Protein AF-A0A968P6J2-F1 (afdb_monomer)

Structure (mmCIF, N/CA/C/O backbone):
data_AF-A0A968P6J2-F1
#
_entry.id   AF-A0A968P6J2-F1
#
loop_
_atom_site.group_PDB
_atom_site.id
_atom_site.type_symbol
_atom_site.label_atom_id
_atom_site.label_alt_id
_atom_site.label_comp_id
_atom_site.label_asym_id
_atom_site.label_entity_id
_atom_site.label_seq_id
_atom_site.pdbx_PDB_ins_code
_atom_site.Cartn_x
_atom_site.Cartn_y
_atom_site.Cartn_z
_atom_site.occupancy
_atom_site.B_iso_or_equiv
_atom_site.auth_seq_id
_atom_site.auth_comp_id
_atom_site.auth_asym_id
_atom_site.auth_atom_id
_atom_site.pdbx_PDB_model_num
ATOM 1 N N . MET A 1 1 ? 12.433 27.132 13.959 1.00 44.84 1 MET A N 1
ATOM 2 C CA . MET A 1 1 ? 13.844 27.548 14.080 1.00 44.84 1 MET A CA 1
ATOM 3 C C . MET A 1 1 ? 14.347 27.108 15.436 1.00 44.84 1 MET A C 1
ATOM 5 O O . MET A 1 1 ? 13.716 27.446 16.430 1.00 44.84 1 MET A O 1
ATOM 9 N N . ILE A 1 2 ? 15.410 26.309 15.459 1.00 51.34 2 ILE A N 1
ATOM 10 C CA . ILE A 1 2 ? 16.139 25.958 16.679 1.00 51.34 2 ILE A CA 1
ATOM 11 C C . ILE A 1 2 ? 17.367 26.863 16.683 1.00 51.34 2 ILE A C 1
ATOM 13 O O . ILE A 1 2 ? 18.109 26.875 15.706 1.00 51.34 2 ILE A O 1
ATOM 17 N N . THR A 1 3 ? 17.551 27.646 17.740 1.00 60.50 3 THR A N 1
ATOM 18 C CA . THR A 1 3 ? 18.702 28.542 17.880 1.00 60.50 3 THR A CA 1
ATOM 19 C C . THR A 1 3 ? 19.458 28.125 19.136 1.00 60.50 3 THR A C 1
ATOM 21 O O . THR A 1 3 ? 18.820 27.996 20.186 1.00 60.50 3 THR A O 1
ATOM 24 N N . PRO A 1 4 ? 20.777 27.876 19.069 1.00 66.88 4 PRO A N 1
ATOM 25 C CA . PRO A 1 4 ? 21.547 27.609 20.273 1.00 66.88 4 PRO A CA 1
ATOM 26 C C . PRO A 1 4 ? 21.512 28.838 21.185 1.00 66.88 4 PRO A C 1
ATOM 28 O O . PRO A 1 4 ? 21.594 29.975 20.720 1.00 66.88 4 PRO A O 1
ATOM 31 N N . THR A 1 5 ? 21.378 28.610 22.490 1.00 74.12 5 THR A N 1
ATOM 32 C CA . THR A 1 5 ? 21.367 29.679 23.501 1.00 74.12 5 THR A CA 1
ATOM 33 C C . THR A 1 5 ? 22.701 30.418 23.584 1.00 74.12 5 THR A C 1
ATOM 35 O O . THR A 1 5 ? 22.722 31.587 23.954 1.00 74.12 5 THR A O 1
ATOM 38 N N . GLU A 1 6 ? 23.793 29.756 23.197 1.00 80.56 6 GLU A N 1
ATOM 39 C CA . GLU A 1 6 ? 25.126 30.338 23.063 1.00 80.56 6 GLU A CA 1
ATOM 40 C C . GLU A 1 6 ? 25.730 29.878 21.724 1.00 80.56 6 GLU A C 1
ATOM 42 O O . GLU A 1 6 ? 25.938 28.675 21.540 1.00 80.56 6 GLU A O 1
ATOM 47 N N . PRO A 1 7 ? 25.958 30.784 20.753 1.00 75.12 7 PRO A N 1
ATOM 48 C CA . PRO A 1 7 ? 26.546 30.413 19.473 1.00 75.12 7 PRO A CA 1
ATOM 49 C C . PRO A 1 7 ? 28.032 30.037 19.650 1.00 75.12 7 PRO A C 1
ATOM 51 O O . PRO A 1 7 ? 28.762 30.756 20.338 1.00 75.12 7 PRO A O 1
ATOM 54 N N . PRO A 1 8 ? 28.497 28.936 19.033 1.00 82.44 8 PRO A N 1
ATOM 55 C CA . PRO A 1 8 ? 29.913 28.578 18.965 1.00 82.44 8 PRO A CA 1
ATOM 56 C C . PRO A 1 8 ? 30.785 29.687 18.361 1.00 82.44 8 PRO A C 1
ATOM 58 O O . PRO A 1 8 ? 30.304 30.581 17.665 1.00 82.44 8 PRO A O 1
ATOM 61 N N . VAL A 1 9 ? 32.095 29.622 18.613 1.00 86.75 9 VAL A N 1
ATOM 62 C CA . VAL A 1 9 ? 33.058 30.549 17.999 1.00 86.75 9 VAL A CA 1
ATOM 63 C C . VAL A 1 9 ? 33.112 30.285 16.493 1.00 86.75 9 VAL A C 1
ATOM 65 O O . VAL A 1 9 ? 33.132 29.127 16.071 1.00 86.75 9 VAL A O 1
ATOM 68 N N . GLU A 1 10 ? 33.156 31.345 15.687 1.00 85.69 10 GLU A N 1
ATOM 69 C CA . GLU A 1 10 ? 33.348 31.260 14.235 1.00 85.69 10 GLU A CA 1
ATOM 70 C C . GLU A 1 10 ? 34.513 30.321 13.875 1.00 85.69 10 GLU A C 1
ATOM 72 O O . GLU A 1 10 ? 35.582 30.369 14.486 1.00 85.69 10 GLU A O 1
ATOM 77 N N . GLY A 1 11 ? 34.290 29.439 12.900 1.00 82.50 11 GLY A N 1
ATOM 78 C CA . GLY A 1 11 ? 35.280 28.458 12.452 1.00 82.50 11 GLY A CA 1
ATOM 79 C C . GLY A 1 11 ? 35.364 27.181 13.296 1.00 82.50 11 GLY A C 1
ATOM 80 O O . GLY A 1 11 ? 36.133 26.288 12.950 1.00 82.50 11 GLY A O 1
ATOM 81 N N . THR A 1 12 ? 34.580 27.051 14.372 1.00 87.81 12 THR A N 1
ATOM 82 C CA . THR A 1 12 ? 34.501 25.794 15.139 1.00 87.81 12 THR A CA 1
ATOM 83 C C . THR A 1 12 ? 33.866 24.702 14.283 1.00 87.81 12 THR A C 1
ATOM 85 O O . THR A 1 12 ? 32.735 24.875 13.833 1.00 87.81 12 THR A O 1
ATOM 88 N N . GLU A 1 13 ? 34.554 23.577 14.076 1.00 85.69 13 GLU A N 1
ATOM 89 C CA . GLU A 1 13 ? 33.958 22.404 13.428 1.00 85.69 13 GLU A CA 1
ATOM 90 C C . GLU A 1 13 ? 32.919 21.755 14.341 1.00 85.69 13 GLU A C 1
ATOM 92 O O . GLU A 1 13 ? 33.187 21.417 15.496 1.00 85.69 13 GLU A O 1
ATOM 97 N N . LEU A 1 14 ? 31.722 21.564 13.801 1.00 81.88 14 LEU A N 1
ATOM 98 C CA . LEU A 1 14 ? 30.593 20.959 14.481 1.00 81.88 14 LEU A CA 1
ATOM 99 C C . LEU A 1 14 ? 30.027 19.842 13.621 1.00 81.88 14 LEU A C 1
ATOM 101 O O . LEU A 1 14 ? 29.981 19.945 12.397 1.00 81.88 14 LEU A O 1
ATOM 105 N N . ARG A 1 15 ? 29.535 18.799 14.285 1.00 80.56 15 ARG A N 1
ATOM 106 C CA . ARG A 1 15 ? 28.727 17.749 13.671 1.00 80.56 15 ARG A CA 1
ATOM 107 C C . ARG A 1 15 ? 27.297 17.901 14.166 1.00 80.56 15 ARG A C 1
ATOM 109 O O . ARG A 1 15 ? 27.043 17.774 15.364 1.00 80.56 15 ARG A O 1
ATOM 116 N N . LEU A 1 16 ? 26.379 18.187 13.252 1.00 76.50 16 LEU A N 1
ATOM 117 C CA . LEU A 1 16 ? 24.949 18.127 13.506 1.00 76.50 16 LEU A CA 1
ATOM 118 C C . LEU A 1 16 ? 24.459 16.743 13.095 1.00 76.50 16 LEU A C 1
ATOM 120 O O . LEU A 1 16 ? 24.544 16.387 11.923 1.00 76.50 16 LEU A O 1
ATOM 124 N N . THR A 1 17 ? 23.939 15.997 14.063 1.00 73.75 17 THR A N 1
ATOM 125 C CA . THR A 1 17 ? 23.275 14.713 13.838 1.00 73.75 17 THR A CA 1
ATOM 126 C C . THR A 1 17 ? 21.812 14.859 14.244 1.00 73.75 17 THR A C 1
ATOM 128 O O . THR A 1 17 ? 21.507 15.218 15.383 1.00 73.75 17 THR A O 1
ATOM 131 N N . LEU A 1 18 ? 20.902 14.605 13.307 1.00 68.12 18 LEU A N 1
ATOM 132 C CA . LEU A 1 18 ? 19.460 14.573 13.529 1.00 68.12 18 LEU A CA 1
ATOM 133 C C . LEU A 1 18 ? 18.993 13.122 13.390 1.00 68.12 18 LEU A C 1
ATOM 135 O O . LEU A 1 18 ? 18.761 12.635 12.286 1.00 68.12 18 LEU A O 1
ATOM 139 N N . GLU A 1 19 ? 18.894 12.434 14.526 1.00 61.78 19 GLU A N 1
ATOM 140 C CA . GLU A 1 19 ? 18.497 11.024 14.613 1.00 61.78 19 GLU A CA 1
ATOM 141 C C . GLU A 1 19 ? 16.992 10.828 14.346 1.00 61.78 19 GLU A C 1
ATOM 143 O O . GLU A 1 19 ? 16.176 11.606 14.860 1.00 61.78 19 GLU A O 1
ATOM 148 N N . PRO A 1 20 ? 16.560 9.766 13.639 1.00 57.38 20 PRO A N 1
ATOM 149 C CA . PRO A 1 20 ? 15.163 9.340 13.659 1.00 57.38 20 PRO A CA 1
ATOM 150 C C . PRO A 1 20 ? 14.796 8.960 15.107 1.00 57.38 20 PRO A C 1
ATOM 152 O O . PRO A 1 20 ? 15.530 8.184 15.721 1.00 57.38 20 PRO A O 1
ATOM 155 N N . PRO A 1 21 ? 13.703 9.471 15.713 1.00 53.47 21 PRO A N 1
ATOM 156 C CA . PRO A 1 21 ? 12.511 10.085 15.119 1.00 53.47 21 PRO A CA 1
ATOM 157 C C . PRO A 1 21 ? 12.402 11.613 15.331 1.00 53.47 21 PRO A C 1
ATOM 159 O O . PRO A 1 21 ? 11.292 12.144 15.363 1.00 53.47 21 PRO A O 1
ATOM 162 N N . ALA A 1 22 ? 13.514 12.321 15.550 1.00 51.06 22 ALA A N 1
ATOM 163 C CA . ALA A 1 22 ? 13.514 13.722 15.987 1.00 51.06 22 ALA A CA 1
ATOM 164 C C . ALA A 1 22 ? 12.928 14.703 14.955 1.00 51.06 22 ALA A C 1
ATOM 166 O O . ALA A 1 22 ? 12.538 15.814 15.318 1.00 51.06 22 ALA A O 1
ATOM 167 N N . LEU A 1 23 ? 12.843 14.290 13.687 1.00 51.56 23 LEU A N 1
ATOM 168 C CA . LEU A 1 23 ? 12.246 15.059 12.605 1.00 51.56 23 LEU A CA 1
ATOM 169 C C . LEU A 1 23 ? 11.162 14.256 11.900 1.00 51.56 23 LEU A C 1
ATOM 171 O O . LEU A 1 23 ? 11.319 13.082 11.568 1.00 51.56 23 LEU A O 1
ATOM 175 N N . VAL A 1 24 ? 10.054 14.943 11.687 1.00 52.09 24 VAL A N 1
ATOM 176 C CA . VAL A 1 24 ? 8.884 14.490 10.957 1.00 52.09 24 VAL A CA 1
ATOM 177 C C . VAL A 1 24 ? 8.683 15.560 9.893 1.00 52.09 24 VAL A C 1
ATOM 179 O O . VAL A 1 24 ? 8.599 16.742 10.243 1.00 52.09 24 VAL A O 1
ATOM 182 N N . ASP A 1 25 ? 8.707 15.186 8.615 1.00 51.19 25 ASP A N 1
ATOM 183 C CA . ASP A 1 25 ? 8.444 16.158 7.552 1.00 51.19 25 ASP A CA 1
ATOM 184 C C . ASP A 1 25 ? 6.975 16.637 7.603 1.00 51.19 25 ASP A C 1
ATOM 186 O O . ASP A 1 25 ? 6.159 16.172 8.407 1.00 51.19 25 ASP A O 1
ATOM 190 N N . LEU A 1 26 ? 6.607 17.584 6.735 1.00 37.69 26 LEU A N 1
ATOM 191 C CA . LEU A 1 26 ? 5.231 18.097 6.659 1.00 37.69 26 LEU A CA 1
ATOM 192 C C . LEU A 1 26 ? 4.188 17.012 6.305 1.00 37.69 26 LEU A C 1
ATOM 194 O O . LEU A 1 26 ? 2.997 17.213 6.553 1.00 37.69 26 LEU A O 1
ATOM 198 N N . PHE A 1 27 ? 4.622 15.867 5.775 1.00 34.47 27 PHE A N 1
ATOM 199 C CA . PHE A 1 27 ? 3.805 14.718 5.380 1.00 34.47 27 PHE A CA 1
ATOM 200 C C . PHE A 1 27 ? 3.852 13.557 6.377 1.00 34.47 27 PHE A C 1
ATOM 202 O O . PHE A 1 27 ? 3.211 12.533 6.164 1.00 34.47 27 PHE A O 1
ATOM 209 N N . HIS A 1 28 ? 4.504 13.750 7.519 1.00 42.16 28 HIS A N 1
ATOM 210 C CA . HIS A 1 28 ? 4.718 12.738 8.544 1.00 42.16 28 HIS A CA 1
ATOM 211 C C . HIS A 1 28 ? 5.670 11.595 8.171 1.00 42.16 28 HIS A C 1
ATOM 213 O O . HIS A 1 28 ? 5.730 10.591 8.888 1.00 42.16 28 HIS A O 1
ATOM 219 N N . ASN A 1 29 ? 6.468 11.770 7.120 1.00 43.88 29 ASN A N 1
ATOM 220 C CA . ASN A 1 29 ? 7.550 10.857 6.796 1.00 43.88 29 ASN A CA 1
ATOM 221 C C . ASN A 1 29 ? 8.722 11.072 7.751 1.00 43.88 29 ASN A C 1
ATOM 223 O O . ASN A 1 29 ? 9.043 12.191 8.170 1.00 43.88 29 ASN A O 1
ATOM 227 N N . ARG A 1 30 ? 9.362 9.960 8.106 1.00 51.16 30 ARG A N 1
ATOM 228 C CA . ARG A 1 30 ? 10.579 9.945 8.912 1.00 51.16 30 ARG A CA 1
ATOM 229 C C . ARG A 1 30 ? 11.754 9.630 7.995 1.00 51.16 30 ARG A C 1
ATOM 231 O O . ARG A 1 30 ? 11.656 8.670 7.228 1.00 51.16 30 ARG A O 1
ATOM 238 N N . PRO A 1 31 ? 12.858 10.387 8.063 1.00 50.47 31 PRO A N 1
ATOM 239 C CA . PRO A 1 31 ? 14.065 9.995 7.358 1.00 50.47 31 PRO A CA 1
ATOM 240 C C . PRO A 1 31 ? 14.534 8.627 7.880 1.00 50.47 31 PRO A C 1
ATOM 242 O O . PRO A 1 31 ? 14.560 8.380 9.085 1.00 50.47 31 PRO A O 1
ATOM 245 N N . ALA A 1 32 ? 14.873 7.729 6.953 1.00 46.50 32 ALA A N 1
ATOM 246 C CA . ALA A 1 32 ? 15.296 6.349 7.227 1.00 46.50 32 ALA A CA 1
ATOM 247 C C . ALA A 1 32 ? 16.631 6.254 7.984 1.00 46.50 32 ALA A C 1
ATOM 249 O O . ALA A 1 32 ? 16.962 5.230 8.575 1.00 46.50 32 ALA A O 1
ATOM 250 N N . ALA A 1 33 ? 17.424 7.319 7.898 1.00 54.47 33 ALA A N 1
ATOM 251 C CA . ALA A 1 33 ? 18.760 7.437 8.447 1.00 54.47 33 ALA A CA 1
ATOM 252 C C . ALA A 1 33 ? 18.900 8.800 9.127 1.00 54.47 33 ALA A C 1
ATOM 254 O O . ALA A 1 33 ? 18.167 9.738 8.804 1.00 54.47 33 ALA A O 1
ATOM 255 N N . ALA A 1 34 ? 19.843 8.905 10.061 1.00 60.03 34 ALA A N 1
ATOM 256 C CA . ALA A 1 34 ? 20.178 10.182 10.666 1.00 60.03 34 ALA A CA 1
ATOM 257 C C . ALA A 1 34 ? 20.674 11.157 9.594 1.00 60.03 34 ALA A C 1
ATOM 259 O O . ALA A 1 34 ? 21.521 10.803 8.772 1.00 60.03 34 ALA A O 1
ATOM 260 N N . PHE A 1 35 ? 20.158 12.385 9.613 1.00 63.62 35 PHE A N 1
ATOM 261 C CA . PHE A 1 35 ? 20.774 13.455 8.842 1.00 63.62 35 PHE A CA 1
ATOM 262 C C . PHE A 1 35 ? 22.042 13.886 9.578 1.00 63.62 35 PHE A C 1
ATOM 264 O O . PHE A 1 35 ? 21.975 14.336 10.724 1.00 63.62 35 PHE A O 1
ATOM 271 N N . GLU A 1 36 ? 23.191 13.720 8.929 1.00 68.81 36 GLU A N 1
ATOM 272 C CA . GLU A 1 36 ? 24.487 14.099 9.476 1.00 68.81 36 GLU A CA 1
ATOM 273 C C . GLU A 1 36 ? 25.171 15.118 8.578 1.00 68.81 36 GLU A C 1
ATOM 275 O O . GLU A 1 36 ? 25.423 14.862 7.402 1.00 68.81 36 GLU A O 1
ATOM 280 N N . VAL A 1 37 ? 25.531 16.262 9.153 1.00 70.56 37 VAL A N 1
ATOM 281 C CA . VAL A 1 37 ? 26.337 17.266 8.464 1.00 70.56 37 VAL A CA 1
ATOM 282 C C . VAL A 1 37 ? 27.442 17.770 9.379 1.00 70.56 37 VAL A C 1
ATOM 284 O O . VAL A 1 37 ? 27.207 18.129 10.535 1.00 70.56 37 VAL A O 1
ATOM 287 N N . THR A 1 38 ? 28.662 17.804 8.848 1.00 78.75 38 THR A N 1
ATOM 288 C CA . THR A 1 38 ? 29.799 18.465 9.491 1.00 78.75 38 THR A CA 1
ATOM 289 C C . THR A 1 38 ? 30.001 19.822 8.838 1.00 78.75 38 THR A C 1
ATOM 291 O O . THR A 1 38 ? 30.097 19.912 7.615 1.00 78.75 38 THR A O 1
ATOM 294 N N . PHE A 1 39 ? 30.057 20.881 9.639 1.00 76.94 39 PHE A N 1
ATOM 295 C CA . PHE A 1 39 ? 30.241 22.246 9.155 1.00 76.94 39 PHE A CA 1
ATOM 296 C C . PHE A 1 39 ? 31.074 23.067 10.140 1.00 76.94 39 PHE A C 1
ATOM 298 O O . PHE A 1 39 ? 31.088 22.796 11.339 1.00 76.94 39 PHE A O 1
ATOM 305 N N . ALA A 1 40 ? 31.765 24.087 9.635 1.00 83.25 40 ALA A N 1
ATOM 306 C CA . ALA A 1 40 ? 32.396 25.097 10.474 1.00 83.25 40 ALA A CA 1
ATOM 307 C C . ALA A 1 40 ? 31.363 26.171 10.834 1.00 83.25 40 ALA A C 1
ATOM 309 O O . ALA A 1 40 ? 30.612 26.609 9.961 1.00 83.25 40 ALA A O 1
ATOM 310 N N . TRP A 1 41 ? 31.318 26.601 12.097 1.00 85.56 41 TRP A N 1
ATOM 311 C CA . TRP A 1 41 ? 30.373 27.629 12.529 1.00 85.56 41 TRP A CA 1
ATOM 312 C C . TRP A 1 41 ? 30.564 28.914 11.705 1.00 85.56 41 TRP A C 1
ATOM 314 O O . TRP A 1 41 ? 31.679 29.451 11.684 1.00 85.56 41 TRP A O 1
ATOM 324 N N . PRO A 1 42 ? 29.523 29.396 11.005 1.00 79.88 42 PRO A N 1
ATOM 325 C CA . PRO A 1 42 ? 29.686 30.449 10.016 1.00 79.88 42 PRO A CA 1
ATOM 326 C C . PRO A 1 42 ? 29.830 31.834 10.657 1.00 79.88 42 PRO A C 1
ATOM 328 O O . PRO A 1 42 ? 29.306 32.102 11.737 1.00 79.88 42 PRO A O 1
ATOM 331 N N . ALA A 1 43 ? 30.489 32.746 9.941 1.00 77.25 43 ALA A N 1
ATOM 332 C CA . ALA A 1 43 ? 30.594 34.167 10.299 1.00 77.25 43 ALA A CA 1
ATOM 333 C C . ALA A 1 43 ? 29.269 34.943 10.124 1.00 77.25 43 ALA A C 1
ATOM 335 O O . ALA A 1 43 ? 29.161 36.109 10.504 1.00 77.25 43 ALA A O 1
ATOM 336 N N . GLY A 1 44 ? 28.271 34.318 9.494 1.00 77.31 44 GLY A N 1
ATOM 337 C CA . GLY A 1 44 ? 26.976 34.900 9.150 1.00 77.31 44 GLY A CA 1
ATOM 338 C C . GLY A 1 44 ? 25.948 33.821 8.812 1.00 77.31 44 GLY A C 1
ATOM 339 O O . GLY A 1 44 ? 26.173 32.640 9.069 1.00 77.31 44 GLY A O 1
ATOM 340 N N . ASP A 1 45 ? 24.819 34.217 8.231 1.00 71.88 45 ASP A N 1
ATOM 341 C CA . ASP A 1 45 ? 23.753 33.276 7.885 1.00 71.88 45 ASP A CA 1
ATOM 342 C C . ASP A 1 45 ? 24.221 32.305 6.791 1.00 71.88 45 ASP A C 1
ATOM 344 O O . ASP A 1 45 ? 24.513 32.702 5.662 1.00 71.88 45 ASP A O 1
ATOM 348 N N . GLN A 1 46 ? 24.268 31.016 7.125 1.00 66.81 46 GLN A N 1
ATOM 349 C CA . GLN A 1 46 ? 24.548 29.936 6.187 1.00 66.81 46 GLN A CA 1
ATOM 350 C C . GLN A 1 46 ? 23.436 28.892 6.278 1.00 66.81 46 GLN A C 1
ATOM 352 O O . GLN A 1 46 ? 23.088 28.424 7.362 1.00 66.81 46 GLN A O 1
ATOM 357 N N . LEU A 1 47 ? 22.882 28.517 5.127 1.00 61.25 47 LEU A N 1
ATOM 358 C CA . LEU A 1 47 ? 21.921 27.428 5.034 1.00 61.25 47 LEU A CA 1
ATOM 359 C C . LEU A 1 47 ? 22.677 26.094 4.990 1.00 61.25 47 LEU A C 1
ATOM 361 O O . LEU A 1 47 ? 23.521 25.887 4.121 1.00 61.25 47 LEU A O 1
ATOM 365 N N . LEU A 1 48 ? 22.371 25.199 5.928 1.00 58.31 48 LEU A N 1
ATOM 366 C CA . LEU A 1 48 ? 22.846 23.816 5.925 1.00 58.31 48 LEU A CA 1
ATOM 367 C C . LEU A 1 48 ? 21.720 22.940 5.370 1.00 58.31 48 LEU A C 1
ATOM 369 O O . LEU A 1 48 ? 20.631 22.916 5.942 1.00 58.31 48 LEU A O 1
ATOM 373 N N . GLN A 1 49 ? 21.967 22.273 4.246 1.00 55.75 49 GLN A N 1
ATOM 374 C CA . GLN A 1 49 ? 20.991 21.426 3.553 1.00 55.75 49 GLN A CA 1
ATOM 375 C C . GLN A 1 49 ? 21.437 19.963 3.564 1.00 55.75 49 GLN A C 1
ATOM 377 O O . GLN A 1 49 ? 22.627 19.678 3.714 1.00 55.75 49 GLN A O 1
ATOM 382 N N . ASP A 1 50 ? 20.481 19.053 3.370 1.00 54.22 50 ASP A N 1
ATOM 383 C CA . ASP A 1 50 ? 20.778 17.649 3.098 1.00 54.22 50 ASP A CA 1
ATOM 384 C C . ASP A 1 50 ? 21.617 17.522 1.828 1.00 54.22 50 ASP A C 1
ATOM 386 O O . ASP A 1 50 ? 21.258 18.081 0.796 1.00 54.22 50 ASP A O 1
ATOM 390 N N . THR A 1 51 ? 22.768 16.857 1.916 1.00 53.91 51 THR A N 1
ATOM 391 C CA . THR A 1 51 ? 23.695 16.658 0.794 1.00 53.91 51 THR A CA 1
ATOM 392 C C . THR A 1 51 ? 23.468 15.332 0.077 1.00 53.91 51 THR A C 1
ATOM 394 O O . THR A 1 51 ? 24.163 15.053 -0.902 1.00 53.91 51 THR A O 1
ATOM 397 N N . ALA A 1 52 ? 22.505 14.521 0.527 1.00 57.81 52 ALA A N 1
ATOM 398 C CA . ALA A 1 52 ? 22.048 13.370 -0.230 1.00 57.81 52 ALA A CA 1
ATOM 399 C C . ALA A 1 52 ? 21.463 13.847 -1.567 1.00 57.81 52 ALA A C 1
ATOM 401 O O . ALA A 1 52 ? 20.597 14.716 -1.601 1.00 57.81 52 ALA A O 1
ATOM 402 N N . GLY A 1 53 ? 21.990 13.313 -2.668 1.00 60.97 53 GLY A N 1
ATOM 403 C CA . GLY A 1 53 ? 21.396 13.518 -3.983 1.00 60.97 53 GLY A CA 1
ATOM 404 C C . GLY A 1 53 ? 20.152 12.653 -4.188 1.00 60.97 53 GLY A C 1
ATOM 405 O O . GLY A 1 53 ? 19.850 11.808 -3.332 1.00 60.97 53 GLY A O 1
ATOM 406 N N . PRO A 1 54 ? 19.461 12.835 -5.325 1.00 71.00 54 PRO A N 1
ATOM 407 C CA . PRO A 1 54 ? 18.179 12.220 -5.573 1.00 71.00 54 PRO A CA 1
ATOM 408 C C . PRO A 1 54 ? 18.220 10.690 -5.458 1.00 71.00 54 PRO A C 1
ATOM 410 O O . PRO A 1 54 ? 19.252 10.052 -5.708 1.00 71.00 54 PRO A O 1
ATOM 413 N N . LYS A 1 55 ? 17.093 10.075 -5.100 1.00 81.12 55 LYS A N 1
ATOM 414 C CA . LYS A 1 55 ? 16.902 8.614 -5.143 1.00 81.12 55 LYS A CA 1
ATOM 415 C C . LYS A 1 55 ? 15.729 8.238 -6.034 1.00 81.12 55 LYS A C 1
ATOM 417 O O . LYS A 1 55 ? 14.756 8.970 -6.134 1.00 81.12 55 LYS A O 1
ATOM 422 N N . VAL A 1 56 ? 15.817 7.067 -6.659 1.00 84.31 56 VAL A N 1
ATOM 423 C CA . VAL A 1 56 ? 14.691 6.472 -7.389 1.00 84.31 56 VAL A CA 1
ATOM 424 C C . VAL A 1 56 ? 13.803 5.757 -6.380 1.00 84.31 56 VAL A C 1
ATOM 426 O O . VAL A 1 56 ? 14.274 4.832 -5.717 1.00 84.31 56 VAL A O 1
ATOM 429 N N . ASP A 1 57 ? 12.546 6.179 -6.268 1.00 81.94 57 ASP A N 1
ATOM 430 C CA . ASP A 1 57 ? 11.559 5.576 -5.368 1.00 81.94 57 ASP A CA 1
ATOM 431 C C . ASP A 1 57 ? 10.697 4.546 -6.088 1.00 81.94 57 ASP A C 1
ATOM 433 O O . ASP A 1 57 ? 10.439 3.475 -5.541 1.00 81.94 57 ASP A O 1
ATOM 437 N N . SER A 1 58 ? 10.292 4.798 -7.332 1.00 87.81 58 SER A N 1
ATOM 438 C CA . SER A 1 58 ? 9.588 3.783 -8.111 1.00 87.81 58 SER A CA 1
ATOM 439 C C . SER A 1 58 ? 9.837 3.912 -9.609 1.00 87.81 58 SER A C 1
ATOM 441 O O . SER A 1 58 ? 10.118 4.986 -10.133 1.00 87.81 58 SER A O 1
ATOM 443 N N . VAL A 1 59 ? 9.754 2.781 -10.308 1.00 91.19 59 VAL A N 1
ATOM 444 C CA . VAL A 1 59 ? 9.672 2.715 -11.766 1.00 91.19 59 VAL A CA 1
ATOM 445 C C . VAL A 1 59 ? 8.454 1.880 -12.105 1.00 91.19 59 VAL A C 1
ATOM 447 O O . VAL A 1 59 ? 8.351 0.705 -11.733 1.00 91.19 59 VAL A O 1
ATOM 450 N N . ARG A 1 60 ? 7.516 2.484 -12.819 1.00 93.12 60 ARG A N 1
ATOM 451 C CA . ARG A 1 60 ? 6.259 1.863 -13.221 1.00 93.12 60 ARG A CA 1
ATOM 452 C C . ARG A 1 60 ? 6.126 1.922 -14.730 1.00 93.12 60 ARG A C 1
ATOM 454 O O . ARG A 1 60 ? 6.631 2.817 -15.394 1.00 93.12 60 ARG A O 1
ATOM 461 N N . LEU A 1 61 ? 5.440 0.932 -15.267 1.00 90.50 61 LEU A N 1
ATOM 462 C CA . LEU A 1 61 ? 5.011 0.881 -16.648 1.00 90.50 61 LEU A CA 1
ATOM 463 C C . LEU A 1 61 ? 3.496 1.046 -16.641 1.00 90.50 61 LEU A C 1
ATOM 465 O O . LEU A 1 61 ? 2.822 0.321 -15.908 1.00 90.50 61 LEU A O 1
ATOM 469 N N . ARG A 1 62 ? 2.967 1.990 -17.417 1.00 88.62 62 ARG A N 1
ATOM 470 C CA . ARG A 1 62 ? 1.527 2.208 -17.589 1.00 88.62 62 ARG A CA 1
ATOM 471 C C . ARG A 1 62 ? 1.187 2.349 -19.057 1.00 88.62 62 ARG A C 1
ATOM 473 O O . ARG A 1 62 ? 1.659 3.265 -19.722 1.00 88.62 62 ARG A O 1
ATOM 480 N N . GLY A 1 63 ? 0.381 1.440 -19.593 1.00 83.88 63 GLY A N 1
ATOM 481 C CA . GLY A 1 63 ? 0.046 1.466 -21.020 1.00 83.88 63 GLY A CA 1
ATOM 482 C C . GLY A 1 63 ? 1.266 1.407 -21.953 1.00 83.88 63 GLY A C 1
ATOM 483 O O . GLY A 1 63 ? 1.183 1.901 -23.073 1.00 83.88 63 GLY A O 1
ATOM 484 N N . GLY A 1 64 ? 2.391 0.836 -21.503 1.00 84.88 64 GLY A N 1
ATOM 485 C CA . GLY A 1 64 ? 3.669 0.843 -22.228 1.00 84.88 64 GLY A CA 1
ATOM 486 C C . GLY A 1 64 ? 4.532 2.097 -22.032 1.00 84.88 64 GLY A C 1
ATOM 487 O O . GLY A 1 64 ? 5.671 2.108 -22.485 1.00 84.88 64 GLY A O 1
ATOM 488 N N . VAL A 1 65 ? 4.046 3.128 -21.338 1.00 90.12 65 VAL A N 1
ATOM 489 C CA . VAL A 1 65 ? 4.822 4.327 -20.984 1.00 90.12 65 VAL A CA 1
ATOM 490 C C . VAL A 1 65 ? 5.513 4.115 -19.639 1.00 90.12 65 VAL A C 1
ATOM 492 O O . VAL A 1 65 ? 4.893 3.620 -18.698 1.00 90.12 65 VAL A O 1
ATOM 495 N N . LEU A 1 66 ? 6.798 4.463 -19.546 1.00 92.56 66 LEU A N 1
ATOM 496 C CA . LEU A 1 66 ? 7.542 4.420 -18.288 1.00 92.56 66 LEU A CA 1
ATOM 497 C C . LEU A 1 66 ? 7.290 5.680 -17.456 1.00 92.56 66 LEU A C 1
ATOM 499 O O . LEU A 1 66 ? 7.383 6.794 -17.963 1.00 92.56 66 LEU A O 1
ATOM 503 N N . GLU A 1 67 ? 7.037 5.480 -16.170 1.00 93.12 67 GLU A N 1
ATOM 504 C CA . GLU A 1 67 ? 6.962 6.509 -15.138 1.00 93.12 67 GLU A CA 1
ATOM 505 C C . GLU A 1 67 ? 8.063 6.227 -14.112 1.00 93.12 67 GLU A C 1
ATOM 507 O O . GLU A 1 67 ? 8.157 5.115 -13.589 1.00 93.12 67 GLU A O 1
ATOM 512 N N . ILE A 1 68 ? 8.905 7.217 -13.834 1.00 90.50 68 ILE A N 1
ATOM 513 C CA . ILE A 1 68 ? 9.976 7.145 -12.842 1.00 90.50 68 ILE A CA 1
ATOM 514 C C . ILE A 1 68 ? 9.676 8.182 -11.774 1.00 90.50 68 ILE A C 1
ATOM 516 O O . ILE A 1 68 ? 9.644 9.374 -12.057 1.00 90.50 68 ILE A O 1
ATOM 520 N N . GLU A 1 69 ? 9.475 7.726 -10.550 1.00 87.88 69 GLU A N 1
ATOM 521 C CA . GLU A 1 69 ? 9.276 8.577 -9.388 1.00 87.88 69 GLU A CA 1
ATOM 522 C C . GLU A 1 69 ? 10.611 8.737 -8.665 1.00 87.88 69 GLU A C 1
ATOM 524 O O . GLU A 1 69 ? 11.237 7.753 -8.248 1.00 87.88 69 GLU A O 1
ATOM 529 N N . LEU A 1 70 ? 11.062 9.981 -8.552 1.00 83.00 70 LEU A N 1
ATOM 530 C CA . LEU A 1 70 ? 12.231 10.354 -7.773 1.00 83.00 70 LEU A CA 1
ATOM 531 C C . LEU A 1 70 ? 11.785 10.858 -6.404 1.00 83.00 70 LEU A C 1
ATOM 533 O O . LEU A 1 70 ? 10.737 11.481 -6.266 1.00 83.00 70 LEU A O 1
ATOM 537 N N . ARG A 1 71 ? 12.594 10.594 -5.385 1.00 78.44 71 ARG A N 1
ATOM 538 C CA . ARG A 1 71 ? 12.331 11.011 -4.006 1.00 78.44 71 ARG A CA 1
ATOM 539 C C . ARG A 1 71 ? 12.475 12.521 -3.817 1.00 78.44 71 ARG A C 1
ATOM 541 O O . ARG A 1 71 ? 11.812 13.122 -2.973 1.00 78.44 71 ARG A O 1
ATOM 548 N N . GLU A 1 72 ? 13.324 13.136 -4.625 1.00 78.94 72 GLU A N 1
ATOM 549 C CA . GLU A 1 72 ? 13.597 14.563 -4.657 1.00 78.94 72 GLU A CA 1
ATOM 550 C C . GLU A 1 72 ? 13.202 15.118 -6.032 1.00 78.94 72 GLU A C 1
ATOM 552 O O . GLU A 1 72 ? 13.328 14.416 -7.041 1.00 78.94 72 GLU A O 1
ATOM 557 N N . PRO A 1 73 ? 12.713 16.368 -6.100 1.00 75.12 73 PRO A N 1
ATOM 558 C CA . PRO A 1 73 ? 12.275 16.938 -7.360 1.00 75.12 73 PRO A CA 1
ATOM 559 C C . PRO A 1 73 ? 13.471 17.135 -8.294 1.00 75.12 73 PRO A C 1
ATOM 561 O O . PRO A 1 73 ? 14.498 17.690 -7.893 1.00 75.12 73 PRO A O 1
ATOM 564 N N . ALA A 1 74 ? 13.334 16.693 -9.543 1.00 76.75 74 ALA A N 1
ATOM 565 C CA . ALA A 1 74 ? 14.425 16.702 -10.512 1.00 76.75 74 ALA A CA 1
ATOM 566 C C . ALA A 1 74 ? 14.449 17.951 -11.393 1.00 76.75 74 ALA A C 1
ATOM 568 O O . ALA A 1 74 ? 13.416 18.473 -11.817 1.00 76.75 74 ALA A O 1
ATOM 569 N N . GLU A 1 75 ? 15.656 18.380 -11.756 1.00 83.12 75 GLU A N 1
ATOM 570 C CA . GLU A 1 75 ? 15.853 19.324 -12.845 1.00 83.12 75 GLU A CA 1
ATOM 571 C C . GLU A 1 75 ? 15.713 18.579 -14.183 1.00 83.12 75 GLU A C 1
ATOM 573 O O . GLU A 1 75 ? 16.602 17.822 -14.581 1.00 83.12 75 GLU A O 1
ATOM 578 N N . LEU A 1 76 ? 14.602 18.809 -14.891 1.00 80.19 76 LEU A N 1
ATOM 579 C CA . LEU A 1 76 ? 14.222 18.064 -16.099 1.00 80.19 76 LEU A CA 1
ATOM 580 C C . LEU A 1 76 ? 15.346 17.964 -17.147 1.00 80.19 76 LEU A C 1
ATOM 582 O O . LEU A 1 76 ? 15.619 16.871 -17.631 1.00 80.19 76 LEU A O 1
ATOM 586 N N . SER A 1 77 ? 16.037 19.067 -17.451 1.00 82.31 77 SER A N 1
ATOM 587 C CA . SER A 1 77 ? 17.135 19.103 -18.432 1.00 82.31 77 SER A CA 1
ATOM 588 C C . SER A 1 77 ? 18.283 18.160 -18.087 1.00 82.31 77 SER A C 1
ATOM 590 O O . SER A 1 77 ? 18.877 17.542 -18.970 1.00 82.31 77 SER A O 1
ATOM 592 N N . SER A 1 78 ? 18.611 18.059 -16.801 1.00 81.94 78 SER A N 1
ATOM 593 C CA . SER A 1 78 ? 19.672 17.176 -16.324 1.00 81.94 78 SER A CA 1
ATOM 594 C C . SER A 1 78 ? 19.219 15.713 -16.310 1.00 81.94 78 SER A C 1
ATOM 596 O O . SER A 1 78 ? 19.965 14.826 -16.725 1.00 81.94 78 SER A O 1
ATOM 598 N N . ALA A 1 79 ? 17.968 15.471 -15.903 1.00 78.31 79 ALA A N 1
ATOM 599 C CA . ALA A 1 79 ? 17.374 14.147 -15.863 1.00 78.31 79 ALA A CA 1
ATOM 600 C C . ALA A 1 79 ? 17.292 13.547 -17.271 1.00 78.31 79 ALA A C 1
ATOM 602 O O . ALA A 1 79 ? 17.782 12.441 -17.483 1.00 78.31 79 ALA A O 1
ATOM 603 N N . GLU A 1 80 ? 16.774 14.295 -18.251 1.00 83.12 80 GLU A N 1
ATOM 604 C CA . GLU A 1 80 ? 16.702 13.872 -19.656 1.00 83.12 80 GLU A CA 1
ATOM 605 C C . GLU A 1 80 ? 18.069 13.478 -20.222 1.00 83.12 80 GLU A C 1
ATOM 607 O O . GLU A 1 80 ? 18.186 12.467 -20.910 1.00 83.12 80 GLU A O 1
ATOM 612 N N . ALA A 1 81 ? 19.117 14.241 -19.902 1.00 84.00 81 ALA A N 1
ATOM 613 C CA . ALA A 1 81 ? 20.472 13.958 -20.369 1.00 84.00 81 ALA A CA 1
ATOM 614 C C . ALA A 1 81 ? 21.089 12.703 -19.726 1.00 84.00 81 ALA A C 1
ATOM 616 O O . ALA A 1 81 ? 22.027 12.130 -20.280 1.00 84.00 81 ALA A O 1
ATOM 617 N N . ALA A 1 82 ? 20.591 12.291 -18.560 1.00 84.81 82 ALA A N 1
ATOM 618 C CA . ALA A 1 82 ? 21.094 11.153 -17.800 1.00 84.81 82 ALA A CA 1
ATOM 619 C C . ALA A 1 82 ? 20.232 9.886 -17.938 1.00 84.81 82 ALA A C 1
ATOM 621 O O . ALA A 1 82 ? 20.626 8.838 -17.424 1.00 84.81 82 ALA A O 1
ATOM 622 N N . LEU A 1 83 ? 19.075 9.970 -18.598 1.00 89.38 83 LEU A N 1
ATOM 623 C CA . LEU A 1 83 ? 18.127 8.871 -18.767 1.00 89.38 83 LEU A CA 1
ATOM 624 C C . LEU A 1 83 ? 18.285 8.193 -20.126 1.00 89.38 83 LEU A C 1
ATOM 626 O O . LEU A 1 83 ? 18.088 8.803 -21.179 1.00 89.38 83 LEU A O 1
ATOM 630 N N . GLU A 1 84 ? 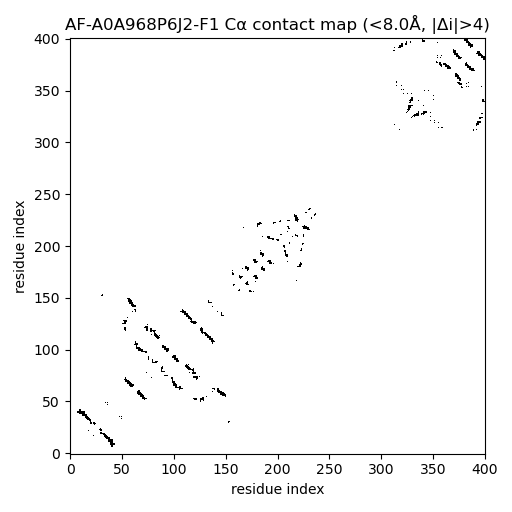18.547 6.891 -20.097 1.00 90.12 84 GLU A N 1
ATOM 631 C CA . GLU A 1 84 ? 18.686 6.071 -21.296 1.00 90.12 84 GLU A CA 1
ATOM 632 C C . GLU A 1 84 ? 17.769 4.848 -21.246 1.00 90.12 84 GLU A C 1
ATOM 634 O O . GLU A 1 84 ? 17.651 4.170 -20.222 1.00 90.12 84 GLU A O 1
ATOM 639 N N . ILE A 1 85 ? 17.158 4.538 -22.389 1.00 89.44 85 ILE A N 1
ATOM 640 C CA . ILE A 1 85 ? 16.428 3.296 -22.644 1.00 89.44 85 ILE A CA 1
ATOM 641 C C . ILE A 1 85 ? 17.173 2.570 -23.765 1.00 89.44 85 ILE A C 1
ATOM 643 O O . ILE A 1 85 ? 17.387 3.126 -24.839 1.00 89.44 85 ILE A O 1
ATOM 647 N N . ASP A 1 86 ? 17.622 1.344 -23.504 1.00 90.44 86 ASP A N 1
ATOM 648 C CA . ASP A 1 86 ? 18.443 0.536 -24.421 1.00 90.44 86 ASP A CA 1
ATOM 649 C C . ASP A 1 86 ? 19.725 1.234 -24.911 1.00 90.44 86 ASP A C 1
ATOM 651 O O . ASP A 1 86 ? 20.209 0.983 -26.015 1.00 90.44 86 ASP A O 1
ATOM 655 N N . GLY A 1 87 ? 20.294 2.105 -24.072 1.00 84.88 87 GLY A N 1
ATOM 656 C CA . GLY A 1 87 ? 21.491 2.889 -24.395 1.00 84.88 87 GLY A CA 1
ATOM 657 C C . GLY A 1 87 ? 21.238 4.049 -25.362 1.00 84.88 87 GLY A C 1
ATOM 658 O O . GLY A 1 87 ? 22.188 4.607 -25.908 1.00 84.88 87 GLY A O 1
ATOM 659 N N . ALA A 1 88 ? 19.972 4.400 -25.606 1.00 85.44 88 ALA A N 1
ATOM 660 C CA . ALA A 1 88 ? 19.577 5.595 -26.336 1.00 85.44 88 ALA A CA 1
ATOM 661 C C . ALA A 1 88 ? 18.889 6.588 -25.393 1.00 85.44 88 ALA A C 1
ATOM 663 O O . ALA A 1 88 ? 18.083 6.204 -24.543 1.00 85.44 88 ALA A O 1
ATOM 664 N N . THR A 1 89 ? 19.183 7.876 -25.560 1.00 80.75 89 THR A N 1
ATOM 665 C CA . THR A 1 89 ? 18.483 8.942 -24.838 1.00 80.75 89 THR A CA 1
ATOM 666 C C . THR A 1 89 ? 17.008 8.944 -25.234 1.00 80.75 89 THR A C 1
ATOM 668 O O . THR A 1 89 ? 16.680 8.882 -26.421 1.00 80.75 89 THR A O 1
ATOM 671 N N . ALA A 1 90 ? 16.125 9.031 -24.244 1.00 79.56 90 ALA A N 1
ATOM 672 C CA . ALA A 1 90 ? 14.687 9.155 -24.451 1.00 79.56 90 ALA A CA 1
ATOM 673 C C . ALA A 1 90 ? 14.214 10.565 -24.077 1.00 79.56 90 ALA A C 1
ATOM 675 O O . ALA A 1 90 ? 14.853 11.252 -23.283 1.00 79.56 90 ALA A O 1
ATOM 676 N N . THR A 1 91 ? 13.097 11.007 -24.651 1.00 86.56 91 THR A N 1
ATOM 677 C CA . THR A 1 91 ? 12.438 12.252 -24.229 1.00 86.56 91 THR A CA 1
ATOM 678 C C . THR A 1 91 ? 11.625 12.005 -22.969 1.00 86.56 91 THR A C 1
ATOM 680 O O . THR A 1 91 ? 10.908 11.002 -22.917 1.00 86.56 91 THR A O 1
ATOM 683 N N . TRP A 1 92 ? 11.667 12.924 -22.006 1.00 89.12 92 TRP A N 1
ATOM 684 C CA . TRP A 1 92 ? 10.907 12.802 -20.764 1.00 89.12 92 TRP A CA 1
ATOM 685 C C . TRP A 1 92 ? 10.111 14.072 -20.490 1.00 89.12 92 TRP A C 1
ATOM 687 O O . TRP A 1 92 ? 10.468 15.170 -20.897 1.00 89.12 92 TRP A O 1
ATOM 697 N N . THR A 1 93 ? 9.008 13.938 -19.772 1.00 89.19 93 THR A N 1
ATOM 698 C CA . THR A 1 93 ? 8.251 15.079 -19.260 1.00 89.19 93 THR A CA 1
ATOM 699 C C . THR A 1 93 ? 8.142 14.966 -17.756 1.00 89.19 93 THR A C 1
ATOM 701 O O . THR A 1 93 ? 7.805 13.897 -17.250 1.00 89.19 93 THR A O 1
ATOM 704 N N . LEU A 1 94 ? 8.393 16.064 -17.046 1.00 86.50 94 LEU A N 1
ATOM 705 C CA . LEU A 1 94 ? 8.138 16.138 -15.614 1.00 86.50 94 LEU A CA 1
ATOM 706 C C . LEU A 1 94 ? 6.640 16.368 -15.383 1.00 86.50 94 LEU A C 1
ATOM 708 O O . LEU A 1 94 ? 6.056 17.286 -15.965 1.00 86.50 94 LEU A O 1
ATOM 712 N N . ALA A 1 95 ? 6.021 15.531 -14.559 1.00 83.50 95 ALA A N 1
ATOM 713 C CA . ALA A 1 95 ? 4.638 15.707 -14.143 1.00 83.50 95 ALA A CA 1
ATOM 714 C C . ALA A 1 95 ? 4.479 16.958 -13.258 1.00 83.50 95 ALA A C 1
ATOM 716 O O . ALA A 1 95 ? 5.449 17.510 -12.738 1.00 83.50 95 ALA A O 1
ATOM 717 N N . GLU A 1 96 ? 3.235 17.407 -13.064 1.00 79.12 96 GLU A N 1
ATOM 718 C CA . GLU A 1 96 ? 2.927 18.600 -12.253 1.00 79.12 96 GLU A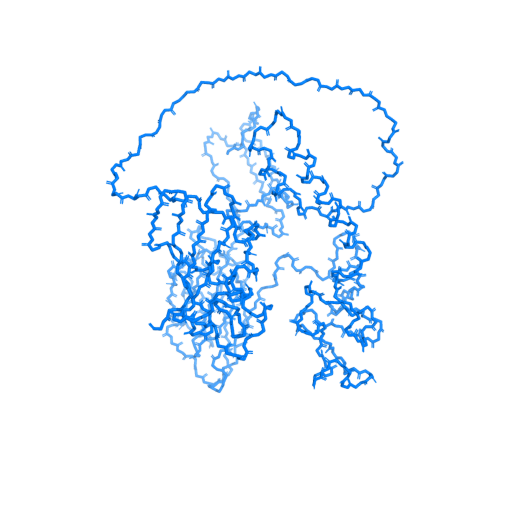 CA 1
ATOM 719 C C . GLU A 1 96 ? 3.369 18.477 -10.785 1.00 79.12 96 GLU A C 1
ATOM 721 O O . GLU A 1 96 ? 3.515 19.493 -10.107 1.00 79.12 96 GLU A O 1
ATOM 726 N N . ASP A 1 97 ? 3.579 17.252 -10.296 1.00 74.12 97 ASP A N 1
ATOM 727 C CA . ASP A 1 97 ? 4.092 16.995 -8.951 1.00 74.12 97 ASP A CA 1
ATOM 728 C C . ASP A 1 97 ? 5.565 17.409 -8.785 1.00 74.12 97 ASP A C 1
ATOM 730 O O . ASP A 1 97 ? 5.971 17.737 -7.674 1.00 74.12 97 ASP A O 1
ATOM 734 N N . GLY A 1 98 ? 6.342 17.465 -9.871 1.00 75.62 98 GLY A N 1
ATOM 735 C CA . GLY A 1 98 ? 7.773 17.767 -9.856 1.00 75.62 98 GLY A CA 1
ATOM 736 C C . GLY A 1 98 ? 8.684 16.582 -9.507 1.00 75.62 98 GLY A C 1
ATOM 737 O O . GLY A 1 98 ? 9.899 16.761 -9.486 1.00 75.62 98 GLY A O 1
ATOM 738 N N . TYR A 1 99 ? 8.129 15.392 -9.269 1.00 80.25 99 TYR A N 1
ATOM 739 C CA . TYR A 1 99 ? 8.851 14.186 -8.829 1.00 80.25 99 TYR A CA 1
ATOM 740 C C . TYR A 1 99 ? 8.791 13.056 -9.858 1.00 80.25 99 TYR A C 1
ATOM 742 O O . TYR A 1 99 ? 9.685 12.210 -9.907 1.00 80.25 99 TYR A O 1
ATOM 750 N N . THR A 1 100 ? 7.748 13.043 -10.690 1.00 86.44 100 THR A N 1
ATOM 751 C CA . THR A 1 100 ? 7.503 11.958 -11.637 1.00 86.44 100 THR A CA 1
ATOM 752 C C . THR A 1 100 ? 7.967 12.341 -13.038 1.00 86.44 100 THR A C 1
ATOM 754 O O . THR A 1 100 ? 7.456 13.279 -13.649 1.00 86.44 100 THR A O 1
ATOM 757 N N . LEU A 1 101 ? 8.913 11.581 -13.582 1.00 89.25 101 LEU A N 1
ATOM 758 C CA . LEU A 1 101 ? 9.360 11.660 -14.968 1.00 89.25 101 LEU A CA 1
ATOM 759 C C . LEU A 1 101 ? 8.603 10.632 -15.806 1.00 89.25 101 LEU A C 1
ATOM 761 O O . LEU A 1 101 ? 8.627 9.438 -15.520 1.00 89.25 101 LEU A O 1
ATOM 765 N N . VAL A 1 102 ? 7.949 11.094 -16.864 1.00 92.19 102 VAL A N 1
ATOM 766 C CA . VAL A 1 102 ? 7.145 10.264 -17.766 1.00 92.19 102 VAL A CA 1
ATOM 767 C C . VAL A 1 102 ? 7.826 10.199 -19.125 1.00 92.19 102 VAL A C 1
ATOM 769 O O . VAL A 1 102 ? 8.160 11.238 -19.695 1.00 92.19 102 VAL A O 1
ATOM 772 N N . ALA A 1 103 ? 8.049 8.994 -19.648 1.00 91.81 103 ALA A N 1
ATOM 773 C CA . ALA A 1 103 ? 8.643 8.806 -20.966 1.00 91.81 103 ALA A CA 1
ATOM 774 C C . ALA A 1 103 ? 7.713 9.359 -22.059 1.00 91.81 103 ALA A C 1
ATOM 776 O O . ALA A 1 103 ? 6.505 9.126 -22.050 1.00 91.81 103 ALA A O 1
ATOM 777 N N . GLY A 1 104 ? 8.279 10.080 -23.025 1.00 87.94 104 GLY A N 1
ATOM 778 C CA . GLY A 1 104 ? 7.519 10.703 -24.113 1.00 87.94 104 GLY A CA 1
ATOM 779 C C . GLY A 1 104 ? 6.974 9.709 -25.141 1.00 87.94 104 GLY A C 1
ATOM 780 O O . GLY A 1 104 ? 6.006 10.014 -25.836 1.00 87.94 104 GLY A O 1
ATOM 781 N N . GLU A 1 105 ? 7.556 8.511 -25.220 1.00 87.75 105 GLU A N 1
ATOM 782 C CA . GLU A 1 105 ? 7.116 7.441 -26.115 1.00 87.75 105 GLU A CA 1
ATOM 783 C C . GLU A 1 105 ? 6.871 6.141 -25.344 1.00 87.75 105 GLU A C 1
ATOM 785 O O . GLU A 1 105 ? 7.556 5.823 -24.370 1.00 87.75 105 GLU A O 1
ATOM 790 N N . ALA A 1 106 ? 5.877 5.375 -25.799 1.00 89.19 106 ALA A N 1
ATOM 791 C CA . ALA A 1 106 ? 5.611 4.049 -25.265 1.00 89.19 106 ALA A CA 1
ATOM 792 C C . ALA A 1 106 ? 6.655 3.045 -25.772 1.00 89.19 106 ALA A C 1
ATOM 794 O O . ALA A 1 106 ? 7.014 3.037 -26.951 1.00 89.19 106 ALA A O 1
ATOM 795 N N . LEU A 1 107 ? 7.087 2.149 -24.889 1.00 90.56 107 LEU A N 1
ATOM 796 C CA . LEU A 1 107 ? 7.954 1.032 -25.231 1.00 90.56 107 LEU A CA 1
ATOM 797 C C . LEU A 1 107 ? 7.264 0.080 -26.212 1.00 90.56 107 LEU A C 1
ATOM 799 O O . LEU A 1 107 ? 6.051 -0.139 -26.170 1.00 90.56 107 LEU A O 1
ATOM 803 N N . THR A 1 108 ? 8.051 -0.557 -27.071 1.00 91.50 108 THR A N 1
ATOM 804 C CA . THR A 1 108 ? 7.572 -1.684 -27.877 1.00 91.50 108 THR A CA 1
ATOM 805 C C . THR A 1 108 ? 7.510 -2.955 -27.029 1.00 91.50 108 THR A C 1
ATOM 807 O O . THR A 1 108 ? 8.323 -3.105 -26.129 1.00 91.50 108 THR A O 1
ATOM 810 N N . PRO A 1 109 ? 6.597 -3.911 -27.264 1.00 92.00 109 PRO A N 1
ATOM 811 C CA . PRO A 1 109 ? 6.599 -5.158 -26.498 1.00 92.00 109 PRO A CA 1
ATOM 812 C C . PRO A 1 109 ? 7.947 -5.885 -26.611 1.00 92.00 109 PRO A C 1
ATOM 814 O O . PRO A 1 109 ? 8.403 -6.171 -27.719 1.00 92.00 109 PRO A O 1
ATOM 817 N N . GLY A 1 110 ? 8.576 -6.191 -25.479 1.00 90.38 110 GLY A N 1
ATOM 818 C CA . GLY A 1 110 ? 9.943 -6.702 -25.446 1.00 90.38 110 GLY A CA 1
ATOM 819 C C . GLY A 1 110 ? 10.650 -6.469 -24.113 1.00 90.38 110 GLY A C 1
ATOM 820 O O . GLY A 1 110 ? 10.037 -6.071 -23.122 1.00 90.38 110 GLY A O 1
ATOM 821 N N . THR A 1 111 ? 11.949 -6.757 -24.101 1.00 93.06 111 THR A N 1
ATOM 822 C CA . THR A 1 111 ? 12.842 -6.483 -22.971 1.00 93.06 111 THR A CA 1
ATOM 823 C C . THR A 1 111 ? 13.635 -5.221 -23.270 1.00 93.06 111 THR A C 1
ATOM 825 O O . THR A 1 111 ? 14.274 -5.150 -24.317 1.00 93.06 111 THR A O 1
ATOM 828 N N . HIS A 1 112 ? 13.625 -4.284 -22.330 1.00 92.56 112 HIS A N 1
ATOM 829 C CA . HIS A 1 112 ? 14.310 -3.002 -22.403 1.00 92.56 112 HIS A CA 1
ATOM 830 C C . HIS A 1 112 ? 15.208 -2.806 -21.179 1.00 92.56 112 HIS A C 1
ATOM 832 O O . HIS A 1 112 ? 14.896 -3.286 -20.088 1.00 92.56 112 HIS A O 1
ATOM 838 N N . ASN A 1 113 ? 16.312 -2.084 -21.342 1.00 92.06 113 ASN A N 1
ATOM 839 C CA . ASN A 1 113 ? 17.201 -1.704 -20.247 1.00 92.06 113 ASN A CA 1
ATOM 840 C C . ASN A 1 113 ? 17.040 -0.217 -19.942 1.00 92.06 113 ASN A C 1
ATOM 842 O O . ASN A 1 113 ? 17.371 0.620 -20.776 1.00 92.06 113 ASN A O 1
ATOM 846 N N . LEU A 1 114 ? 16.567 0.102 -18.742 1.00 93.25 114 LEU A N 1
ATOM 847 C CA . LEU A 1 114 ? 16.519 1.464 -18.227 1.00 93.25 114 LEU A CA 1
ATOM 848 C C . LEU A 1 114 ? 17.807 1.759 -17.458 1.00 93.25 114 LEU A C 1
ATOM 850 O O . LEU A 1 114 ? 18.162 1.004 -16.551 1.00 93.25 114 LEU A O 1
ATOM 854 N N . THR A 1 115 ? 18.457 2.875 -17.778 1.00 92.00 115 THR A N 1
ATOM 855 C CA . THR A 1 115 ? 19.607 3.402 -17.034 1.00 92.00 115 THR A CA 1
ATOM 856 C C . THR A 1 115 ? 19.355 4.855 -16.647 1.00 92.00 115 THR A C 1
ATOM 858 O O . THR A 1 115 ? 18.899 5.646 -17.470 1.00 92.00 115 THR A O 1
ATOM 861 N N . ILE A 1 116 ? 19.675 5.210 -15.402 1.00 90.00 116 ILE A N 1
ATOM 862 C CA . ILE A 1 116 ? 19.680 6.589 -14.908 1.00 90.00 116 ILE A CA 1
ATOM 863 C C . ILE A 1 116 ? 21.079 6.895 -14.386 1.00 90.00 116 ILE A C 1
ATOM 865 O O . ILE A 1 116 ? 21.542 6.314 -13.400 1.00 90.00 116 ILE A O 1
ATOM 869 N N . GLY A 1 117 ? 21.775 7.780 -15.087 1.00 87.00 117 GLY A N 1
ATOM 870 C CA . GLY A 1 117 ? 23.113 8.219 -14.734 1.00 87.00 117 GLY A CA 1
ATOM 871 C C . GLY A 1 117 ? 23.129 9.143 -13.518 1.00 87.00 117 GLY A C 1
ATOM 872 O O . GLY A 1 117 ? 22.153 9.815 -13.194 1.00 87.00 117 GLY A O 1
ATOM 873 N N . ILE A 1 118 ? 24.301 9.258 -12.892 1.00 84.69 118 ILE A N 1
ATOM 874 C CA . ILE A 1 118 ? 24.546 10.192 -11.777 1.00 84.69 118 ILE A CA 1
ATOM 875 C C . ILE A 1 118 ? 24.387 11.671 -12.164 1.00 84.69 118 ILE A C 1
ATOM 877 O O . ILE A 1 118 ? 24.396 12.533 -11.298 1.00 84.69 118 ILE A O 1
ATOM 881 N N . GLY A 1 119 ? 24.265 11.970 -13.460 1.00 85.00 119 GLY A N 1
ATOM 882 C CA . GLY A 1 119 ? 23.991 13.312 -13.970 1.00 85.00 119 GLY A CA 1
ATOM 883 C C . GLY A 1 119 ? 22.525 13.737 -13.870 1.00 85.00 119 GLY A C 1
ATOM 884 O O . GLY A 1 119 ? 22.234 14.869 -14.231 1.00 85.00 119 GLY A O 1
ATOM 885 N N . ALA A 1 120 ? 21.617 12.867 -13.411 1.00 85.00 120 ALA A N 1
ATOM 886 C CA . ALA A 1 120 ? 20.245 13.253 -13.099 1.00 85.00 120 ALA A CA 1
ATOM 887 C C . ALA A 1 120 ? 20.256 14.073 -11.806 1.00 85.00 120 ALA A C 1
ATOM 889 O O . ALA A 1 120 ? 20.426 13.504 -10.724 1.00 85.00 120 ALA A O 1
ATOM 890 N N . LEU A 1 121 ? 20.148 15.396 -11.939 1.00 85.06 121 LEU A N 1
ATOM 891 C CA . LEU A 1 121 ? 20.259 16.333 -10.831 1.00 85.06 121 LEU A CA 1
ATOM 892 C C . LEU A 1 121 ? 18.888 16.661 -10.231 1.00 85.06 121 LEU A C 1
ATOM 894 O O . LEU A 1 121 ? 17.886 16.766 -10.944 1.00 85.06 121 LEU A O 1
ATOM 898 N N . ASP A 1 122 ? 18.853 16.858 -8.917 1.00 81.81 122 ASP A N 1
ATOM 899 C CA . ASP A 1 122 ? 17.743 17.514 -8.232 1.00 81.81 122 ASP A CA 1
ATOM 900 C C . ASP A 1 122 ? 17.752 19.037 -8.479 1.00 81.81 122 ASP A C 1
ATOM 902 O O . ASP A 1 122 ? 18.673 19.592 -9.087 1.00 81.81 122 ASP A O 1
ATOM 906 N N . LEU A 1 123 ? 16.725 19.738 -7.993 1.00 79.38 123 LEU A N 1
ATOM 907 C CA . LEU A 1 123 ? 16.654 21.206 -8.071 1.00 79.38 123 LEU A CA 1
ATOM 908 C C . LEU A 1 123 ? 17.777 21.935 -7.305 1.00 79.38 123 LEU A C 1
ATOM 910 O O . LEU A 1 123 ? 17.982 23.129 -7.530 1.00 79.38 123 LEU A O 1
ATOM 914 N N . ASP A 1 124 ? 18.506 21.240 -6.429 1.00 73.44 124 ASP A N 1
ATOM 915 C CA . ASP A 1 124 ? 19.666 21.759 -5.702 1.00 73.44 124 ASP A CA 1
ATOM 916 C C . ASP A 1 124 ? 21.000 21.440 -6.421 1.00 73.44 124 ASP A C 1
ATOM 918 O O . ASP A 1 124 ? 22.077 21.772 -5.914 1.00 73.44 124 ASP A O 1
ATOM 922 N N . GLY A 1 125 ? 20.958 20.816 -7.606 1.00 77.75 125 GLY A N 1
ATOM 923 C CA . GLY A 1 125 ? 22.126 20.468 -8.417 1.00 77.75 125 GLY A CA 1
ATOM 924 C C . GLY A 1 125 ? 22.875 19.208 -7.966 1.00 77.75 125 GLY A C 1
ATOM 925 O O . GLY A 1 125 ? 24.033 19.018 -8.349 1.00 77.75 125 GLY A O 1
ATOM 926 N N . LYS A 1 126 ? 22.265 18.347 -7.145 1.00 79.19 126 LYS A N 1
ATOM 927 C CA . LYS A 1 126 ? 22.865 17.094 -6.657 1.00 79.19 126 LYS A CA 1
ATOM 928 C C . LYS A 1 126 ? 22.433 15.922 -7.521 1.00 79.19 126 LYS A C 1
ATOM 930 O O . LYS A 1 126 ? 21.269 15.817 -7.869 1.00 79.19 126 LYS A O 1
ATOM 935 N N . GLY A 1 127 ? 23.362 15.021 -7.826 1.00 80.31 127 GLY A N 1
ATOM 936 C CA . GLY A 1 127 ? 23.115 13.838 -8.653 1.00 80.31 127 GLY A CA 1
ATOM 937 C C . GLY A 1 127 ? 22.880 12.553 -7.859 1.00 80.31 127 GLY A C 1
ATOM 938 O O . GLY A 1 127 ? 23.195 12.495 -6.669 1.00 80.31 127 GLY A O 1
ATOM 939 N N . LEU A 1 128 ? 22.380 11.498 -8.515 1.00 79.50 128 LEU A N 1
ATOM 940 C CA . LEU A 1 128 ? 22.282 10.169 -7.892 1.00 79.50 128 LEU A CA 1
ATOM 941 C C . LEU A 1 128 ? 23.643 9.736 -7.312 1.00 79.50 128 LEU A C 1
ATOM 943 O O . LEU A 1 128 ? 24.689 9.916 -7.937 1.00 79.50 128 LEU A O 1
ATOM 947 N N . VAL A 1 129 ? 23.631 9.078 -6.150 1.00 77.94 129 VAL A N 1
ATOM 948 C CA . VAL A 1 129 ? 24.857 8.557 -5.503 1.00 77.94 129 VAL A CA 1
ATOM 949 C C . VAL A 1 129 ? 25.552 7.490 -6.363 1.00 77.94 129 VAL A C 1
ATOM 951 O O . VAL A 1 129 ? 26.773 7.347 -6.333 1.00 77.94 129 VAL A O 1
ATOM 954 N N . GLN A 1 130 ? 24.773 6.736 -7.138 1.00 80.69 130 GLN A N 1
ATOM 955 C CA . GLN A 1 130 ? 25.252 5.731 -8.080 1.00 80.69 130 GLN A CA 1
ATOM 956 C C . GLN A 1 130 ? 24.294 5.624 -9.266 1.00 80.69 130 GLN A C 1
ATOM 958 O O . GLN A 1 130 ? 23.135 6.023 -9.171 1.00 80.69 130 GLN A O 1
ATOM 963 N N . VAL A 1 131 ? 24.770 5.041 -10.366 1.00 86.19 131 VAL A N 1
ATOM 964 C CA . VAL A 1 131 ? 23.927 4.738 -11.528 1.00 86.19 131 VAL A CA 1
ATOM 965 C C . VAL A 1 131 ? 22.822 3.764 -11.115 1.00 86.19 131 VAL A C 1
ATOM 967 O O . VAL A 1 131 ? 23.099 2.725 -10.512 1.00 86.19 131 VAL A O 1
ATOM 970 N N . PHE A 1 132 ? 21.581 4.090 -11.461 1.00 89.12 132 PHE A N 1
ATOM 971 C CA . PHE A 1 132 ? 20.452 3.175 -11.340 1.00 89.12 132 PHE A CA 1
ATOM 972 C C . PHE A 1 132 ? 20.268 2.423 -12.658 1.00 89.12 132 PHE A C 1
ATOM 974 O O . PHE A 1 132 ? 20.311 3.028 -13.728 1.00 89.12 132 PHE A O 1
ATOM 981 N N . ALA A 1 133 ? 20.047 1.111 -12.590 1.00 90.25 133 ALA A N 1
ATOM 982 C CA . ALA A 1 133 ? 19.762 0.293 -13.761 1.00 90.25 133 ALA A CA 1
ATOM 983 C C . ALA A 1 133 ? 18.655 -0.719 -13.450 1.00 90.25 133 ALA A C 1
ATOM 985 O O . ALA A 1 133 ? 18.680 -1.365 -12.401 1.00 90.25 133 ALA A O 1
ATOM 986 N N . ALA A 1 134 ? 17.709 -0.876 -14.373 1.00 90.38 134 ALA A N 1
ATOM 987 C CA . ALA A 1 134 ? 16.608 -1.824 -14.254 1.00 90.38 134 ALA A CA 1
ATOM 988 C C . ALA A 1 134 ? 16.280 -2.474 -15.603 1.00 90.38 134 ALA A C 1
ATOM 990 O O . ALA A 1 134 ? 16.349 -1.838 -16.654 1.00 90.38 134 ALA A O 1
ATOM 991 N N . VAL A 1 135 ? 15.884 -3.748 -15.566 1.00 90.88 135 VAL A N 1
ATOM 992 C CA . VAL A 1 135 ? 15.359 -4.457 -16.739 1.00 90.88 135 VAL A CA 1
ATOM 993 C C . VAL A 1 135 ? 13.842 -4.308 -16.753 1.00 90.88 135 VAL A C 1
ATOM 995 O O . VAL A 1 135 ? 13.162 -4.729 -15.819 1.00 90.88 135 VAL A O 1
ATOM 998 N N . VAL A 1 136 ? 13.312 -3.735 -17.828 1.00 90.31 136 VAL A N 1
ATOM 999 C CA . VAL A 1 136 ? 11.880 -3.543 -18.062 1.00 90.31 136 VAL A CA 1
ATOM 1000 C C . VAL A 1 136 ? 11.409 -4.601 -19.052 1.00 90.31 136 VAL A C 1
ATOM 1002 O O . VAL A 1 136 ? 11.953 -4.722 -20.145 1.00 90.31 136 VAL A O 1
ATOM 1005 N N . ILE A 1 137 ? 10.377 -5.364 -18.701 1.00 87.81 137 ILE A N 1
ATOM 1006 C CA . ILE A 1 137 ? 9.740 -6.310 -19.625 1.00 87.81 137 ILE A CA 1
ATOM 1007 C C . ILE A 1 137 ? 8.338 -5.795 -19.919 1.00 87.81 137 ILE A C 1
ATOM 1009 O O . ILE A 1 137 ? 7.477 -5.811 -19.042 1.00 87.81 137 ILE A O 1
ATOM 1013 N N . TYR A 1 138 ? 8.101 -5.361 -21.154 1.00 89.56 138 TYR A N 1
ATOM 1014 C CA . TYR A 1 138 ? 6.791 -4.901 -21.590 1.00 89.56 138 TYR A CA 1
ATOM 1015 C C . TYR A 1 138 ? 6.057 -5.976 -22.392 1.00 89.56 138 TYR A C 1
ATOM 1017 O O . TYR A 1 138 ? 6.574 -6.531 -23.364 1.00 89.56 138 TYR A O 1
ATOM 1025 N N . GLN A 1 139 ? 4.808 -6.241 -22.012 1.00 86.56 139 GLN A N 1
ATOM 1026 C CA . GLN A 1 139 ? 3.886 -7.097 -22.749 1.00 86.56 139 GLN A CA 1
ATOM 1027 C C . GLN A 1 139 ? 2.590 -6.329 -22.999 1.00 86.56 139 GLN A C 1
ATOM 1029 O O . GLN A 1 139 ? 1.929 -5.924 -22.054 1.00 86.56 139 GLN A O 1
ATOM 1034 N N . ALA A 1 140 ? 2.152 -6.197 -24.254 1.00 81.88 140 ALA A N 1
ATOM 1035 C CA . ALA A 1 140 ? 0.916 -5.467 -24.573 1.00 81.88 140 ALA A CA 1
ATOM 1036 C C . ALA A 1 140 ? -0.338 -6.019 -23.855 1.00 81.88 140 ALA A C 1
ATOM 1038 O O . ALA A 1 140 ? -1.293 -5.287 -23.616 1.00 81.88 140 ALA A O 1
ATOM 1039 N N . ALA A 1 141 ? -0.335 -7.310 -23.499 1.00 83.12 141 ALA A N 1
ATOM 1040 C CA . ALA A 1 141 ? -1.411 -7.953 -22.744 1.00 83.12 141 ALA A CA 1
ATOM 1041 C C . ALA A 1 141 ? -1.418 -7.597 -21.243 1.00 83.12 141 ALA A C 1
ATOM 1043 O O . ALA A 1 141 ? -2.440 -7.776 -20.585 1.00 83.12 141 ALA A O 1
ATOM 1044 N N . ILE A 1 142 ? -0.293 -7.112 -20.712 1.00 78.12 142 ILE A N 1
ATOM 1045 C CA . ILE A 1 142 ? -0.120 -6.658 -19.329 1.00 78.12 142 ILE A CA 1
ATOM 1046 C C . ILE A 1 142 ? 0.442 -5.232 -19.408 1.00 78.12 142 ILE A C 1
ATOM 1048 O O . ILE A 1 142 ? 1.649 -5.028 -19.277 1.00 78.12 142 ILE A O 1
ATOM 1052 N N . PRO A 1 143 ? -0.420 -4.247 -19.722 1.00 79.06 143 PRO A N 1
ATOM 1053 C CA . PRO A 1 143 ? 0.024 -2.893 -20.026 1.00 79.06 143 PRO A CA 1
ATOM 1054 C C . PRO A 1 143 ? 0.631 -2.168 -18.825 1.00 79.06 143 PRO A C 1
ATOM 1056 O O . PRO A 1 143 ? 1.430 -1.253 -19.023 1.00 79.06 143 PRO A O 1
ATOM 1059 N N . ASP A 1 144 ? 0.264 -2.600 -17.616 1.00 85.94 144 ASP A N 1
ATOM 1060 C CA . ASP A 1 144 ? 0.646 -1.962 -16.368 1.00 85.94 144 ASP A CA 1
ATOM 1061 C C . ASP A 1 144 ? 1.482 -2.917 -15.510 1.00 85.94 144 ASP A C 1
ATOM 1063 O O . ASP A 1 144 ? 1.072 -4.052 -15.248 1.00 85.94 144 ASP A O 1
ATOM 1067 N N . ALA A 1 145 ? 2.649 -2.460 -15.061 1.00 84.62 145 ALA A N 1
ATOM 1068 C CA . ALA A 1 145 ? 3.561 -3.246 -14.237 1.00 84.62 145 ALA A CA 1
ATOM 1069 C C . ALA A 1 145 ? 4.390 -2.353 -13.308 1.00 84.62 145 ALA A C 1
ATOM 1071 O O . ALA A 1 145 ? 4.726 -1.221 -13.645 1.00 84.62 145 ALA A O 1
ATOM 1072 N N . ILE A 1 146 ? 4.765 -2.886 -12.146 1.00 86.12 146 ILE A N 1
ATOM 1073 C CA . ILE A 1 146 ? 5.796 -2.287 -11.293 1.00 86.12 146 ILE A CA 1
ATOM 1074 C C . ILE A 1 146 ? 7.127 -2.908 -11.720 1.00 86.12 146 ILE A C 1
ATOM 1076 O O . ILE A 1 146 ? 7.287 -4.126 -11.659 1.00 86.12 146 ILE A O 1
ATOM 1080 N N . VAL A 1 147 ? 8.053 -2.079 -12.198 1.00 87.50 147 VAL A N 1
ATOM 1081 C CA . VAL A 1 147 ? 9.404 -2.495 -12.610 1.00 87.50 147 VAL A CA 1
ATOM 1082 C C . VAL A 1 147 ? 10.332 -2.481 -11.403 1.00 87.50 147 VAL A C 1
ATOM 1084 O O . VAL A 1 147 ? 11.112 -3.407 -11.193 1.00 87.50 147 VAL A O 1
ATOM 1087 N N . PHE A 1 148 ? 10.238 -1.421 -10.608 1.00 86.69 148 PHE A N 1
ATOM 1088 C CA . PHE A 1 148 ? 11.011 -1.231 -9.397 1.00 86.69 148 PHE A CA 1
ATOM 1089 C C . PHE A 1 148 ? 10.177 -0.445 -8.392 1.00 86.69 148 PHE A C 1
ATOM 1091 O O . PHE A 1 148 ? 9.442 0.470 -8.758 1.00 86.69 148 PHE A O 1
ATOM 1098 N N . GLU A 1 149 ? 10.319 -0.789 -7.124 1.00 82.50 149 GLU A N 1
ATOM 1099 C CA . GLU A 1 149 ? 9.809 -0.009 -6.007 1.00 82.50 149 GLU A CA 1
ATOM 1100 C C . GLU A 1 149 ? 10.886 -0.071 -4.930 1.00 82.50 149 GLU A C 1
ATOM 1102 O O . GLU A 1 149 ? 11.371 -1.155 -4.584 1.00 82.50 149 GLU A O 1
ATOM 1107 N N . ALA A 1 150 ? 11.339 1.095 -4.480 1.00 72.31 150 ALA A N 1
ATOM 1108 C CA . ALA A 1 150 ? 12.288 1.181 -3.395 1.00 72.31 150 ALA A CA 1
ATOM 1109 C C . ALA A 1 150 ? 11.650 0.527 -2.163 1.00 72.31 150 ALA A C 1
ATOM 1111 O O . ALA A 1 150 ? 10.464 0.748 -1.904 1.00 72.31 150 ALA A O 1
ATOM 1112 N N . PRO A 1 151 ? 12.412 -0.270 -1.392 1.00 62.53 151 PRO A N 1
ATOM 1113 C CA . PRO A 1 151 ? 11.923 -0.767 -0.117 1.00 62.53 151 PRO A CA 1
ATOM 1114 C C . PRO A 1 151 ? 11.453 0.425 0.713 1.00 62.53 151 PRO A C 1
ATOM 1116 O O . PRO A 1 151 ? 12.184 1.422 0.796 1.00 62.53 151 PRO A O 1
ATOM 1119 N N . ASP A 1 152 ? 10.262 0.328 1.313 1.00 58.38 152 ASP A N 1
ATOM 1120 C CA . ASP A 1 152 ? 9.818 1.352 2.254 1.00 58.38 152 ASP A CA 1
ATOM 1121 C C . ASP A 1 152 ? 10.939 1.502 3.295 1.00 58.38 152 ASP A C 1
ATOM 1123 O O . ASP A 1 152 ? 11.354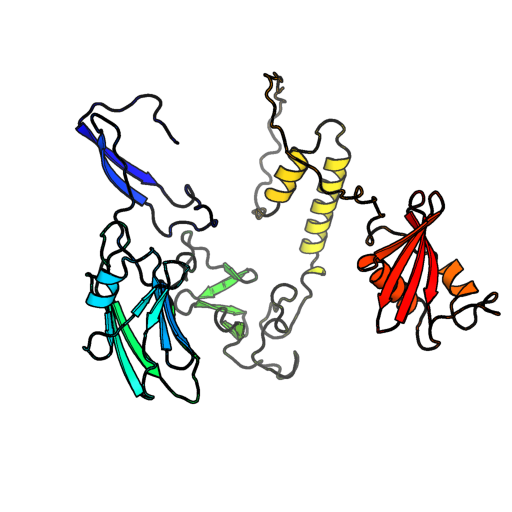 0.506 3.896 1.00 58.38 152 ASP A O 1
ATOM 1127 N N . PRO A 1 153 ? 11.484 2.711 3.504 1.00 51.84 153 PRO A N 1
ATOM 1128 C CA . PRO A 1 153 ? 12.524 2.929 4.502 1.00 51.84 153 PRO A CA 1
ATOM 1129 C C . PRO A 1 153 ? 12.118 2.489 5.919 1.00 51.84 153 PRO A C 1
ATOM 1131 O O . PRO A 1 153 ? 12.984 2.330 6.778 1.00 51.84 153 PRO A O 1
ATOM 1134 N N . ASN A 1 154 ? 10.821 2.291 6.166 1.00 51.09 154 ASN A N 1
ATOM 1135 C CA . ASN A 1 154 ? 10.263 1.769 7.407 1.00 51.09 154 ASN A CA 1
ATOM 1136 C C . ASN A 1 154 ? 10.033 0.244 7.390 1.00 51.09 154 ASN A C 1
ATOM 1138 O O . ASN A 1 154 ? 9.811 -0.342 8.453 1.00 51.09 154 ASN A O 1
ATOM 1142 N N . GLU A 1 155 ? 10.085 -0.419 6.230 1.00 59.50 155 GLU A N 1
ATOM 1143 C CA . GLU A 1 155 ? 10.008 -1.878 6.124 1.00 59.50 155 GLU A CA 1
ATOM 1144 C C . GLU A 1 155 ? 11.381 -2.506 6.373 1.00 59.50 155 GLU A C 1
ATOM 1146 O O . GLU A 1 155 ? 12.159 -2.811 5.470 1.00 59.50 155 GLU A O 1
ATOM 1151 N N . VAL A 1 156 ? 11.670 -2.759 7.646 1.00 60.91 156 VAL A N 1
ATOM 1152 C CA . VAL A 1 156 ? 12.784 -3.619 8.045 1.00 60.91 156 VAL A CA 1
ATOM 1153 C C . VAL A 1 156 ? 12.284 -5.047 8.268 1.00 60.91 156 VAL A C 1
ATOM 1155 O O . VAL A 1 156 ? 11.304 -5.286 8.974 1.00 60.91 156 VAL A O 1
ATOM 1158 N N . ASN A 1 157 ? 12.965 -6.030 7.668 1.00 61.81 157 ASN A N 1
ATOM 1159 C CA . ASN A 1 157 ? 12.640 -7.449 7.873 1.00 61.81 157 ASN A CA 1
ATOM 1160 C C . ASN A 1 157 ? 12.989 -7.946 9.285 1.00 61.81 157 ASN A C 1
ATOM 1162 O O . ASN A 1 157 ? 12.509 -9.005 9.693 1.00 61.81 157 ASN A O 1
ATOM 1166 N N . GLU A 1 158 ? 13.789 -7.170 10.015 1.00 67.75 158 GLU A N 1
ATOM 1167 C CA . GLU A 1 158 ? 14.239 -7.435 11.372 1.00 67.75 158 GLU A CA 1
ATOM 1168 C C . GLU A 1 158 ? 13.961 -6.227 12.267 1.00 67.75 158 GLU A C 1
ATOM 1170 O O . GLU A 1 158 ? 14.149 -5.077 11.873 1.00 67.75 158 GLU A O 1
ATOM 1175 N N . SER A 1 159 ? 13.542 -6.489 13.500 1.00 69.62 159 SER A N 1
ATOM 1176 C CA . SER A 1 159 ? 13.440 -5.450 14.515 1.00 69.62 159 SER A CA 1
ATOM 1177 C C . SER A 1 159 ? 14.830 -4.981 14.951 1.00 69.62 159 SER A C 1
ATOM 1179 O O . SER A 1 159 ? 15.650 -5.787 15.385 1.00 69.62 159 SER A O 1
ATOM 1181 N N . THR A 1 160 ? 15.039 -3.668 15.026 1.00 69.50 160 THR A N 1
ATOM 1182 C CA . THR A 1 160 ? 16.270 -3.055 15.564 1.00 69.50 160 THR A CA 1
ATOM 1183 C C . THR A 1 160 ? 16.555 -3.409 17.027 1.00 69.50 160 THR A C 1
ATOM 1185 O O . THR A 1 160 ? 17.710 -3.422 17.440 1.00 69.50 160 THR A O 1
ATOM 1188 N N . ILE A 1 161 ? 15.524 -3.743 17.812 1.00 78.50 161 ILE A N 1
ATOM 1189 C CA . ILE A 1 161 ? 15.660 -4.234 19.198 1.00 78.50 161 ILE A CA 1
ATOM 1190 C C . ILE A 1 161 ? 15.667 -5.771 19.319 1.00 78.50 161 ILE A C 1
ATOM 1192 O O . ILE A 1 161 ? 15.580 -6.300 20.424 1.00 78.50 161 ILE A O 1
ATOM 1196 N N . GLY A 1 162 ? 15.730 -6.501 18.198 1.00 78.38 162 GLY A N 1
ATOM 1197 C CA . GLY A 1 162 ? 15.689 -7.967 18.182 1.00 78.38 162 GLY A CA 1
ATOM 1198 C C . GLY A 1 162 ? 14.320 -8.587 18.493 1.00 78.38 162 GLY A C 1
ATOM 1199 O O . GLY A 1 162 ? 14.250 -9.773 18.822 1.00 78.38 162 GLY A O 1
ATOM 1200 N N . ASP A 1 163 ? 13.225 -7.820 18.407 1.00 80.88 163 ASP A N 1
ATOM 1201 C CA . ASP A 1 163 ? 11.878 -8.373 18.516 1.00 80.88 163 ASP A CA 1
ATOM 1202 C C . ASP A 1 163 ? 11.542 -9.225 17.285 1.00 80.88 163 ASP A C 1
ATOM 1204 O O . ASP A 1 163 ? 11.497 -8.765 16.144 1.00 80.88 163 ASP A O 1
ATOM 1208 N N . ARG A 1 164 ? 11.306 -10.510 17.532 1.00 82.00 164 ARG A N 1
ATOM 1209 C CA . ARG A 1 164 ? 10.919 -11.473 16.500 1.00 82.00 164 ARG A CA 1
ATOM 1210 C C . ARG A 1 164 ? 9.414 -11.519 16.276 1.00 82.00 164 ARG A C 1
ATOM 1212 O O . ARG A 1 164 ? 8.977 -12.204 15.355 1.00 82.00 164 ARG A O 1
ATOM 1219 N N . PHE A 1 165 ? 8.616 -10.891 17.135 1.00 84.31 165 PHE A N 1
ATOM 1220 C CA . PHE A 1 165 ? 7.161 -10.928 17.072 1.00 84.31 165 PHE A CA 1
ATOM 1221 C C . PHE A 1 165 ? 6.630 -9.671 16.390 1.00 84.31 165 PHE A C 1
ATOM 1223 O O . PHE A 1 165 ? 7.078 -8.564 16.652 1.00 84.31 165 PHE A O 1
ATOM 1230 N N . GLY A 1 166 ? 5.652 -9.837 15.502 1.00 82.75 166 GLY A N 1
ATOM 1231 C CA . GLY A 1 166 ? 5.074 -8.707 14.780 1.00 82.75 166 GLY A CA 1
ATOM 1232 C C . GLY A 1 166 ? 3.586 -8.892 14.559 1.00 82.75 166 GLY A C 1
ATOM 1233 O O . GLY A 1 166 ? 2.772 -8.819 15.483 1.00 82.75 166 GLY A O 1
ATOM 1234 N N . PHE A 1 167 ? 3.215 -9.138 13.309 1.00 83.75 167 PHE A N 1
ATOM 1235 C CA . PHE A 1 167 ? 1.826 -9.284 12.901 1.00 83.75 167 PHE A CA 1
ATOM 1236 C C . PHE A 1 167 ? 1.086 -10.353 13.731 1.00 83.75 167 PHE A C 1
ATOM 1238 O O . PHE A 1 167 ? 1.503 -11.507 13.806 1.00 83.75 167 PHE A O 1
ATOM 1245 N N . HIS A 1 168 ? -0.009 -9.941 14.386 1.00 80.12 168 HIS A N 1
ATOM 1246 C CA . HIS A 1 168 ? -0.827 -10.763 15.301 1.00 80.12 168 HIS A CA 1
ATOM 1247 C C . HIS A 1 168 ? -0.039 -11.390 16.472 1.00 80.12 168 HIS A C 1
ATOM 1249 O O . HIS A 1 168 ? -0.464 -12.398 17.037 1.00 80.12 168 HIS A O 1
ATOM 1255 N N . GLY A 1 169 ? 1.099 -10.797 16.855 1.00 83.44 169 GLY A N 1
ATOM 1256 C CA . GLY A 1 169 ? 1.971 -11.320 17.913 1.00 83.44 169 GLY A CA 1
ATOM 1257 C C . GLY A 1 169 ? 2.666 -12.630 17.529 1.00 83.44 169 GLY A C 1
ATOM 1258 O O . GLY A 1 169 ? 3.059 -13.407 18.399 1.00 83.44 169 GLY A O 1
ATOM 1259 N N . LEU A 1 170 ? 2.771 -12.916 16.230 1.00 85.31 170 LEU A N 1
ATOM 1260 C CA . LEU A 1 170 ? 3.376 -14.137 15.713 1.00 85.31 170 LEU A CA 1
ATOM 1261 C C . LEU A 1 170 ? 4.817 -13.884 15.263 1.00 85.31 170 LEU A C 1
ATOM 1263 O O . LEU A 1 170 ? 5.139 -12.769 14.840 1.00 85.31 170 LEU A O 1
ATOM 1267 N N . PRO A 1 171 ? 5.687 -14.906 15.365 1.00 87.62 171 PRO A N 1
ATOM 1268 C CA . PRO A 1 171 ? 7.074 -14.766 14.972 1.00 87.62 171 PRO A CA 1
ATOM 1269 C C . PRO A 1 171 ? 7.196 -14.570 13.458 1.00 87.62 171 PRO A C 1
ATOM 1271 O O . PRO A 1 171 ? 6.606 -15.322 12.674 1.00 87.62 171 PRO A O 1
ATOM 1274 N N . ARG A 1 172 ? 7.981 -13.569 13.061 1.00 87.94 172 ARG A N 1
ATOM 1275 C CA . ARG A 1 172 ? 8.386 -13.319 11.679 1.00 87.94 172 ARG A CA 1
ATOM 1276 C C . ARG A 1 172 ? 9.762 -13.927 11.443 1.00 87.94 172 ARG A C 1
ATOM 1278 O O . ARG A 1 172 ? 10.667 -13.758 12.254 1.00 87.94 172 ARG A O 1
ATOM 1285 N N . ASP A 1 173 ? 9.906 -14.653 10.346 1.00 83.12 173 ASP A N 1
ATOM 1286 C CA . ASP A 1 173 ? 11.199 -15.141 9.888 1.00 83.12 173 ASP A CA 1
ATOM 1287 C C . ASP A 1 173 ? 11.922 -14.019 9.135 1.00 83.12 173 ASP A C 1
ATOM 1289 O O . ASP A 1 173 ? 11.437 -13.536 8.114 1.00 83.12 173 ASP A O 1
ATOM 1293 N N . VAL A 1 174 ? 13.079 -13.602 9.643 1.00 78.50 174 VAL A N 1
ATOM 1294 C CA . VAL A 1 174 ? 13.879 -12.506 9.079 1.00 78.50 174 VAL A CA 1
ATOM 1295 C C . VAL A 1 174 ? 14.441 -12.867 7.702 1.00 78.50 174 VAL A C 1
ATOM 1297 O O . VAL A 1 174 ? 14.543 -12.000 6.837 1.00 78.50 174 VAL A O 1
ATOM 1300 N N . GLY A 1 175 ? 14.775 -14.142 7.471 1.00 78.06 175 GLY A N 1
ATOM 1301 C CA . GLY A 1 175 ? 15.391 -14.580 6.216 1.00 78.06 175 GLY A CA 1
ATOM 1302 C C . GLY A 1 175 ? 14.420 -14.603 5.036 1.00 78.06 175 GLY A C 1
ATOM 1303 O O . GLY A 1 175 ? 14.844 -14.468 3.892 1.00 78.06 175 GLY A O 1
ATOM 1304 N N . THR A 1 176 ? 13.124 -14.770 5.309 1.00 80.25 176 THR A N 1
ATOM 1305 C CA . THR A 1 176 ? 12.083 -14.907 4.277 1.00 80.25 176 THR A CA 1
ATOM 1306 C C . THR A 1 176 ? 11.011 -13.821 4.332 1.00 80.25 176 THR A C 1
ATOM 1308 O O . THR A 1 176 ? 10.247 -13.671 3.385 1.00 80.25 176 THR A O 1
ATOM 1311 N N . GLY A 1 177 ? 10.911 -13.079 5.435 1.00 81.06 177 GLY A N 1
ATOM 1312 C CA . GLY A 1 177 ? 9.840 -12.117 5.699 1.00 81.06 177 GLY A CA 1
ATOM 1313 C C . GLY A 1 177 ? 8.476 -12.747 6.019 1.00 81.06 177 GLY A C 1
ATOM 1314 O O . GLY A 1 177 ? 7.496 -12.032 6.246 1.00 81.06 177 GLY A O 1
ATOM 1315 N N . LEU A 1 178 ? 8.388 -14.079 6.070 1.00 87.62 178 LEU A N 1
ATOM 1316 C CA . LEU A 1 178 ? 7.140 -14.798 6.309 1.00 87.62 178 LEU A CA 1
ATOM 1317 C C . LEU A 1 178 ? 6.771 -14.810 7.796 1.00 87.62 178 LEU A C 1
ATOM 1319 O O . LEU A 1 178 ? 7.622 -14.898 8.679 1.00 87.62 178 LEU A O 1
ATOM 1323 N N . VAL A 1 179 ? 5.473 -14.789 8.086 1.00 89.75 179 VAL A N 1
ATOM 1324 C CA . VAL A 1 179 ? 4.941 -14.921 9.447 1.00 89.75 179 VAL A CA 1
ATOM 1325 C C . VAL A 1 179 ? 4.597 -16.382 9.708 1.00 89.75 179 VAL A C 1
ATOM 1327 O O . VAL A 1 179 ? 3.761 -16.974 9.020 1.00 89.75 179 VAL A O 1
ATOM 1330 N N . TYR A 1 180 ? 5.225 -16.975 10.722 1.00 89.62 180 TYR A N 1
ATOM 1331 C CA . TYR A 1 180 ? 4.975 -18.360 11.102 1.00 89.62 180 TYR A CA 1
ATOM 1332 C C . TYR A 1 180 ? 3.707 -18.465 11.960 1.00 89.62 180 TYR A C 1
ATOM 1334 O O . TYR A 1 180 ? 3.695 -18.165 13.155 1.00 89.62 180 TYR A O 1
ATOM 1342 N N . MET A 1 181 ? 2.626 -18.952 11.348 1.00 88.38 181 MET A N 1
ATOM 1343 C CA . MET A 1 181 ? 1.322 -19.168 11.982 1.00 88.38 181 MET A CA 1
ATOM 1344 C C . MET A 1 181 ? 1.131 -20.621 12.434 1.00 88.38 181 MET A C 1
ATOM 1346 O O . MET A 1 181 ? 0.031 -21.159 12.357 1.00 88.38 181 MET A O 1
ATOM 1350 N N . ARG A 1 182 ? 2.197 -21.266 12.929 1.00 87.88 182 ARG A N 1
ATOM 1351 C CA . ARG A 1 182 ? 2.223 -22.653 13.440 1.00 87.88 182 ARG A CA 1
ATOM 1352 C C . ARG A 1 182 ? 2.002 -23.723 12.366 1.00 87.88 182 ARG A C 1
ATOM 1354 O O . ARG A 1 182 ? 2.929 -24.456 12.056 1.00 87.88 182 ARG A O 1
ATOM 1361 N N . ASN A 1 183 ? 0.799 -23.830 11.803 1.00 87.31 183 ASN A N 1
ATOM 1362 C CA . ASN A 1 183 ? 0.496 -24.846 10.785 1.00 87.31 183 ASN A CA 1
ATOM 1363 C C . ASN A 1 183 ? 0.779 -24.365 9.359 1.00 87.31 183 ASN A C 1
ATOM 1365 O O . ASN A 1 183 ? 0.884 -25.177 8.441 1.00 87.31 183 ASN A O 1
ATOM 1369 N N . ARG A 1 184 ? 0.895 -23.049 9.163 1.00 91.06 184 ARG A N 1
ATOM 1370 C CA . ARG A 1 184 ? 1.168 -22.436 7.862 1.00 91.06 184 ARG A CA 1
ATOM 1371 C C . ARG A 1 184 ? 2.077 -21.222 8.003 1.00 91.06 184 ARG A C 1
ATOM 1373 O O . ARG A 1 184 ? 2.154 -20.608 9.067 1.00 91.06 184 ARG A O 1
ATOM 1380 N N . TYR A 1 185 ? 2.710 -20.861 6.895 1.00 92.25 185 TYR A N 1
ATOM 1381 C CA . TYR A 1 185 ? 3.411 -19.593 6.737 1.00 92.25 185 TYR A CA 1
ATOM 1382 C C . TYR A 1 185 ? 2.526 -18.617 5.967 1.00 92.25 185 TYR A C 1
ATOM 1384 O O . TYR A 1 185 ? 1.924 -18.976 4.949 1.00 92.25 185 TYR A O 1
ATOM 1392 N N . PHE A 1 186 ? 2.434 -17.396 6.477 1.00 91.56 186 PHE A N 1
ATOM 1393 C CA . PHE A 1 186 ? 1.702 -16.301 5.861 1.00 91.56 186 PHE A CA 1
ATOM 1394 C C . PHE A 1 186 ? 2.673 -15.290 5.286 1.00 91.56 186 PHE A C 1
ATOM 1396 O O . PHE A 1 186 ? 3.629 -14.906 5.954 1.00 91.56 186 PHE A O 1
ATOM 1403 N N . ASP A 1 187 ? 2.405 -14.870 4.062 1.00 89.31 187 ASP A N 1
ATOM 1404 C CA . ASP A 1 187 ? 3.137 -13.828 3.369 1.00 89.31 187 ASP A CA 1
ATOM 1405 C C . ASP A 1 187 ? 2.393 -12.494 3.553 1.00 89.31 187 ASP A C 1
ATOM 1407 O O . ASP A 1 187 ? 1.290 -12.331 3.014 1.00 89.31 187 ASP A O 1
ATOM 1411 N N . PRO A 1 188 ? 2.951 -11.542 4.330 1.00 83.69 188 PRO A N 1
ATOM 1412 C CA . PRO A 1 188 ? 2.342 -10.232 4.523 1.00 83.69 188 PRO A CA 1
ATOM 1413 C C . PRO A 1 188 ? 2.314 -9.380 3.254 1.00 83.69 188 PRO A C 1
ATOM 1415 O O . PRO A 1 188 ? 1.374 -8.606 3.099 1.00 83.69 188 PRO A O 1
ATOM 1418 N N . GLN A 1 189 ? 3.289 -9.539 2.351 1.00 81.12 189 GLN A N 1
ATOM 1419 C CA . GLN A 1 189 ? 3.367 -8.776 1.101 1.00 81.12 189 GLN A CA 1
ATOM 1420 C C . GLN A 1 189 ? 2.280 -9.232 0.123 1.00 81.12 189 GLN A C 1
ATOM 1422 O O . GLN A 1 189 ? 1.601 -8.414 -0.493 1.00 81.12 189 GLN A O 1
ATOM 1427 N N . LEU A 1 190 ? 2.040 -10.544 0.030 1.00 81.38 190 LEU A N 1
ATOM 1428 C CA . LEU A 1 190 ? 0.973 -11.103 -0.814 1.00 81.38 190 LEU A CA 1
ATOM 1429 C C . LEU A 1 190 ? -0.406 -11.146 -0.133 1.00 81.38 190 LEU A C 1
ATOM 1431 O O . LEU A 1 190 ? -1.412 -11.461 -0.784 1.00 81.38 190 LEU A O 1
ATOM 1435 N N . GLY A 1 191 ? -0.462 -10.908 1.180 1.00 86.50 191 GLY A N 1
ATOM 1436 C CA . GLY A 1 191 ? -1.679 -10.967 1.991 1.00 86.50 191 GLY A CA 1
ATOM 1437 C C . GLY A 1 191 ? -2.332 -12.356 2.056 1.00 86.50 191 GLY A C 1
ATOM 1438 O O . GLY A 1 191 ? -3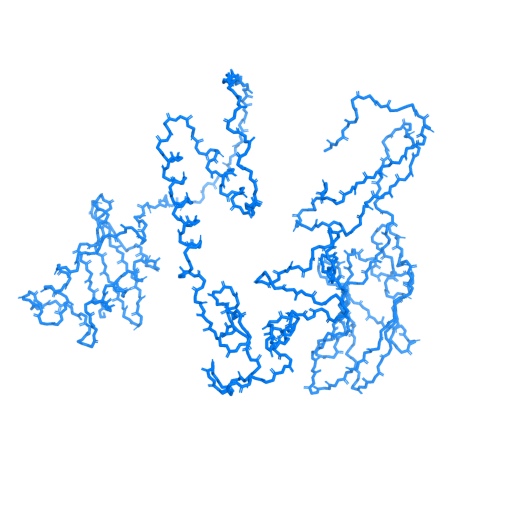.557 -12.453 2.181 1.00 86.50 191 GLY A O 1
ATOM 1439 N N . ARG A 1 192 ? -1.557 -13.443 1.932 1.00 89.94 192 ARG A N 1
ATOM 1440 C CA . ARG A 1 192 ? -2.072 -14.828 1.851 1.00 89.94 192 ARG A CA 1
ATOM 1441 C C . ARG A 1 192 ? -1.116 -15.862 2.446 1.00 89.94 192 ARG A C 1
ATOM 1443 O O . ARG A 1 192 ? 0.064 -15.600 2.638 1.00 89.94 192 ARG A O 1
ATOM 1450 N N . PHE A 1 193 ? -1.618 -17.065 2.711 1.00 92.81 193 PHE A N 1
ATOM 1451 C CA . PHE A 1 193 ? -0.776 -18.212 3.044 1.00 92.81 193 PHE A CA 1
ATOM 1452 C C . PHE A 1 193 ? -0.011 -18.709 1.815 1.00 92.81 193 PHE A C 1
ATOM 1454 O O . PHE A 1 193 ? -0.545 -18.693 0.706 1.00 92.81 193 PHE A O 1
ATOM 1461 N N . ILE A 1 194 ? 1.213 -19.199 2.022 1.00 92.81 194 ILE A N 1
ATOM 1462 C CA . ILE A 1 194 ? 2.028 -19.800 0.949 1.00 92.81 194 ILE A CA 1
ATOM 1463 C C . ILE A 1 194 ? 1.738 -21.295 0.745 1.00 92.81 194 ILE A C 1
ATOM 1465 O O . ILE A 1 194 ? 2.114 -21.878 -0.268 1.00 92.81 194 ILE A O 1
ATOM 1469 N N . THR A 1 195 ? 1.035 -21.922 1.690 1.00 91.06 195 THR A N 1
ATOM 1470 C CA . THR A 1 195 ? 0.590 -23.317 1.621 1.00 91.06 195 THR A CA 1
ATOM 1471 C C . THR A 1 195 ? -0.932 -23.407 1.710 1.00 91.06 195 THR A C 1
ATOM 1473 O O . THR A 1 195 ? -1.581 -22.588 2.366 1.00 91.06 195 THR A O 1
ATOM 1476 N N . ALA A 1 196 ? -1.508 -24.405 1.033 1.00 89.81 196 ALA A N 1
ATOM 1477 C CA . ALA A 1 196 ? -2.943 -24.663 1.081 1.00 89.81 196 ALA A CA 1
ATOM 1478 C C . ALA A 1 196 ? -3.374 -25.101 2.491 1.00 89.81 196 ALA A C 1
ATOM 1480 O O . ALA A 1 196 ? -2.625 -25.788 3.188 1.00 89.81 196 ALA A O 1
ATOM 1481 N N . ASP A 1 197 ? -4.587 -24.720 2.894 1.00 89.00 197 ASP A N 1
ATOM 1482 C CA . ASP A 1 197 ? -5.177 -25.110 4.173 1.00 89.00 197 ASP A CA 1
ATOM 1483 C C . ASP A 1 197 ? -5.241 -26.643 4.335 1.00 89.00 197 ASP A C 1
ATOM 1485 O O . ASP A 1 197 ? -5.912 -27.306 3.529 1.00 89.00 197 ASP A O 1
ATOM 1489 N N . PRO A 1 198 ? -4.599 -27.217 5.374 1.00 85.75 198 PRO A N 1
ATOM 1490 C CA . PRO A 1 198 ? -4.665 -28.648 5.665 1.00 85.75 198 PRO A CA 1
ATOM 1491 C C . PRO A 1 198 ? -6.084 -29.165 5.935 1.00 85.75 198 PRO A C 1
ATOM 1493 O O . PRO A 1 198 ? -6.342 -30.353 5.753 1.00 85.75 198 PRO A O 1
ATOM 1496 N N . LEU A 1 199 ? -7.005 -28.299 6.369 1.00 80.69 199 LEU A N 1
ATOM 1497 C CA . LEU A 1 199 ? -8.404 -28.655 6.615 1.00 80.69 199 LEU A CA 1
ATOM 1498 C C . LEU A 1 199 ? -9.285 -28.522 5.363 1.00 80.69 199 LEU A C 1
ATOM 1500 O O . LEU A 1 199 ? -10.468 -28.861 5.404 1.00 80.69 199 LEU A O 1
ATOM 1504 N N . GLY A 1 200 ? -8.730 -28.069 4.237 1.00 85.50 200 GLY A N 1
ATOM 1505 C CA . GLY A 1 200 ? -9.471 -27.908 2.990 1.00 85.50 200 GLY A CA 1
ATOM 1506 C C . GLY A 1 200 ? -10.250 -26.592 2.931 1.00 85.50 200 GLY A C 1
ATOM 1507 O O . GLY A 1 200 ? -9.741 -25.531 3.272 1.00 85.50 200 GLY A O 1
ATOM 1508 N N . PHE A 1 201 ? -11.497 -26.646 2.470 1.00 82.25 201 PHE A N 1
ATOM 1509 C CA . PHE A 1 201 ? -12.336 -25.466 2.206 1.00 82.25 201 PHE A CA 1
ATOM 1510 C C . PHE A 1 201 ? -13.154 -25.015 3.429 1.00 82.25 201 PHE A C 1
ATOM 1512 O O . PHE A 1 201 ? -14.328 -24.668 3.305 1.00 82.25 201 PHE A O 1
ATOM 1519 N N . VAL A 1 202 ? -12.566 -25.059 4.627 1.00 74.00 202 VAL A N 1
ATOM 1520 C CA . VAL A 1 202 ? -13.283 -24.746 5.880 1.00 74.00 202 VAL A CA 1
ATOM 1521 C C . VAL A 1 202 ? -13.603 -23.260 6.044 1.00 74.00 202 VAL A C 1
ATOM 1523 O O . VAL A 1 202 ? -14.653 -22.922 6.585 1.00 74.00 202 VAL A O 1
ATOM 1526 N N . ASP A 1 203 ? -12.738 -22.384 5.532 1.00 67.81 203 ASP A N 1
ATOM 1527 C CA . ASP A 1 203 ? -12.846 -20.926 5.678 1.00 67.81 203 ASP A CA 1
ATOM 1528 C C . ASP A 1 203 ? -13.389 -20.219 4.424 1.00 67.81 203 ASP A C 1
ATOM 1530 O O . ASP A 1 203 ? -13.534 -18.995 4.404 1.00 67.81 203 ASP A O 1
ATOM 1534 N N . GLY A 1 204 ? -13.699 -20.977 3.368 1.00 79.56 204 GLY A N 1
ATOM 1535 C CA . GLY A 1 204 ? -14.207 -20.446 2.108 1.00 79.56 204 GLY A CA 1
ATOM 1536 C C . GLY A 1 204 ? -13.633 -21.146 0.874 1.00 79.56 204 GLY A C 1
ATOM 1537 O O . GLY A 1 204 ? -12.982 -22.185 0.980 1.00 79.56 204 GLY A O 1
ATOM 1538 N N . PRO A 1 205 ? -13.869 -20.579 -0.323 1.00 85.50 205 PRO A N 1
ATOM 1539 C CA . PRO A 1 205 ? -13.463 -21.189 -1.589 1.00 85.50 205 PRO A CA 1
ATOM 1540 C C . PRO A 1 205 ? -11.949 -21.132 -1.852 1.00 85.50 205 PRO A C 1
ATOM 1542 O O . PRO A 1 205 ? -11.469 -21.825 -2.744 1.00 85.50 205 PRO A O 1
ATOM 1545 N N . SER A 1 206 ? -11.188 -20.324 -1.105 1.00 89.12 206 SER A N 1
ATOM 1546 C CA . SER A 1 206 ? -9.737 -20.186 -1.267 1.00 89.12 206 SER A CA 1
ATOM 1547 C C . SER A 1 206 ? -8.986 -20.789 -0.081 1.00 89.12 206 SER A C 1
ATOM 1549 O O . SER A 1 206 ? -9.065 -20.277 1.031 1.00 89.12 206 SER A O 1
ATOM 1551 N N . GLN A 1 207 ? -8.190 -21.831 -0.336 1.00 89.62 207 GLN A N 1
ATOM 1552 C CA . GLN A 1 207 ? -7.360 -22.502 0.679 1.00 89.62 207 GLN A CA 1
ATOM 1553 C C . GLN A 1 207 ? -6.119 -21.696 1.102 1.00 89.62 207 GLN A C 1
ATOM 1555 O O . GLN A 1 207 ? -5.417 -22.088 2.031 1.00 89.62 207 GLN A O 1
ATOM 1560 N N . TYR A 1 208 ? -5.827 -20.593 0.412 1.00 90.50 208 TYR A N 1
ATOM 1561 C CA . TYR A 1 208 ? -4.676 -19.727 0.688 1.00 90.50 208 TYR A CA 1
ATOM 1562 C C . TYR A 1 208 ? -5.088 -18.418 1.369 1.00 90.50 208 TYR A C 1
ATOM 1564 O O . TYR A 1 208 ? -4.238 -17.645 1.804 1.00 90.50 208 TYR A O 1
ATOM 1572 N N . GLN A 1 209 ? -6.386 -18.127 1.449 1.00 88.19 209 GLN A N 1
ATOM 1573 C CA . GLN A 1 209 ? -6.873 -16.867 1.993 1.00 88.19 209 GLN A CA 1
ATOM 1574 C C . GLN A 1 209 ? -6.661 -16.809 3.508 1.00 88.19 209 GLN A C 1
ATOM 1576 O O . GLN A 1 209 ? -7.166 -17.643 4.252 1.00 88.19 209 GLN A O 1
ATOM 1581 N N . GLY A 1 210 ? -5.953 -15.779 3.970 1.00 84.75 210 GLY A N 1
ATOM 1582 C CA . GLY A 1 210 ? -5.853 -15.465 5.392 1.00 84.75 210 GLY A CA 1
ATOM 1583 C C . GLY A 1 210 ? -7.019 -14.603 5.867 1.00 84.75 210 GLY A C 1
ATOM 1584 O O . GLY A 1 210 ? -7.498 -13.728 5.142 1.00 84.75 210 GLY A O 1
ATOM 1585 N N . PHE A 1 211 ? -7.452 -14.815 7.113 1.00 84.94 211 PHE A N 1
ATOM 1586 C CA . PHE A 1 211 ? -8.287 -13.870 7.873 1.00 84.94 211 PHE A CA 1
ATOM 1587 C C . PHE A 1 211 ? -9.613 -13.460 7.211 1.00 84.94 211 PHE A C 1
ATOM 1589 O O . PHE A 1 211 ? -10.126 -12.371 7.471 1.00 84.94 211 PHE A O 1
ATOM 1596 N N . GLY A 1 212 ? -10.150 -14.273 6.299 1.00 82.31 212 GLY A N 1
ATOM 1597 C CA . GLY A 1 212 ? -11.341 -13.917 5.523 1.00 82.31 212 GLY A CA 1
ATOM 1598 C C . GLY A 1 212 ? -11.161 -12.632 4.708 1.00 82.31 212 GLY A C 1
ATOM 1599 O O . GLY A 1 212 ? -12.117 -11.879 4.544 1.00 82.31 212 GLY A O 1
ATOM 1600 N N . ALA A 1 213 ? -9.931 -12.352 4.248 1.00 84.62 213 ALA A N 1
ATOM 1601 C CA . ALA A 1 213 ? -9.527 -11.088 3.619 1.00 84.62 213 ALA A CA 1
ATOM 1602 C C . ALA A 1 213 ? -9.811 -9.839 4.481 1.00 84.62 213 ALA A C 1
ATOM 1604 O O . ALA A 1 213 ? -9.994 -8.738 3.968 1.00 84.62 213 ALA A O 1
ATOM 1605 N N . ASN A 1 214 ? -9.861 -9.999 5.806 1.00 83.50 214 ASN A N 1
ATOM 1606 C CA . ASN A 1 214 ? -10.087 -8.906 6.743 1.00 83.50 214 ASN A CA 1
ATOM 1607 C C . ASN A 1 214 ? -9.242 -9.088 8.028 1.00 83.50 214 ASN A C 1
ATOM 1609 O O . ASN A 1 214 ? -9.784 -9.295 9.121 1.00 83.50 214 ASN A O 1
ATOM 1613 N N . PRO A 1 215 ? -7.903 -8.971 7.913 1.00 82.25 215 PRO A N 1
ATOM 1614 C CA . PRO A 1 215 ? -6.950 -9.152 9.020 1.00 82.25 215 PRO A CA 1
ATOM 1615 C C . PRO A 1 215 ? -7.072 -8.109 10.140 1.00 82.25 215 PRO A C 1
ATOM 1617 O O . PRO A 1 215 ? -6.515 -8.292 11.220 1.00 82.25 215 PRO A O 1
ATOM 1620 N N . VAL A 1 216 ? -7.812 -7.020 9.901 1.00 81.19 216 VAL A N 1
ATOM 1621 C CA . VAL A 1 216 ? -8.115 -5.986 10.903 1.00 81.19 216 VAL A CA 1
ATOM 1622 C C . VAL A 1 216 ? -9.143 -6.480 11.920 1.00 81.19 216 VAL A C 1
ATOM 1624 O O . VAL A 1 216 ? -9.120 -6.080 13.081 1.00 81.19 216 VAL A O 1
ATOM 1627 N N . ASN A 1 217 ? -10.089 -7.319 11.490 1.00 76.56 217 ASN A N 1
ATOM 1628 C CA . ASN A 1 217 ? -11.193 -7.768 12.340 1.00 76.56 217 ASN A CA 1
ATOM 1629 C C . ASN A 1 217 ? -11.095 -9.241 12.735 1.00 76.56 217 ASN A C 1
ATOM 1631 O O . ASN A 1 217 ? -11.720 -9.633 13.726 1.00 76.56 217 ASN A O 1
ATOM 1635 N N . PHE A 1 218 ? -10.353 -10.040 11.975 1.00 78.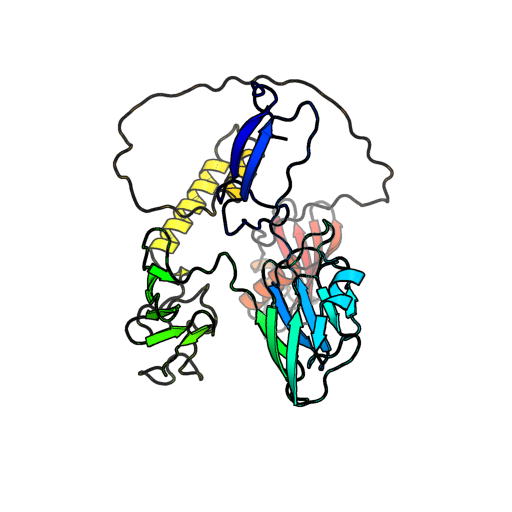56 218 PHE A N 1
ATOM 1636 C CA . PHE A 1 218 ? -10.236 -11.476 12.169 1.00 78.56 218 PHE A CA 1
ATOM 1637 C C . PHE A 1 218 ? -8.797 -11.886 12.432 1.00 78.56 218 PHE A C 1
ATOM 1639 O O . PHE A 1 218 ? -7.883 -11.335 11.833 1.00 78.56 218 PHE A O 1
ATOM 1646 N N . ALA A 1 219 ? -8.630 -12.892 13.286 1.00 81.81 219 ALA A N 1
ATOM 1647 C CA . ALA A 1 219 ? -7.359 -13.548 13.561 1.00 81.81 219 ALA A CA 1
ATOM 1648 C C . ALA A 1 219 ? -7.468 -15.063 13.336 1.00 81.81 219 ALA A C 1
ATOM 1650 O O . ALA A 1 219 ? -8.526 -15.659 13.567 1.00 81.81 219 ALA A O 1
ATOM 1651 N N . ASP A 1 220 ? -6.364 -15.676 12.918 1.00 81.31 220 ASP A N 1
ATOM 1652 C CA . ASP A 1 220 ? -6.188 -17.124 12.792 1.00 81.31 220 ASP A CA 1
ATOM 1653 C C . ASP A 1 220 ? -4.983 -17.529 13.648 1.00 81.31 220 ASP A C 1
ATOM 1655 O O . ASP A 1 220 ? -3.831 -17.440 13.236 1.00 81.31 220 ASP A O 1
ATOM 1659 N N . SER A 1 221 ? -5.249 -17.923 14.893 1.00 79.06 221 SER A N 1
ATOM 1660 C CA . SER A 1 221 ? -4.196 -18.220 15.868 1.00 79.06 221 SER A CA 1
ATOM 1661 C C . SER A 1 221 ? -3.420 -19.501 15.556 1.00 79.06 221 SER A C 1
ATOM 1663 O O . SER A 1 221 ? -2.306 -19.678 16.053 1.00 79.06 221 SER A O 1
ATOM 1665 N N . LEU A 1 222 ? -3.995 -20.408 14.764 1.00 80.81 222 LEU A N 1
ATOM 1666 C CA . LEU A 1 222 ? -3.392 -21.702 14.448 1.00 80.81 222 LEU A CA 1
ATOM 1667 C C . LEU A 1 222 ? -2.968 -21.817 12.986 1.00 80.81 222 LEU A C 1
ATOM 1669 O O . LEU A 1 222 ? -2.341 -22.814 12.644 1.00 80.81 222 LEU A O 1
ATOM 1673 N N . GLY A 1 223 ? -3.310 -20.856 12.132 1.00 81.25 223 GLY A N 1
ATOM 1674 C CA . GLY A 1 223 ? -3.131 -20.995 10.695 1.00 81.25 223 GLY A CA 1
ATOM 1675 C C . GLY A 1 223 ? -3.977 -22.138 10.132 1.00 81.25 223 GLY A C 1
ATOM 1676 O O . GLY A 1 223 ? -3.476 -22.864 9.286 1.00 81.25 223 GLY A O 1
ATOM 1677 N N . LEU A 1 224 ? -5.198 -22.361 10.625 1.00 75.50 224 LEU A N 1
ATOM 1678 C CA . LEU A 1 224 ? -6.070 -23.483 10.211 1.00 75.50 224 LEU A CA 1
ATOM 1679 C C . LEU A 1 224 ? -7.539 -23.100 10.041 1.00 75.50 224 LEU A C 1
ATOM 1681 O O . LEU A 1 224 ? -8.297 -23.833 9.415 1.00 75.50 224 LEU A O 1
ATOM 1685 N N . ARG A 1 225 ? -7.977 -22.046 10.726 1.00 72.81 225 ARG A N 1
ATOM 1686 C CA . ARG A 1 225 ? -9.354 -21.571 10.656 1.00 72.81 225 ARG A CA 1
ATOM 1687 C C . ARG A 1 225 ? -9.430 -20.143 11.147 1.00 72.81 225 ARG A C 1
ATOM 1689 O O . ARG A 1 225 ? -8.781 -19.797 12.137 1.00 72.81 225 ARG A O 1
ATOM 1696 N N . ILE A 1 226 ? -10.314 -19.345 10.566 1.00 68.19 226 ILE A N 1
ATOM 1697 C CA . ILE A 1 226 ? -10.610 -18.005 11.078 1.00 68.19 226 ILE A CA 1
ATOM 1698 C C . ILE A 1 226 ? -11.240 -18.145 12.471 1.00 68.19 226 ILE A C 1
ATOM 1700 O O . ILE A 1 226 ? -12.421 -18.455 12.628 1.00 68.19 226 ILE A O 1
ATOM 1704 N N . ALA A 1 227 ? -10.432 -17.955 13.513 1.00 60.03 227 ALA A N 1
ATOM 1705 C CA . ALA A 1 227 ? -10.794 -18.377 14.857 1.00 60.03 227 ALA A CA 1
ATOM 1706 C C . ALA A 1 227 ? -11.634 -17.329 15.600 1.00 60.03 227 ALA A C 1
ATOM 1708 O O . ALA A 1 227 ? -12.461 -17.696 16.434 1.00 60.03 227 ALA A O 1
ATOM 1709 N N . VAL A 1 228 ? -11.429 -16.026 15.360 1.00 54.72 228 VAL A N 1
ATOM 1710 C CA . VAL A 1 228 ? -11.976 -14.999 16.262 1.00 54.72 228 VAL A CA 1
ATOM 1711 C C . VAL A 1 228 ? -12.254 -13.678 15.539 1.00 54.72 228 VAL A C 1
ATOM 1713 O O . VAL A 1 228 ? -11.358 -13.103 14.928 1.00 54.72 228 VAL A O 1
ATOM 1716 N N . LYS A 1 229 ? -13.474 -13.128 15.684 1.00 51.41 229 LYS A N 1
ATOM 1717 C CA . LYS A 1 229 ? -13.669 -11.668 15.603 1.00 51.41 229 LYS A CA 1
ATOM 1718 C C . LYS A 1 229 ? -12.906 -11.076 16.780 1.00 51.41 229 LYS A C 1
ATOM 1720 O O . LYS A 1 229 ? -13.343 -11.296 17.907 1.00 51.41 229 LYS A O 1
ATOM 1725 N N . LEU A 1 230 ? -11.839 -10.312 16.554 1.00 51.28 230 LEU A N 1
ATOM 1726 C CA . LEU A 1 230 ? -11.015 -9.716 17.623 1.00 51.28 230 LEU A CA 1
ATOM 1727 C C . LEU A 1 230 ? -11.853 -8.968 18.683 1.00 51.28 230 LEU A C 1
ATOM 1729 O O . LEU A 1 230 ? -11.492 -8.932 19.854 1.00 51.28 230 LEU A O 1
ATOM 1733 N N . ARG A 1 231 ? -13.047 -8.481 18.305 1.00 46.25 231 ARG A N 1
ATOM 1734 C CA . ARG A 1 231 ? -14.046 -7.906 19.220 1.00 46.25 231 ARG A CA 1
ATOM 1735 C C . ARG A 1 231 ? -14.502 -8.819 20.362 1.00 46.25 231 ARG A C 1
ATOM 1737 O O . ARG A 1 231 ? -15.004 -8.295 21.343 1.00 46.25 231 ARG A O 1
ATOM 1744 N N . ASN A 1 232 ? -14.384 -10.138 20.257 1.00 45.91 232 ASN A N 1
ATOM 1745 C CA . ASN A 1 232 ? -14.889 -11.079 21.262 1.00 45.91 232 ASN A CA 1
ATOM 1746 C C . ASN A 1 232 ? -13.800 -11.604 22.211 1.00 45.91 232 ASN A C 1
ATOM 1748 O O . ASN A 1 232 ? -14.104 -12.451 23.048 1.00 45.91 232 ASN A O 1
ATOM 1752 N N . GLN A 1 233 ? -12.553 -11.129 22.103 1.00 48.81 233 GLN A N 1
ATOM 1753 C CA . GLN A 1 233 ? -11.519 -11.491 23.071 1.00 48.81 233 GLN A CA 1
ATOM 1754 C C . GLN A 1 233 ? -11.700 -10.722 24.395 1.00 48.81 233 GLN A C 1
ATOM 1756 O O . GLN A 1 233 ? -12.021 -9.528 24.353 1.00 48.81 233 GLN A O 1
ATOM 1761 N N . PRO A 1 234 ? -11.485 -11.370 25.560 1.00 47.22 234 PRO A N 1
ATOM 1762 C CA . PRO A 1 234 ? -11.625 -10.737 26.874 1.00 47.22 234 PRO A CA 1
ATOM 1763 C C . PRO A 1 234 ? -10.795 -9.457 27.009 1.00 47.22 234 PRO A C 1
ATOM 1765 O O . PRO A 1 234 ? -11.295 -8.447 27.499 1.00 47.22 234 PRO A O 1
ATOM 1768 N N . ASP A 1 235 ? -9.569 -9.465 26.486 1.00 47.84 235 ASP A N 1
ATOM 1769 C CA . ASP A 1 235 ? -8.636 -8.339 26.594 1.00 47.84 235 ASP A CA 1
ATOM 1770 C C . ASP A 1 235 ? -9.078 -7.142 25.747 1.00 47.84 235 ASP A C 1
ATOM 1772 O O . ASP A 1 235 ? -8.976 -5.991 26.171 1.00 47.84 235 ASP A O 1
ATOM 1776 N N . TYR A 1 236 ? -9.674 -7.399 24.579 1.00 53.31 236 TYR A N 1
ATOM 1777 C CA . TYR A 1 236 ? -10.273 -6.350 23.756 1.00 53.31 236 TYR A CA 1
ATOM 1778 C C . TYR A 1 236 ? -11.469 -5.697 24.459 1.00 53.31 236 TYR A C 1
ATOM 1780 O O . TYR A 1 236 ? -11.610 -4.472 24.434 1.00 53.31 236 TYR A O 1
ATOM 1788 N N . GLN A 1 237 ? -12.327 -6.497 25.099 1.00 54.09 237 GLN A N 1
ATOM 1789 C CA . GLN A 1 237 ? -13.477 -5.982 25.845 1.00 54.09 237 GLN A CA 1
ATOM 1790 C C . GLN A 1 237 ? -13.029 -5.189 27.075 1.00 54.09 237 GLN A C 1
ATOM 1792 O O . GLN A 1 237 ? -13.509 -4.076 27.279 1.00 54.09 237 GLN A O 1
ATOM 1797 N N . ARG A 1 238 ? -12.029 -5.684 27.813 1.00 48.00 238 ARG A N 1
ATOM 1798 C CA . ARG A 1 238 ? -11.428 -4.991 28.958 1.00 48.00 238 ARG A CA 1
ATOM 1799 C C . ARG A 1 238 ? -10.797 -3.656 28.558 1.00 48.00 238 ARG A C 1
ATOM 1801 O O . ARG A 1 238 ? -11.086 -2.636 29.172 1.00 48.00 238 ARG A O 1
ATOM 1808 N N . ASN A 1 239 ? -9.999 -3.621 27.491 1.00 51.22 239 ASN A N 1
ATOM 1809 C CA . ASN A 1 239 ? -9.377 -2.385 26.999 1.00 51.22 239 ASN A CA 1
ATOM 1810 C C . ASN A 1 239 ? -10.409 -1.381 26.474 1.00 51.22 239 ASN A C 1
ATOM 1812 O O . ASN A 1 239 ? -10.250 -0.168 26.633 1.00 51.22 239 ASN A O 1
ATOM 1816 N N . ARG A 1 240 ? -11.495 -1.873 25.871 1.00 57.69 240 ARG A N 1
ATOM 1817 C CA . ARG A 1 240 ? -12.632 -1.046 25.469 1.00 57.69 240 ARG A CA 1
ATOM 1818 C C . ARG A 1 240 ? -13.356 -0.455 26.679 1.00 57.69 240 ARG A C 1
ATOM 1820 O O . ARG A 1 240 ? -13.625 0.740 26.673 1.00 57.69 240 ARG A O 1
ATOM 1827 N N . GLU A 1 241 ? -13.622 -1.251 27.709 1.00 61.00 241 GLU A N 1
ATOM 1828 C CA . GLU A 1 241 ? -14.230 -0.786 28.961 1.00 61.00 241 GLU A CA 1
ATOM 1829 C C . GLU A 1 241 ? -13.345 0.234 29.681 1.00 61.00 241 GLU A C 1
ATOM 1831 O O . GLU A 1 241 ? -13.842 1.276 30.097 1.00 61.00 241 GLU A O 1
ATOM 1836 N N . ILE A 1 242 ? -12.031 -0.001 29.763 1.00 58.09 242 ILE A N 1
ATOM 1837 C CA . ILE A 1 242 ? -11.064 0.960 30.317 1.00 58.09 242 ILE A CA 1
ATOM 1838 C C . ILE A 1 242 ? -11.125 2.275 29.538 1.00 58.09 242 ILE A C 1
ATOM 1840 O O . ILE A 1 242 ? -11.257 3.340 30.136 1.00 58.09 242 ILE A O 1
ATOM 1844 N N . ARG A 1 243 ? -11.095 2.221 28.202 1.00 54.53 243 ARG A N 1
ATOM 1845 C CA . ARG A 1 243 ? -11.195 3.412 27.348 1.00 54.53 243 ARG A CA 1
ATOM 1846 C C . ARG A 1 243 ? -12.512 4.158 27.560 1.00 54.53 243 ARG A C 1
ATOM 1848 O O . ARG A 1 243 ? -12.513 5.385 27.652 1.00 54.53 243 ARG A O 1
ATOM 1855 N N . ASP A 1 244 ? -13.622 3.434 27.627 1.00 66.50 244 ASP A N 1
ATOM 1856 C CA . ASP A 1 244 ? -14.950 4.010 27.819 1.00 66.50 244 ASP A CA 1
ATOM 1857 C C . ASP A 1 244 ? -15.081 4.636 29.222 1.00 66.50 244 ASP A C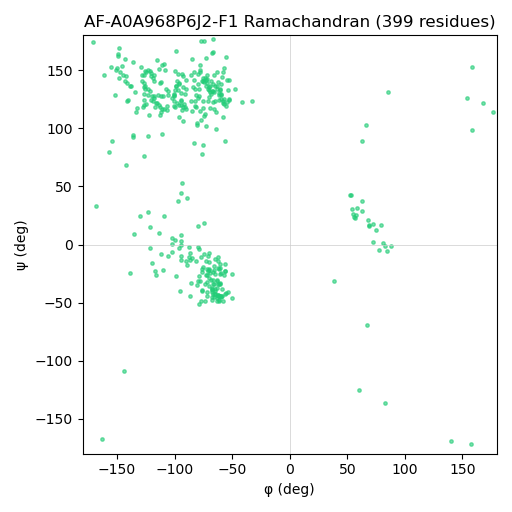 1
ATOM 1859 O O . ASP A 1 244 ? -15.621 5.739 29.350 1.00 66.50 244 ASP A O 1
ATOM 1863 N N . ASN A 1 245 ? -14.495 4.011 30.249 1.00 61.94 245 ASN A N 1
ATOM 1864 C CA . ASN A 1 245 ? -14.427 4.531 31.614 1.00 61.94 245 ASN A CA 1
ATOM 1865 C C . ASN A 1 245 ? -13.537 5.776 31.708 1.00 61.94 245 ASN A C 1
ATOM 1867 O O . ASN A 1 245 ? -13.970 6.779 32.263 1.00 61.94 245 ASN A O 1
ATOM 1871 N N . VAL A 1 246 ? -12.352 5.781 31.088 1.00 56.22 246 VAL A N 1
ATOM 1872 C CA . VAL A 1 246 ? -11.472 6.962 31.021 1.00 56.22 246 VAL A CA 1
ATOM 1873 C C . VAL A 1 246 ? -12.179 8.127 30.320 1.00 56.22 246 VAL A C 1
ATOM 1875 O O . VAL A 1 246 ? -12.198 9.243 30.836 1.00 56.22 246 VAL A O 1
ATOM 1878 N N . LYS A 1 247 ? -12.851 7.877 29.187 1.00 56.06 247 LYS A N 1
ATOM 1879 C CA . LYS A 1 247 ? -13.634 8.903 28.471 1.00 56.06 247 LYS A CA 1
ATOM 1880 C C . LYS A 1 247 ? -14.810 9.434 29.291 1.00 56.06 247 LYS A C 1
ATOM 1882 O O . LYS A 1 247 ? -15.199 10.591 29.115 1.00 56.06 247 LYS A O 1
ATOM 1887 N N . LYS A 1 248 ? -15.396 8.600 30.149 1.00 65.06 248 LYS A N 1
ATOM 1888 C CA . LYS A 1 248 ? -16.473 8.990 31.061 1.00 65.06 248 LYS A CA 1
ATOM 1889 C C . LYS A 1 248 ? -15.939 9.843 32.213 1.00 65.06 248 LYS A C 1
ATOM 1891 O O . LYS A 1 248 ? -16.444 10.941 32.408 1.00 65.06 248 LYS A O 1
ATOM 1896 N N . THR A 1 249 ? -14.868 9.413 32.876 1.00 55.94 249 THR A N 1
ATOM 1897 C CA . THR A 1 249 ? -14.231 10.155 33.973 1.00 55.94 249 THR A CA 1
ATOM 1898 C C . THR A 1 249 ? -13.714 11.516 33.510 1.00 55.94 249 THR A C 1
ATOM 1900 O O . THR A 1 249 ? -13.990 12.521 34.151 1.00 55.94 249 THR A O 1
ATOM 1903 N N . ILE A 1 250 ? -13.059 11.595 32.345 1.00 54.16 250 ILE A N 1
ATOM 1904 C CA . ILE A 1 250 ? -12.572 12.869 31.778 1.00 54.16 250 ILE A CA 1
ATOM 1905 C C . ILE A 1 250 ? -13.722 13.852 31.505 1.00 54.16 250 ILE A C 1
ATOM 1907 O O . ILE A 1 250 ? -13.554 15.057 31.663 1.00 54.16 250 ILE A O 1
ATOM 1911 N N . LYS A 1 251 ? -14.908 13.357 31.129 1.00 51.59 251 LYS A N 1
ATOM 1912 C CA . LYS A 1 251 ? -16.105 14.194 30.945 1.00 51.59 251 LYS A CA 1
ATOM 1913 C C . LYS A 1 251 ? -16.699 14.723 32.244 1.00 51.59 251 LYS A C 1
ATOM 1915 O O . LYS A 1 251 ? -17.444 15.697 32.197 1.00 51.59 251 LYS A O 1
ATOM 1920 N N . GLU A 1 252 ? -16.427 14.054 33.355 1.00 53.81 252 GLU A N 1
ATOM 1921 C CA . GLU A 1 252 ? -16.982 14.373 34.667 1.00 53.81 252 GLU A CA 1
ATOM 1922 C C . GLU A 1 252 ? -16.051 15.289 35.485 1.00 53.81 252 GLU A C 1
ATOM 1924 O O . GLU A 1 252 ? -16.498 15.837 36.488 1.00 53.81 252 GLU A O 1
ATOM 1929 N N . ILE A 1 253 ? -14.804 15.533 35.044 1.00 49.19 253 ILE A N 1
ATOM 1930 C CA . ILE A 1 253 ? -13.878 16.493 35.675 1.00 49.19 253 ILE A CA 1
ATOM 1931 C C . ILE A 1 253 ? -14.325 17.933 35.355 1.00 49.19 253 ILE A C 1
ATOM 1933 O O . ILE A 1 253 ? -14.217 18.377 34.207 1.00 49.19 253 ILE A O 1
ATOM 1937 N N . PRO A 1 254 ? -14.785 18.717 36.347 1.00 46.31 254 PRO A N 1
ATOM 1938 C CA . PRO A 1 254 ? -15.409 20.006 36.107 1.00 46.31 254 PRO A CA 1
ATOM 1939 C C . PRO A 1 254 ? -14.385 21.144 36.189 1.00 46.31 254 PRO A C 1
ATOM 1941 O O . PRO A 1 254 ? -14.607 22.072 36.949 1.00 46.31 254 PRO A O 1
ATOM 1944 N N . LEU A 1 255 ? -13.255 21.095 35.466 1.00 42.25 255 LEU A N 1
ATOM 1945 C CA . LEU A 1 255 ? -12.412 22.296 35.272 1.00 42.25 255 LEU A CA 1
ATOM 1946 C C . LEU A 1 255 ? -11.309 22.195 34.202 1.00 42.25 255 LEU A C 1
ATOM 1948 O O . LEU A 1 255 ? -10.269 22.831 34.338 1.00 42.25 255 LEU A O 1
ATOM 1952 N N . VAL A 1 256 ? -11.504 21.449 33.110 1.00 35.53 256 VAL A N 1
ATOM 1953 C CA . VAL A 1 256 ? -10.561 21.512 31.978 1.00 35.53 256 VAL A CA 1
ATOM 1954 C C . VAL A 1 256 ? -11.334 21.564 30.664 1.00 35.53 256 VAL A C 1
ATOM 1956 O O . VAL A 1 256 ? -11.751 20.551 30.107 1.00 35.53 256 VAL A O 1
ATOM 1959 N N . GLY A 1 257 ? -11.587 22.786 30.193 1.00 37.09 257 GLY A N 1
ATOM 1960 C CA . GLY A 1 257 ? -12.247 23.037 28.917 1.00 37.09 257 GLY A CA 1
ATOM 1961 C C . GLY A 1 257 ? -11.425 22.508 27.742 1.00 37.09 257 GLY A C 1
ATOM 1962 O O . GLY A 1 257 ? -10.215 22.693 27.720 1.00 37.09 257 GLY A O 1
ATOM 1963 N N . SER A 1 258 ? -12.116 21.855 26.800 1.00 42.50 258 SER A N 1
ATOM 1964 C CA . SER A 1 258 ? -11.868 21.647 25.352 1.00 42.50 258 SER A CA 1
ATOM 1965 C C . SER A 1 258 ? -10.461 21.387 24.777 1.00 42.50 258 SER A C 1
ATOM 1967 O O . SER A 1 258 ? -10.377 20.675 23.782 1.00 42.50 258 SER A O 1
ATOM 1969 N N . ALA A 1 259 ? -9.371 21.904 25.337 1.00 37.62 259 ALA A N 1
ATOM 1970 C CA . ALA A 1 259 ? -8.013 21.761 24.813 1.00 37.62 259 ALA A CA 1
ATOM 1971 C C . ALA A 1 259 ? -7.369 20.407 25.171 1.00 37.62 259 ALA A C 1
ATOM 1973 O O . ALA A 1 259 ? -6.670 19.823 24.348 1.00 37.62 259 ALA A O 1
ATOM 1974 N N . VAL A 1 260 ? -7.662 19.846 26.352 1.00 38.12 260 VAL A N 1
ATOM 1975 C CA . VAL A 1 260 ? -7.108 18.539 26.771 1.00 38.12 260 VAL A CA 1
ATOM 1976 C C . VAL A 1 260 ? -7.842 17.360 26.124 1.00 38.12 260 VAL A C 1
ATOM 1978 O O . VAL A 1 260 ? -7.240 16.323 25.868 1.00 38.12 260 VAL A O 1
ATOM 1981 N N . ALA A 1 261 ? -9.118 17.524 25.758 1.00 40.75 261 ALA A N 1
ATOM 1982 C CA . ALA A 1 261 ? -9.866 16.486 25.047 1.00 40.75 261 ALA A CA 1
ATOM 1983 C C . ALA A 1 261 ? -9.251 16.155 23.672 1.00 40.75 261 ALA A C 1
ATOM 1985 O O . ALA A 1 261 ? -9.264 14.994 23.274 1.00 40.75 261 ALA A O 1
ATOM 1986 N N . TRP A 1 262 ? -8.678 17.150 22.983 1.00 34.84 262 TRP A N 1
ATOM 1987 C CA . TRP A 1 262 ? -7.940 16.945 21.733 1.00 34.84 262 TRP A CA 1
ATOM 1988 C C . TRP A 1 262 ? -6.583 16.266 21.965 1.00 34.84 262 TRP A C 1
ATOM 1990 O O . TRP A 1 262 ? -6.277 15.295 21.279 1.00 34.84 262 TRP A O 1
ATOM 2000 N N . ALA A 1 263 ? -5.817 16.698 22.975 1.00 36.22 263 ALA A N 1
ATOM 2001 C CA . ALA A 1 263 ? -4.528 16.083 23.314 1.00 36.22 263 ALA A CA 1
ATOM 2002 C C . ALA A 1 263 ? -4.663 14.592 23.690 1.00 36.22 263 ALA A C 1
ATOM 2004 O O . ALA A 1 263 ? -3.809 13.780 23.344 1.00 36.22 263 ALA A O 1
ATOM 2005 N N . VAL A 1 264 ? -5.771 14.210 24.335 1.00 40.91 264 VAL A N 1
ATOM 2006 C CA . VAL A 1 264 ? -6.064 12.812 24.688 1.00 40.91 264 VAL A CA 1
ATOM 2007 C C . VAL A 1 264 ? -6.537 11.993 23.480 1.00 40.91 264 VAL A C 1
ATOM 2009 O O . VAL A 1 264 ? -6.124 10.846 23.354 1.00 40.91 264 VAL A O 1
ATOM 2012 N N . ASP A 1 265 ? -7.351 12.539 22.569 1.00 40.97 265 ASP A N 1
ATOM 2013 C CA . ASP A 1 265 ? -7.776 11.812 21.352 1.00 40.97 265 ASP A CA 1
ATOM 2014 C C . ASP A 1 265 ? -6.616 11.664 20.337 1.00 40.97 265 ASP A C 1
ATOM 2016 O O . ASP A 1 265 ? -6.590 10.688 19.591 1.00 40.97 265 ASP A O 1
ATOM 2020 N N . ALA A 1 266 ? -5.628 12.572 20.359 1.00 38.41 266 ALA A N 1
ATOM 2021 C CA . ALA A 1 266 ? -4.390 12.478 19.576 1.00 38.41 266 ALA A CA 1
ATOM 2022 C C . ALA A 1 266 ? -3.337 11.531 20.201 1.00 38.41 266 ALA A C 1
ATOM 2024 O O . ALA A 1 266 ? -2.597 10.874 19.472 1.00 38.41 266 ALA A O 1
ATOM 2025 N N . GLY A 1 267 ? -3.286 11.416 21.535 1.00 33.34 267 GLY A N 1
ATOM 2026 C CA . GLY A 1 267 ? -2.320 10.576 22.260 1.00 33.34 267 GLY A CA 1
ATOM 2027 C C . GLY A 1 267 ? -2.754 9.127 22.533 1.00 33.34 267 GLY A C 1
ATOM 2028 O O . GLY A 1 267 ? -1.914 8.291 22.856 1.00 33.34 267 GLY A O 1
ATOM 2029 N N . LEU A 1 268 ? -4.039 8.773 22.383 1.00 34.75 268 LEU A N 1
ATOM 2030 C CA . LEU A 1 268 ? -4.546 7.424 22.709 1.00 34.75 268 LEU A CA 1
ATOM 2031 C C . LEU A 1 268 ? -4.272 6.339 21.643 1.00 34.75 268 LEU A C 1
ATOM 2033 O O . LEU A 1 268 ? -4.922 5.289 21.669 1.00 34.75 268 LEU A O 1
ATOM 2037 N N . SER A 1 269 ? -3.352 6.582 20.701 1.00 31.53 269 SER A N 1
ATOM 2038 C CA . SER A 1 269 ? -2.851 5.553 19.772 1.00 31.53 269 SER A CA 1
ATOM 2039 C C . SER A 1 269 ? -1.538 4.901 20.225 1.00 31.53 269 SER A C 1
ATOM 2041 O O . SER A 1 269 ? -1.093 3.942 19.599 1.00 31.53 269 SER A O 1
ATOM 2043 N N . MET A 1 270 ? -0.944 5.346 21.338 1.00 25.19 270 MET A N 1
ATOM 2044 C CA . MET A 1 270 ? 0.233 4.687 21.897 1.00 25.19 270 MET A CA 1
ATOM 2045 C C . MET A 1 270 ? -0.162 3.417 22.657 1.00 25.19 270 MET A C 1
ATOM 2047 O O . MET A 1 270 ? -0.867 3.449 23.665 1.00 25.19 270 MET A O 1
ATOM 2051 N N . VAL A 1 271 ? 0.299 2.298 22.099 1.00 28.72 271 VAL A N 1
ATOM 2052 C CA . VAL A 1 271 ? 0.438 0.974 22.709 1.00 28.72 271 VAL A CA 1
ATOM 2053 C C . VAL A 1 271 ? 0.759 1.111 24.198 1.00 28.72 271 VAL A C 1
ATOM 2055 O O . VAL A 1 271 ? 1.742 1.749 24.559 1.00 28.72 271 VAL A O 1
ATOM 2058 N N . LEU A 1 272 ? -0.068 0.514 25.058 1.00 26.09 272 LEU A N 1
ATOM 2059 C CA . LEU A 1 272 ? 0.306 0.264 26.447 1.00 26.09 272 LEU A CA 1
ATOM 2060 C C . LEU A 1 272 ? 1.302 -0.905 26.424 1.00 26.09 272 LEU A C 1
ATOM 2062 O O . LEU A 1 272 ? 0.872 -2.011 26.086 1.00 26.09 272 LEU A O 1
ATOM 2066 N N . PRO A 1 273 ? 2.600 -0.718 26.728 1.00 29.42 273 PRO A N 1
ATOM 2067 C CA . PRO A 1 273 ? 3.430 -1.859 27.059 1.00 29.42 273 PRO A CA 1
ATOM 2068 C C . PRO A 1 273 ? 2.900 -2.454 28.366 1.00 29.42 273 PRO A C 1
ATOM 2070 O O . PRO A 1 273 ? 2.653 -1.745 29.345 1.00 29.42 273 PRO A O 1
ATOM 2073 N N . GLU A 1 274 ? 2.701 -3.769 28.379 1.00 36.41 274 GLU A N 1
ATOM 2074 C CA . GLU A 1 274 ? 2.668 -4.516 29.628 1.00 36.41 274 GLU A CA 1
ATOM 2075 C C . GLU A 1 274 ? 4.006 -4.286 30.330 1.00 36.41 274 GLU A C 1
ATOM 2077 O O . GLU A 1 274 ? 5.041 -4.715 29.830 1.00 36.41 274 GLU A O 1
ATOM 2082 N N . THR A 1 275 ? 3.996 -3.542 31.433 1.00 34.25 275 THR A N 1
ATOM 2083 C CA . THR A 1 275 ? 4.838 -3.720 32.629 1.00 34.25 275 THR A CA 1
ATOM 2084 C C . THR A 1 275 ? 4.710 -2.478 33.508 1.00 34.25 275 THR A C 1
ATOM 2086 O O . THR A 1 275 ? 4.977 -1.367 33.066 1.00 34.25 275 THR A O 1
ATOM 2089 N N . GLN A 1 276 ? 4.269 -2.671 34.752 1.00 29.55 276 GLN A N 1
ATOM 2090 C CA . GLN A 1 276 ? 4.921 -2.191 35.980 1.00 29.55 276 GLN A CA 1
ATOM 2091 C C . GLN A 1 276 ? 3.908 -2.123 37.128 1.00 29.55 276 GLN A C 1
ATOM 2093 O O . GLN A 1 276 ? 3.166 -1.162 37.307 1.00 29.55 276 GLN A O 1
ATOM 2098 N N . GLU A 1 277 ? 3.947 -3.170 37.944 1.00 33.06 277 GLU A N 1
ATOM 2099 C CA . GLU A 1 277 ? 3.357 -3.259 39.280 1.00 33.06 277 GLU A CA 1
ATOM 2100 C C . GLU A 1 277 ? 4.160 -2.463 40.342 1.00 33.06 277 GLU A C 1
ATOM 2102 O O . GLU A 1 277 ? 3.977 -2.687 41.530 1.00 33.06 277 GLU A O 1
ATOM 2107 N N . GLU A 1 278 ? 5.033 -1.512 39.969 1.00 32.53 278 GLU A N 1
ATOM 2108 C CA . GLU A 1 278 ? 6.072 -0.992 40.886 1.00 32.53 278 GLU A CA 1
ATOM 2109 C C . GLU A 1 278 ? 6.171 0.547 41.007 1.00 32.53 278 GLU A C 1
ATOM 2111 O O . GLU A 1 278 ? 7.212 1.077 41.373 1.00 32.53 278 GLU A O 1
ATOM 2116 N N . MET A 1 279 ? 5.099 1.303 40.732 1.00 27.39 279 MET A N 1
ATOM 2117 C CA . MET A 1 279 ? 5.095 2.779 40.904 1.00 27.39 279 MET A CA 1
ATOM 2118 C C . MET A 1 279 ? 4.021 3.299 41.877 1.00 27.39 279 MET A C 1
ATOM 2120 O O . MET A 1 279 ? 3.741 4.495 41.937 1.00 27.39 279 MET A O 1
ATOM 2124 N N . LEU A 1 280 ? 3.435 2.414 42.690 1.00 32.44 280 LEU A N 1
ATOM 2125 C CA . LEU A 1 280 ? 2.482 2.755 43.755 1.00 32.44 280 LEU A CA 1
ATOM 2126 C C . LEU A 1 280 ? 3.173 2.923 45.118 1.00 32.44 280 LEU A C 1
ATOM 2128 O O . LEU A 1 280 ? 2.685 2.448 46.131 1.00 32.44 280 LEU A O 1
ATOM 2132 N N . GLU A 1 281 ? 4.302 3.623 45.161 1.00 30.25 281 GLU A N 1
ATOM 2133 C CA . GLU A 1 281 ? 4.943 4.022 46.416 1.00 30.25 281 GLU A CA 1
ATOM 2134 C C . GLU A 1 281 ? 5.833 5.240 46.145 1.00 30.25 281 GLU A C 1
ATOM 2136 O O . GLU A 1 281 ? 7.021 5.106 45.894 1.00 30.25 281 GLU A O 1
ATOM 2141 N N . ASN A 1 282 ? 5.238 6.436 46.065 1.00 28.73 282 ASN A N 1
ATOM 2142 C CA . ASN A 1 282 ? 5.807 7.688 46.590 1.00 28.73 282 ASN A CA 1
ATOM 2143 C C . ASN A 1 282 ? 4.906 8.888 46.253 1.00 28.73 282 ASN A C 1
ATOM 2145 O O . ASN A 1 282 ? 4.695 9.285 45.112 1.00 28.73 282 ASN A O 1
ATOM 2149 N N . SER A 1 283 ? 4.355 9.460 47.315 1.00 27.72 283 SER A N 1
ATOM 2150 C CA . SER A 1 283 ? 3.429 10.588 47.390 1.00 27.72 283 SER A CA 1
ATOM 2151 C C . SER A 1 283 ? 4.048 11.961 47.078 1.00 27.72 283 SER A C 1
ATOM 2153 O O . SER A 1 283 ? 5.084 12.281 47.661 1.00 27.72 283 SER A O 1
ATOM 2155 N N . SER A 1 284 ? 3.335 12.831 46.338 1.00 26.36 284 SER A N 1
ATOM 2156 C CA . SER A 1 284 ? 2.823 14.167 46.778 1.00 26.36 284 SER A CA 1
ATOM 2157 C C . SER A 1 284 ? 2.523 15.135 45.602 1.00 26.36 284 SER A C 1
ATOM 2159 O O . SER A 1 284 ? 3.130 15.002 44.543 1.00 26.36 284 SER A O 1
ATOM 2161 N N . PRO A 1 285 ? 1.587 16.107 45.748 1.00 28.31 285 PRO A N 1
ATOM 2162 C CA . PRO A 1 285 ? 0.999 16.850 44.626 1.00 28.31 285 PRO A CA 1
ATOM 2163 C C . PRO A 1 285 ? 1.765 18.136 44.264 1.00 28.31 285 PRO A C 1
ATOM 2165 O O . PRO A 1 285 ? 2.170 18.895 45.144 1.00 28.31 285 PRO A O 1
ATOM 2168 N N . VAL A 1 286 ? 1.885 18.433 42.965 1.00 25.00 286 VAL A N 1
ATOM 2169 C CA . VAL A 1 286 ? 2.459 19.692 42.455 1.00 25.00 286 VAL A CA 1
ATOM 2170 C C . VAL A 1 286 ? 1.348 20.591 41.904 1.00 25.00 286 VAL A C 1
ATOM 2172 O O . VAL A 1 286 ? 0.628 20.223 40.978 1.00 25.00 286 VAL A O 1
ATOM 2175 N N . ASN A 1 287 ? 1.215 21.780 42.500 1.00 27.12 287 ASN A N 1
ATOM 2176 C CA . ASN A 1 287 ? 0.351 22.876 42.056 1.00 27.12 287 ASN A CA 1
ATOM 2177 C C . ASN A 1 287 ? 0.876 23.499 40.753 1.00 27.12 287 ASN A C 1
ATOM 2179 O O . ASN A 1 287 ? 2.059 23.824 40.670 1.00 27.12 287 ASN A O 1
ATOM 2183 N N . LEU A 1 288 ? -0.011 23.778 39.793 1.00 26.73 288 LEU A N 1
ATOM 2184 C CA . LEU A 1 288 ? 0.300 24.616 38.631 1.00 26.73 288 LEU A CA 1
ATOM 2185 C C . LEU A 1 288 ? -0.474 25.938 38.707 1.00 26.73 288 LEU A C 1
ATOM 2187 O O . LEU A 1 288 ? -1.702 25.982 38.654 1.00 26.73 288 LEU A O 1
ATOM 2191 N N . VAL A 1 289 ? 0.299 27.011 38.867 1.00 24.67 289 VAL A N 1
ATOM 2192 C CA . VAL A 1 289 ? -0.104 28.419 38.808 1.00 24.67 289 VAL A CA 1
ATOM 2193 C C . VAL A 1 289 ? -0.336 28.817 37.347 1.00 24.67 289 VAL A C 1
ATOM 2195 O O . VAL A 1 289 ? 0.431 28.437 36.468 1.00 24.67 289 VAL A O 1
ATOM 2198 N N . ASN A 1 290 ? -1.371 29.619 37.098 1.00 33.75 290 ASN A N 1
ATOM 2199 C CA . ASN A 1 290 ? -1.677 30.223 35.799 1.00 33.75 290 ASN A CA 1
ATOM 2200 C C . ASN A 1 290 ? -1.112 31.659 35.749 1.00 33.75 290 ASN A C 1
ATOM 2202 O O . ASN A 1 290 ? -1.300 32.394 36.723 1.00 33.75 290 ASN A O 1
ATOM 2206 N N . PRO A 1 291 ? -0.505 32.106 34.634 1.00 26.84 291 PRO A N 1
ATOM 2207 C CA . PRO A 1 291 ? -0.747 33.485 34.207 1.00 26.84 291 PRO A CA 1
ATOM 2208 C C . PRO A 1 291 ? -0.950 33.642 32.688 1.00 26.84 291 PRO A C 1
ATOM 2210 O O . PRO A 1 291 ? -0.235 33.094 31.855 1.00 26.84 291 PRO A O 1
ATOM 2213 N N . ILE A 1 292 ? -1.954 34.456 32.363 1.00 32.12 292 ILE A N 1
ATOM 2214 C CA . ILE A 1 292 ? -2.406 34.898 31.037 1.00 32.12 292 ILE A CA 1
ATOM 2215 C C . ILE A 1 292 ? -1.560 36.092 30.548 1.00 32.12 292 ILE A C 1
ATOM 2217 O O . ILE A 1 292 ? -1.204 36.948 31.356 1.00 32.12 292 ILE A O 1
ATOM 2221 N N . GLY A 1 293 ? -1.357 36.222 29.226 1.00 23.56 293 GLY A N 1
ATOM 2222 C CA . GLY A 1 293 ? -0.812 37.425 28.575 1.00 23.56 293 GLY A CA 1
ATOM 2223 C C . GLY A 1 293 ? -1.221 37.606 27.095 1.00 23.56 293 GLY A C 1
ATOM 2224 O O . GLY A 1 293 ? -0.500 37.168 26.215 1.00 23.56 293 GLY A O 1
ATOM 2225 N N . VAL A 1 294 ? -2.363 38.281 26.862 1.00 25.03 294 VAL A N 1
ATOM 2226 C CA . VAL A 1 294 ? -2.571 39.435 25.929 1.00 25.03 294 VAL A CA 1
ATOM 2227 C C . VAL A 1 294 ? -2.437 39.214 24.388 1.00 25.03 294 VAL A C 1
ATOM 2229 O O . VAL A 1 294 ? -1.359 38.964 23.877 1.00 25.03 294 VAL A O 1
ATOM 2232 N N . THR A 1 295 ? -3.559 39.127 23.638 1.00 25.31 295 THR A N 1
ATOM 2233 C CA . THR A 1 295 ? -4.259 40.104 22.727 1.00 25.31 295 THR A CA 1
ATOM 2234 C C . THR A 1 295 ? -3.796 40.202 21.256 1.00 25.31 295 THR A C 1
ATOM 2236 O O . THR A 1 295 ? -2.634 40.488 21.002 1.00 25.31 295 THR A O 1
ATOM 2239 N N . GLY A 1 296 ? -4.742 40.162 20.296 1.00 23.34 296 GLY A N 1
ATOM 2240 C CA . GLY A 1 296 ? -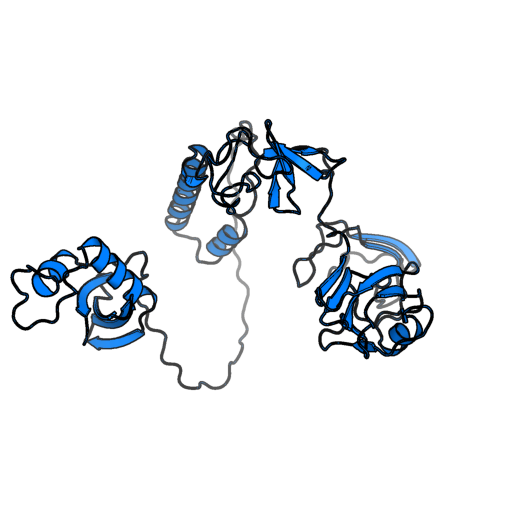4.562 40.714 18.934 1.00 23.34 296 GLY A CA 1
ATOM 2241 C C . GLY A 1 296 ? -5.414 40.062 17.831 1.00 23.34 296 GLY A C 1
ATOM 2242 O O . GLY A 1 296 ? -5.398 38.853 17.678 1.00 23.34 296 GLY A O 1
ATOM 2243 N N . SER A 1 297 ? -6.167 40.878 17.085 1.00 27.67 297 SER A N 1
ATOM 2244 C CA . SER A 1 297 ? -7.279 40.559 16.163 1.00 27.67 297 SER A CA 1
ATOM 2245 C C . SER A 1 297 ? -6.873 40.008 14.780 1.00 27.67 297 SER A C 1
ATOM 2247 O O . SER A 1 297 ? -5.878 40.462 14.221 1.00 27.67 297 SER A O 1
ATOM 2249 N N . VAL A 1 298 ? -7.708 39.159 14.155 1.00 24.95 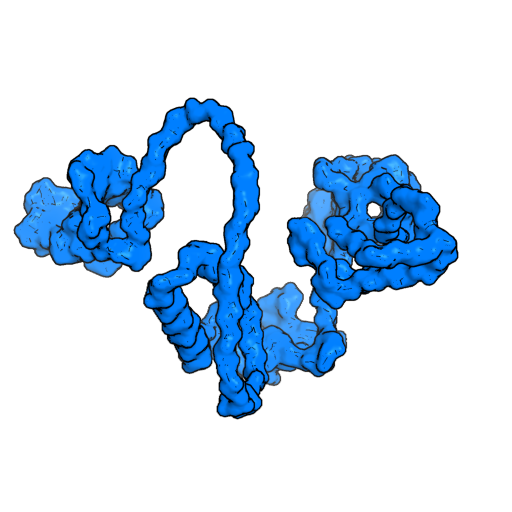298 VAL A N 1
ATOM 2250 C CA . VAL A 1 298 ? -7.686 38.926 12.693 1.00 24.95 298 VAL A CA 1
ATOM 2251 C C . VAL A 1 298 ? -9.085 39.115 12.104 1.00 24.95 298 VAL A C 1
ATOM 2253 O O . VAL A 1 298 ? -10.048 38.429 12.445 1.00 24.95 298 VAL A O 1
ATOM 2256 N N . VAL A 1 299 ? -9.163 40.091 11.203 1.00 26.12 299 VAL A N 1
ATOM 2257 C CA . VAL A 1 299 ? -10.309 40.462 10.371 1.00 26.12 299 VAL A CA 1
ATOM 2258 C C . VAL A 1 299 ? -10.567 39.367 9.334 1.00 26.12 299 VAL A C 1
ATOM 2260 O O . VAL A 1 299 ? -9.653 38.987 8.608 1.00 26.12 299 VAL A O 1
ATOM 2263 N N . THR A 1 300 ? -11.815 38.912 9.190 1.00 26.03 300 THR A N 1
ATOM 2264 C CA . THR A 1 300 ? -12.244 38.105 8.034 1.00 26.03 300 THR A CA 1
ATOM 2265 C C . THR A 1 300 ? -13.274 38.867 7.200 1.00 26.03 300 THR A C 1
ATOM 2267 O O . THR A 1 300 ? -14.242 39.430 7.711 1.00 26.03 300 THR A O 1
ATOM 2270 N N . ARG A 1 301 ? -13.005 38.943 5.891 1.00 24.89 301 ARG A N 1
ATOM 2271 C CA . ARG A 1 301 ? -13.834 39.603 4.875 1.00 24.89 301 ARG A CA 1
ATOM 2272 C C . ARG A 1 301 ? -15.106 38.794 4.583 1.00 24.89 301 ARG A C 1
ATOM 2274 O O . ARG A 1 301 ? -15.024 37.600 4.336 1.00 24.89 301 ARG A O 1
ATOM 2281 N N . GLY A 1 302 ? -16.230 39.509 4.494 1.00 25.92 302 GLY A N 1
ATOM 2282 C CA . GLY A 1 302 ? -17.258 39.347 3.455 1.00 25.92 302 GLY A CA 1
ATOM 2283 C C . GLY A 1 302 ? -17.998 38.013 3.372 1.00 25.92 302 GLY A C 1
ATOM 2284 O O . GLY A 1 302 ? -17.645 37.147 2.581 1.00 25.92 302 GLY A O 1
ATOM 2285 N N . ALA A 1 303 ? -19.096 37.917 4.118 1.00 28.11 303 ALA A N 1
ATOM 2286 C CA . ALA A 1 303 ? -20.076 36.845 4.051 1.00 28.11 303 ALA A CA 1
ATOM 2287 C C . ALA A 1 303 ? -20.816 36.790 2.698 1.00 28.11 303 ALA A C 1
ATOM 2289 O O . ALA A 1 303 ? -21.522 37.727 2.326 1.00 28.11 303 ALA A O 1
ATOM 2290 N N . GLY A 1 304 ? -20.748 35.637 2.028 1.00 26.22 304 GLY A N 1
ATOM 2291 C CA . GLY A 1 304 ? -21.915 35.069 1.357 1.00 26.22 304 GLY A CA 1
ATOM 2292 C C . GLY A 1 304 ? -22.786 34.393 2.419 1.00 26.22 304 GLY A C 1
ATOM 2293 O O . GLY A 1 304 ? -22.264 33.714 3.300 1.00 26.22 304 GLY A O 1
ATOM 2294 N N . LEU A 1 305 ? -24.093 34.644 2.386 1.00 38.19 305 LEU A N 1
ATOM 2295 C CA . LEU A 1 305 ? -25.090 34.201 3.367 1.00 38.19 305 LEU A CA 1
ATOM 2296 C C . LEU A 1 305 ? -25.098 32.670 3.550 1.00 38.19 305 LEU A C 1
ATOM 2298 O O . LEU A 1 305 ? -25.863 31.966 2.899 1.00 38.19 305 LEU A O 1
ATOM 2302 N N . VAL A 1 306 ? -24.290 32.146 4.473 1.00 29.08 306 VAL A N 1
ATOM 2303 C CA . VAL A 1 306 ? -24.426 30.767 4.954 1.00 29.08 306 VAL A CA 1
ATOM 2304 C C . VAL A 1 306 ? -25.321 30.807 6.183 1.00 29.08 306 VAL A C 1
ATOM 2306 O O . VAL A 1 306 ? -24.926 31.263 7.258 1.00 29.08 306 VAL A O 1
ATOM 2309 N N . SER A 1 307 ? -26.563 30.354 6.023 1.00 32.91 307 SER A N 1
ATOM 2310 C CA . SER A 1 307 ? -27.450 30.097 7.153 1.00 32.91 307 SER A CA 1
ATOM 2311 C C . SER A 1 307 ? -26.740 29.177 8.149 1.00 32.91 307 SER A C 1
ATOM 2313 O O . SER A 1 307 ? -26.273 28.101 7.778 1.00 32.91 307 SER A O 1
ATOM 2315 N N . LYS A 1 308 ? -26.663 29.611 9.409 1.00 33.47 308 LYS A N 1
ATOM 2316 C CA . LYS A 1 308 ? -26.096 28.871 10.544 1.00 33.47 308 LYS A CA 1
ATOM 2317 C C . LYS A 1 308 ? -26.515 27.393 10.495 1.00 33.47 308 LYS A C 1
ATOM 2319 O O . LYS A 1 308 ? -27.711 27.108 10.504 1.00 33.47 308 LYS A O 1
ATOM 2324 N N . ALA A 1 309 ? -25.550 26.470 10.462 1.00 39.41 309 ALA A N 1
ATOM 2325 C CA . ALA A 1 309 ? -25.821 25.034 10.514 1.00 39.41 309 ALA A CA 1
ATOM 2326 C C . ALA A 1 309 ? -26.659 24.711 11.765 1.00 39.41 309 ALA A C 1
ATOM 2328 O O . ALA A 1 309 ? -26.261 25.005 12.895 1.00 39.41 309 ALA A O 1
ATOM 2329 N N . ILE A 1 310 ? -27.859 24.170 11.558 1.00 52.41 310 ILE A N 1
ATOM 2330 C CA . ILE A 1 310 ? -28.806 23.867 12.635 1.00 52.41 310 ILE A CA 1
ATOM 2331 C C . ILE A 1 310 ? -28.412 22.527 13.275 1.00 52.41 310 ILE A C 1
ATOM 2333 O O . ILE A 1 310 ? -28.212 21.528 12.590 1.00 52.41 310 ILE A O 1
ATOM 2337 N N . ASN A 1 311 ? -28.290 22.528 14.603 1.00 63.56 311 ASN A N 1
ATOM 2338 C CA . ASN A 1 311 ? -27.747 21.451 15.435 1.00 63.56 311 ASN A CA 1
ATOM 2339 C C . ASN A 1 311 ? -28.745 20.280 15.579 1.00 63.56 311 ASN A C 1
ATOM 2341 O O . ASN A 1 311 ? -29.546 20.249 16.514 1.00 63.56 311 ASN A O 1
ATOM 2345 N N . LEU A 1 312 ? -28.740 19.339 14.629 1.00 76.25 312 LEU A N 1
ATOM 2346 C CA . LEU A 1 312 ? -29.537 18.111 14.721 1.00 76.25 312 LEU A CA 1
ATOM 2347 C C . LEU A 1 312 ? -28.936 17.128 15.746 1.00 76.25 312 LEU A C 1
ATOM 2349 O O . LEU A 1 312 ? -27.712 16.993 15.832 1.00 76.25 312 LEU A O 1
ATOM 2353 N N . PRO A 1 313 ? -29.763 16.382 16.505 1.00 81.81 313 PRO A N 1
ATOM 2354 C CA . PRO A 1 313 ? -29.264 15.341 17.396 1.00 81.81 313 PRO A CA 1
ATOM 2355 C C . PRO A 1 313 ? -28.459 14.268 16.649 1.00 81.81 313 PRO A C 1
ATOM 2357 O O . PRO A 1 313 ? -28.799 13.868 15.537 1.00 81.81 313 PRO A O 1
ATOM 2360 N N . SER A 1 314 ? -27.411 13.734 17.281 1.00 83.88 314 SER A N 1
ATOM 2361 C CA . SER A 1 314 ? -26.595 12.673 16.678 1.00 83.88 314 SER A CA 1
ATOM 2362 C C . SER A 1 314 ? -27.430 11.428 16.349 1.00 83.88 314 SER A C 1
ATOM 2364 O O . SER A 1 314 ? -28.070 10.861 17.234 1.00 83.88 314 SER A O 1
ATOM 2366 N N . TRP A 1 315 ? -27.335 10.931 15.112 1.00 83.00 315 TRP A N 1
ATOM 2367 C CA . TRP A 1 315 ? -28.011 9.706 14.645 1.00 83.00 315 TRP A CA 1
ATOM 2368 C C . TRP A 1 315 ? -27.692 8.453 15.479 1.00 83.00 315 TRP A C 1
ATOM 2370 O O . TRP A 1 315 ? -28.475 7.503 15.509 1.00 83.00 315 TRP A O 1
ATOM 2380 N N . ARG A 1 316 ? -26.552 8.453 16.187 1.00 78.38 316 ARG A N 1
ATOM 2381 C CA . ARG A 1 316 ? -26.145 7.368 17.094 1.00 78.38 316 ARG A CA 1
ATOM 2382 C C . ARG A 1 316 ? -26.891 7.383 18.429 1.00 78.38 316 ARG A C 1
ATOM 2384 O O . ARG A 1 316 ? -26.889 6.373 19.119 1.00 78.38 316 ARG A O 1
ATOM 2391 N N . ARG A 1 317 ? -27.460 8.527 18.821 1.00 80.06 317 ARG A N 1
ATOM 2392 C CA . ARG A 1 317 ? -28.117 8.739 20.125 1.00 80.06 317 ARG A CA 1
ATOM 2393 C C . ARG A 1 317 ? -29.585 9.150 20.014 1.00 80.06 317 ARG A C 1
ATOM 2395 O O . ARG A 1 317 ? -30.225 9.320 21.043 1.00 80.06 317 ARG A O 1
ATOM 2402 N N . ILE A 1 318 ? -30.097 9.336 18.798 1.00 86.56 318 ILE A N 1
ATOM 2403 C CA . ILE A 1 318 ? -31.510 9.629 18.564 1.00 86.56 318 ILE A CA 1
ATOM 2404 C C . ILE A 1 318 ? -32.352 8.392 18.911 1.00 86.56 318 ILE A C 1
ATOM 2406 O O . ILE A 1 318 ? -32.050 7.270 18.476 1.00 86.56 318 ILE A O 1
ATOM 2410 N N . VAL A 1 319 ? -33.389 8.607 19.717 1.00 91.25 319 VAL A N 1
ATOM 2411 C CA . VAL A 1 319 ? -34.385 7.586 20.056 1.00 91.25 319 VAL A CA 1
ATOM 2412 C C . VAL A 1 319 ? -35.420 7.535 18.936 1.00 91.25 319 VAL A C 1
ATOM 2414 O O . VAL A 1 319 ? -35.772 8.572 18.381 1.00 91.25 319 VAL A O 1
ATOM 2417 N N . ILE A 1 320 ? -35.890 6.344 18.574 1.00 92.25 320 ILE A N 1
ATOM 2418 C CA . ILE A 1 320 ? -36.925 6.164 17.550 1.00 92.25 320 ILE A CA 1
ATOM 2419 C C . ILE A 1 320 ? -38.162 5.615 18.247 1.00 92.25 320 ILE A C 1
ATOM 2421 O O . ILE A 1 320 ? -38.093 4.545 18.852 1.00 92.25 320 ILE A O 1
ATOM 2425 N N . ASP A 1 321 ? -39.282 6.334 18.171 1.00 91.00 321 ASP A N 1
ATOM 2426 C CA . ASP A 1 321 ? -40.554 5.860 18.713 1.00 91.00 321 ASP A CA 1
ATOM 2427 C C . ASP A 1 321 ? -41.162 4.794 17.787 1.00 91.00 321 ASP A C 1
ATOM 2429 O O . ASP A 1 321 ? -42.076 5.022 16.989 1.00 91.00 321 ASP A O 1
ATOM 2433 N N . MET A 1 322 ? -40.615 3.583 17.889 1.00 87.69 322 MET A N 1
ATOM 2434 C CA . MET A 1 322 ? -41.078 2.422 17.134 1.00 87.69 322 MET A CA 1
ATOM 2435 C C . MET A 1 322 ? -42.443 1.910 17.597 1.00 87.69 322 MET A C 1
ATOM 2437 O O . MET A 1 322 ? -42.965 0.982 16.981 1.00 87.69 322 MET A O 1
ATOM 2441 N N . ILE A 1 323 ? -43.014 2.428 18.689 1.00 85.00 323 ILE A N 1
ATOM 2442 C CA . ILE A 1 323 ? -44.394 2.120 19.083 1.00 85.00 323 ILE A CA 1
ATOM 2443 C C . ILE A 1 323 ? -45.328 2.965 18.215 1.00 85.00 323 ILE A C 1
ATOM 2445 O O . ILE A 1 323 ? -46.166 2.413 17.504 1.00 85.00 323 ILE A O 1
ATOM 2449 N N . HIS A 1 324 ? -45.089 4.276 18.154 1.00 85.25 324 HIS A N 1
ATOM 2450 C CA . HIS A 1 324 ? -45.867 5.194 17.323 1.00 85.25 324 HIS A CA 1
ATOM 2451 C C . HIS A 1 324 ? -45.819 4.831 15.834 1.00 85.25 324 HIS A C 1
ATOM 2453 O O . HIS A 1 324 ? -46.850 4.830 15.154 1.00 85.25 324 HIS A O 1
ATOM 2459 N N . ILE A 1 325 ? -44.628 4.506 15.319 1.00 88.31 325 ILE A N 1
ATOM 2460 C CA . ILE A 1 325 ? -44.438 4.125 13.912 1.00 88.31 325 ILE A CA 1
ATOM 2461 C C . ILE A 1 325 ? -45.168 2.813 13.608 1.00 88.31 325 ILE A C 1
ATOM 2463 O O . ILE A 1 325 ? -45.854 2.722 12.590 1.00 88.31 325 ILE A O 1
ATOM 2467 N N . ALA A 1 326 ? -45.089 1.818 14.497 1.00 84.31 326 ALA A N 1
ATOM 2468 C CA . ALA A 1 326 ? -45.756 0.534 14.293 1.00 84.31 326 ALA A CA 1
ATOM 2469 C C . ALA A 1 326 ? -47.287 0.659 14.291 1.00 84.31 326 ALA A C 1
ATOM 2471 O O . ALA A 1 326 ? -47.957 0.060 13.454 1.00 84.31 326 ALA A O 1
ATOM 2472 N N . GLU A 1 327 ? -47.853 1.481 15.176 1.00 82.12 327 GLU A N 1
ATOM 2473 C CA . GLU A 1 327 ? -49.306 1.663 15.264 1.00 82.12 327 GLU A CA 1
ATOM 2474 C C . GLU A 1 327 ? -49.908 2.390 14.055 1.00 82.12 327 GLU A C 1
ATOM 2476 O O . GLU A 1 327 ? -51.072 2.159 13.717 1.00 82.12 327 GLU A O 1
ATOM 2481 N N . ARG A 1 328 ? -49.145 3.290 13.420 1.00 82.38 328 ARG A N 1
ATOM 2482 C CA . ARG A 1 328 ? -49.670 4.257 12.438 1.00 82.38 328 ARG A CA 1
ATOM 2483 C C . ARG A 1 328 ? -49.114 4.104 11.025 1.00 82.38 328 ARG A C 1
ATOM 2485 O O . ARG A 1 328 ? -49.769 4.550 10.088 1.00 82.38 328 ARG A O 1
ATOM 2492 N N . HIS A 1 329 ? -47.939 3.501 10.870 1.00 86.75 329 HIS A N 1
ATOM 2493 C CA . HIS A 1 329 ? -47.199 3.457 9.607 1.00 86.75 329 HIS A CA 1
ATOM 2494 C C . HIS A 1 329 ? -46.620 2.069 9.286 1.00 86.75 329 HIS A C 1
ATOM 2496 O O . HIS A 1 329 ? -45.897 1.936 8.307 1.00 86.75 329 HIS A O 1
ATOM 2502 N N . MET A 1 330 ? -46.963 1.018 10.038 1.00 84.69 330 MET A N 1
ATOM 2503 C CA . MET A 1 330 ? -46.654 -0.372 9.674 1.00 84.69 330 MET A CA 1
ATOM 2504 C C . MET A 1 330 ? -47.918 -1.170 9.364 1.00 84.69 330 MET A C 1
ATOM 2506 O O . MET A 1 330 ? -48.983 -0.920 9.922 1.00 84.69 330 MET A O 1
ATOM 2510 N N . VAL A 1 331 ? -47.795 -2.167 8.488 1.00 76.50 331 VAL A N 1
ATOM 2511 C CA . VAL A 1 331 ? -48.898 -3.072 8.138 1.00 76.50 331 VAL A CA 1
ATOM 2512 C C . VAL A 1 331 ? -49.396 -3.812 9.385 1.00 76.50 331 VAL A C 1
ATOM 2514 O O . VAL A 1 331 ? -48.603 -4.370 10.137 1.00 76.50 331 VAL A O 1
ATOM 2517 N N . GLY A 1 332 ? -50.714 -3.800 9.615 1.00 71.69 332 GLY A N 1
ATOM 2518 C CA . GLY A 1 332 ? -51.343 -4.386 10.809 1.00 71.69 332 GLY A CA 1
ATOM 2519 C C . GLY A 1 332 ? -51.457 -3.441 12.016 1.00 71.69 332 GLY A C 1
ATOM 2520 O O . GLY A 1 332 ? -52.026 -3.834 13.031 1.00 71.69 332 GLY A O 1
ATOM 2521 N N . GLY A 1 333 ? -50.973 -2.196 11.918 1.00 77.12 333 GLY A N 1
ATOM 2522 C CA . GLY A 1 333 ? -51.142 -1.180 12.959 1.00 77.12 333 GLY A CA 1
ATOM 2523 C C . GLY A 1 333 ? -52.594 -0.706 13.113 1.00 77.12 333 GLY A C 1
ATOM 2524 O O . GLY A 1 333 ? -53.308 -0.499 12.126 1.00 77.12 333 GLY A O 1
ATOM 2525 N N . ALA A 1 334 ? -53.021 -0.487 14.360 1.00 68.19 334 ALA A N 1
ATOM 2526 C CA . ALA A 1 334 ? -54.399 -0.138 14.722 1.00 68.19 334 ALA A CA 1
ATOM 2527 C C . ALA A 1 334 ? -54.895 1.204 14.139 1.00 68.19 334 ALA A C 1
ATOM 2529 O O . ALA A 1 334 ? -56.100 1.427 14.049 1.00 68.19 334 ALA A O 1
ATOM 2530 N N . LEU A 1 335 ? -53.986 2.103 13.738 1.00 75.69 335 LEU A N 1
ATOM 2531 C CA . LEU A 1 335 ? -54.284 3.473 13.297 1.00 75.69 335 LEU A CA 1
ATOM 2532 C C . LEU A 1 335 ? -53.757 3.778 11.884 1.00 75.69 335 LEU A C 1
ATOM 2534 O O . LEU A 1 335 ? -53.460 4.928 11.555 1.00 75.69 335 LEU A O 1
ATOM 2538 N N . THR A 1 336 ? -53.643 2.751 11.047 1.00 74.88 336 THR A N 1
ATOM 2539 C CA . THR A 1 336 ? -53.082 2.825 9.684 1.00 74.88 336 THR A CA 1
ATOM 2540 C C . THR A 1 336 ? -54.059 3.339 8.625 1.00 74.88 336 THR A C 1
ATOM 2542 O O . THR A 1 336 ? -53.645 3.722 7.530 1.00 74.88 336 THR A O 1
ATOM 2545 N N . ALA A 1 337 ? -55.360 3.387 8.928 1.00 64.25 337 ALA A N 1
ATOM 2546 C CA . ALA A 1 337 ? -56.378 3.825 7.977 1.00 64.25 337 ALA A CA 1
ATOM 2547 C C . ALA A 1 337 ? -56.094 5.257 7.467 1.00 64.25 337 ALA A C 1
ATOM 2549 O O . ALA A 1 337 ? -56.013 6.199 8.256 1.00 64.25 337 ALA A O 1
ATOM 2550 N N . ARG A 1 338 ? -55.982 5.413 6.136 1.00 72.94 338 ARG A N 1
ATOM 2551 C CA . ARG A 1 338 ? -55.649 6.663 5.408 1.00 72.94 338 ARG A CA 1
ATOM 2552 C C . ARG A 1 338 ? -54.211 7.185 5.577 1.00 72.94 338 ARG A C 1
ATOM 2554 O O . ARG A 1 338 ? -53.961 8.348 5.267 1.00 72.94 338 ARG A O 1
ATOM 2561 N N . ARG A 1 339 ? -53.266 6.365 6.044 1.00 78.94 339 ARG A N 1
ATOM 2562 C CA . ARG A 1 339 ? -51.843 6.733 6.156 1.00 78.94 339 ARG A CA 1
ATOM 2563 C C . ARG A 1 339 ? -50.986 5.960 5.161 1.00 78.94 339 ARG A C 1
ATOM 2565 O O . ARG A 1 339 ? -51.342 4.852 4.765 1.00 78.94 339 ARG A O 1
ATOM 2572 N N . THR A 1 340 ? -49.843 6.530 4.784 1.00 84.38 340 THR A N 1
ATOM 2573 C CA . THR A 1 340 ? -48.803 5.773 4.087 1.00 84.38 340 THR A CA 1
ATOM 2574 C C . THR A 1 340 ? -48.160 4.800 5.069 1.00 84.38 340 THR A C 1
ATOM 2576 O O . THR A 1 340 ? -47.861 5.150 6.216 1.00 84.38 340 THR A O 1
ATOM 2579 N N . VAL A 1 341 ? -48.001 3.555 4.632 1.00 87.56 341 VAL A N 1
ATOM 2580 C CA . VAL A 1 341 ? -47.457 2.464 5.441 1.00 87.56 341 VAL A CA 1
ATOM 2581 C C . VAL A 1 341 ? -46.186 1.937 4.798 1.00 87.56 341 VAL A C 1
ATOM 2583 O O . VAL A 1 341 ? -46.085 1.881 3.572 1.00 87.56 341 VAL A O 1
ATOM 2586 N N . PHE A 1 342 ? -45.212 1.558 5.623 1.00 88.88 342 PHE A N 1
ATOM 2587 C CA . PHE A 1 342 ? -44.023 0.850 5.168 1.00 88.88 342 PHE A CA 1
ATOM 2588 C C . PHE A 1 342 ? -44.418 -0.455 4.464 1.00 88.88 342 PHE A C 1
ATOM 2590 O O . PHE A 1 342 ? -45.435 -1.059 4.829 1.00 88.88 342 PHE A O 1
ATOM 2597 N N . PRO A 1 343 ? -43.639 -0.901 3.462 1.00 85.88 343 PRO A N 1
ATOM 2598 C CA . PRO A 1 343 ? -43.954 -2.118 2.729 1.00 85.88 343 PRO A CA 1
ATOM 2599 C C . PRO A 1 343 ? -44.129 -3.329 3.650 1.00 85.88 343 PRO A C 1
ATOM 2601 O O . PRO A 1 343 ? -43.379 -3.505 4.609 1.00 85.88 343 PRO A O 1
ATOM 2604 N N . SER A 1 344 ? -45.096 -4.194 3.335 1.00 82.62 344 SER A N 1
ATOM 2605 C CA . SER A 1 344 ? -45.475 -5.344 4.175 1.00 82.62 344 SER A CA 1
ATOM 2606 C C . SER A 1 344 ? -44.357 -6.364 4.397 1.00 82.62 344 SER A C 1
ATOM 2608 O O . SER A 1 344 ? -44.409 -7.116 5.366 1.00 82.62 344 SER A O 1
ATOM 2610 N N . TYR A 1 345 ? -43.347 -6.394 3.524 1.00 81.94 345 TYR A N 1
ATOM 2611 C CA . TYR A 1 345 ? -42.184 -7.271 3.658 1.00 81.94 345 TYR A CA 1
ATOM 2612 C C . TYR A 1 345 ? -41.165 -6.779 4.700 1.00 81.94 345 TYR A C 1
ATOM 2614 O O . TYR A 1 345 ? -40.230 -7.507 5.032 1.00 81.94 345 TYR A O 1
ATOM 2622 N N . MET A 1 346 ? -41.303 -5.550 5.206 1.00 84.62 346 MET A N 1
ATOM 2623 C CA . MET A 1 346 ? -40.350 -4.958 6.138 1.00 84.62 346 MET A CA 1
ATOM 2624 C C . MET A 1 346 ? -40.739 -5.280 7.589 1.00 84.62 346 MET A C 1
ATOM 2626 O O . MET A 1 346 ? -41.788 -4.856 8.074 1.00 84.62 346 MET A O 1
ATOM 2630 N N . SER A 1 347 ? -39.879 -6.020 8.302 1.00 88.25 347 SER A N 1
ATOM 2631 C CA . SER A 1 347 ? -40.053 -6.265 9.743 1.00 88.25 347 SER A CA 1
ATOM 2632 C C . SER A 1 347 ? -39.892 -4.974 10.555 1.00 88.25 347 SER A C 1
ATOM 2634 O O . SER A 1 347 ? -39.354 -3.979 10.066 1.00 88.25 347 SER A O 1
ATOM 2636 N N . ARG A 1 348 ? -40.302 -4.987 11.829 1.00 85.38 348 ARG A N 1
ATOM 2637 C CA . ARG A 1 348 ? -40.157 -3.834 12.736 1.00 85.38 348 ARG A CA 1
ATOM 2638 C C . ARG A 1 348 ? -38.707 -3.363 12.847 1.00 85.38 348 ARG A C 1
ATOM 2640 O O . ARG A 1 348 ? -38.438 -2.168 12.790 1.00 85.38 348 ARG A O 1
ATOM 2647 N N . GLU A 1 349 ? -37.779 -4.303 12.947 1.00 88.69 349 GLU A N 1
ATOM 2648 C CA . GLU A 1 349 ? -36.340 -4.053 13.022 1.00 88.69 349 GLU A CA 1
ATOM 2649 C C . GLU A 1 349 ? -35.809 -3.492 11.698 1.00 88.69 349 GLU A C 1
ATOM 2651 O O . GLU A 1 349 ? -34.956 -2.602 11.690 1.00 88.69 349 GLU A O 1
ATOM 2656 N N . ALA A 1 350 ? -36.329 -3.982 10.568 1.00 85.56 350 ALA A N 1
ATOM 2657 C CA . ALA A 1 350 ? -35.974 -3.471 9.251 1.00 85.56 350 ALA A CA 1
ATOM 2658 C C . ALA A 1 350 ? -36.483 -2.033 9.044 1.00 85.56 350 ALA A C 1
ATOM 2660 O O . ALA A 1 350 ? -35.725 -1.203 8.541 1.00 85.56 350 ALA A O 1
ATOM 2661 N N . VAL A 1 351 ? -37.694 -1.705 9.518 1.00 88.38 351 VAL A N 1
ATOM 2662 C CA . VAL A 1 351 ? -38.226 -0.331 9.526 1.00 88.38 351 VAL A CA 1
ATOM 2663 C C . VAL A 1 351 ? -37.375 0.572 10.417 1.00 88.38 351 VAL A C 1
ATOM 2665 O O . VAL A 1 351 ? -36.981 1.652 9.984 1.00 88.38 351 VAL A O 1
ATOM 2668 N N . GLU A 1 352 ? -37.014 0.140 11.629 1.00 92.00 352 GLU A N 1
ATOM 2669 C CA . GLU A 1 352 ? -36.150 0.941 12.507 1.00 92.00 352 GLU A CA 1
ATOM 2670 C C . GLU A 1 352 ? -34.792 1.231 11.846 1.00 92.00 352 GLU A C 1
ATOM 2672 O O . GLU A 1 352 ? -34.309 2.369 11.858 1.00 92.00 352 GLU A O 1
ATOM 2677 N N . LYS A 1 353 ? -34.181 0.215 11.223 1.00 91.50 353 LYS A N 1
ATOM 2678 C CA . LYS A 1 353 ? -32.913 0.360 10.499 1.00 91.50 353 LYS A CA 1
ATOM 2679 C C . LYS A 1 353 ? -33.050 1.323 9.320 1.00 91.50 353 LYS A C 1
ATOM 2681 O O . LYS A 1 353 ? -32.172 2.169 9.143 1.00 91.50 353 LYS A O 1
ATOM 2686 N N . ALA A 1 354 ? -34.138 1.221 8.559 1.00 89.62 354 ALA A N 1
ATOM 2687 C CA . ALA A 1 354 ? -34.437 2.102 7.436 1.00 89.62 354 ALA A CA 1
ATOM 2688 C C . ALA A 1 354 ? -34.579 3.562 7.889 1.00 89.62 354 ALA A C 1
ATOM 2690 O O . ALA A 1 354 ? -33.907 4.442 7.354 1.00 89.62 354 ALA A O 1
ATOM 2691 N N . VAL A 1 355 ? -35.366 3.813 8.940 1.00 91.81 355 VAL A N 1
ATOM 2692 C CA . VAL A 1 355 ? -35.570 5.151 9.520 1.00 91.81 355 VAL A CA 1
ATOM 2693 C C . VAL A 1 355 ? -34.257 5.723 10.054 1.00 91.81 355 VAL A C 1
ATOM 2695 O O . VAL A 1 355 ? -33.923 6.875 9.780 1.00 91.81 355 VAL A O 1
ATOM 2698 N N . ARG A 1 356 ? -33.455 4.924 10.768 1.00 92.06 356 ARG A N 1
ATOM 2699 C CA . ARG A 1 356 ? -32.158 5.374 11.297 1.00 92.06 356 ARG A CA 1
ATOM 2700 C C . ARG A 1 356 ? -31.158 5.697 10.185 1.00 92.06 356 ARG A C 1
ATOM 2702 O O . ARG A 1 356 ? -30.394 6.654 10.313 1.00 92.06 356 ARG A O 1
ATOM 2709 N N . PHE A 1 357 ? -31.148 4.908 9.111 1.00 88.75 357 PHE A N 1
ATOM 2710 C CA . PHE A 1 357 ? -30.295 5.151 7.949 1.00 88.75 357 PHE A CA 1
ATOM 2711 C C . PHE A 1 357 ? -30.724 6.420 7.205 1.00 88.75 357 PHE A C 1
ATOM 2713 O O . PHE A 1 357 ? -29.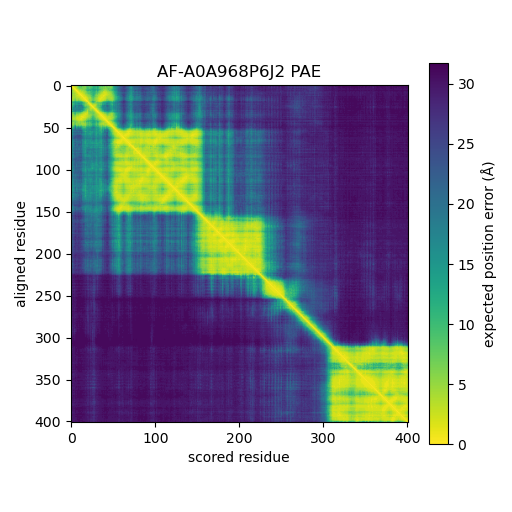887 7.286 6.953 1.00 88.75 357 PHE A O 1
ATOM 2720 N N . ALA A 1 358 ? -32.024 6.570 6.946 1.00 87.38 358 ALA A N 1
ATOM 2721 C CA . ALA A 1 358 ? -32.589 7.759 6.321 1.00 87.38 358 ALA A CA 1
ATOM 2722 C C . ALA A 1 358 ? -32.362 9.024 7.168 1.00 87.38 358 ALA A C 1
ATOM 2724 O O . ALA A 1 358 ? -32.099 10.074 6.604 1.00 87.38 358 ALA A O 1
ATOM 2725 N N . TYR A 1 359 ? -32.366 8.945 8.505 1.00 89.56 359 TYR A N 1
ATOM 2726 C CA . TYR A 1 359 ? -32.009 10.081 9.366 1.00 89.56 359 TYR A CA 1
ATOM 2727 C C . TYR A 1 359 ? -30.527 10.459 9.256 1.00 89.56 359 TYR A C 1
ATOM 2729 O O . TYR A 1 359 ? -30.175 11.634 9.245 1.00 89.56 359 TYR A O 1
ATOM 2737 N N . ARG A 1 360 ? -29.637 9.457 9.194 1.00 88.31 360 ARG A N 1
ATOM 2738 C CA . ARG A 1 360 ? -28.183 9.671 9.150 1.00 88.31 360 ARG A CA 1
ATOM 2739 C C . ARG A 1 360 ? -27.741 10.431 7.899 1.00 88.31 360 ARG A C 1
ATOM 2741 O O . ARG A 1 360 ? -26.798 11.211 7.991 1.00 88.31 360 ARG A O 1
ATOM 2748 N N . PHE A 1 361 ? -28.375 10.151 6.767 1.00 83.62 361 PHE A N 1
ATOM 2749 C CA . PHE A 1 361 ? -28.035 10.725 5.462 1.00 83.62 361 PHE A CA 1
ATOM 2750 C C . PHE A 1 361 ? -29.132 11.643 4.911 1.00 83.62 361 PHE A C 1
ATOM 2752 O O . PHE A 1 361 ? -29.090 12.016 3.745 1.00 83.62 361 PHE A O 1
ATOM 2759 N N . GLY A 1 362 ? -30.131 11.961 5.732 1.00 80.88 362 GLY A N 1
ATOM 2760 C CA . GLY A 1 362 ? -31.275 12.766 5.338 1.00 80.88 362 GLY A CA 1
ATOM 2761 C C . GLY A 1 362 ? -31.008 14.257 5.457 1.00 80.88 362 GLY A C 1
ATOM 2762 O O . GLY A 1 362 ? -30.149 14.710 6.215 1.00 80.88 362 GLY A O 1
ATOM 2763 N N . GLU A 1 363 ? -31.809 15.025 4.736 1.00 85.62 363 GLU A N 1
ATOM 2764 C CA . GLU A 1 363 ? -31.751 16.478 4.703 1.00 85.62 363 GLU A CA 1
ATOM 2765 C C . GLU A 1 363 ? -32.949 17.079 5.441 1.00 85.62 363 GLU A C 1
ATOM 2767 O O . GLU A 1 363 ? -34.038 16.501 5.504 1.00 85.62 363 GLU A O 1
ATOM 2772 N N . LYS A 1 364 ? -32.765 18.265 6.024 1.00 85.62 364 LYS A N 1
ATOM 2773 C CA . LYS A 1 364 ? -33.854 19.000 6.671 1.00 85.62 364 LYS A CA 1
ATOM 2774 C C . LYS A 1 364 ? -34.757 19.625 5.604 1.00 85.62 364 LYS A C 1
ATOM 2776 O O . LYS A 1 364 ? -34.305 20.468 4.840 1.00 85.62 364 LYS A O 1
ATOM 2781 N N . VAL A 1 365 ? -36.047 19.303 5.643 1.00 86.00 365 VAL A N 1
ATOM 2782 C CA . VAL A 1 365 ? -37.057 19.845 4.713 1.00 86.00 365 VAL A CA 1
ATOM 2783 C C . VAL A 1 365 ? -37.837 21.008 5.328 1.00 86.00 365 VAL A C 1
ATOM 2785 O O . VAL A 1 365 ? -38.294 21.902 4.625 1.00 86.00 365 VAL A O 1
ATOM 2788 N N . GLY A 1 366 ? -37.967 21.045 6.655 1.00 83.12 366 GLY A N 1
ATOM 2789 C CA . GLY A 1 366 ? -38.723 22.097 7.330 1.00 83.12 366 GLY A CA 1
ATOM 2790 C C . GLY A 1 366 ? -38.566 22.071 8.842 1.00 83.12 366 GLY A C 1
ATOM 2791 O O . GLY A 1 366 ? -37.926 21.185 9.409 1.00 83.12 366 GLY A O 1
ATOM 2792 N N . SER A 1 367 ? -39.134 23.062 9.520 1.00 86.12 367 SER A N 1
ATOM 2793 C CA . SER A 1 367 ? -39.207 23.091 10.984 1.00 86.12 367 SER A CA 1
ATOM 2794 C C . SER A 1 367 ? -40.504 23.722 11.462 1.00 86.12 367 SER A C 1
ATOM 2796 O O . SER A 1 367 ? -40.997 24.668 10.855 1.00 86.12 367 SER A O 1
ATOM 2798 N N . GLN A 1 368 ? -41.012 23.215 12.578 1.00 80.69 368 GLN A N 1
ATOM 2799 C CA . GLN A 1 368 ? -42.199 23.687 13.272 1.00 80.69 368 GLN A CA 1
ATOM 2800 C C . GLN A 1 368 ? -41.894 23.721 14.776 1.00 80.69 368 GLN A C 1
ATOM 2802 O O . GLN A 1 368 ? -41.997 22.710 15.470 1.00 80.69 368 GLN A O 1
ATOM 2807 N N . GLY A 1 369 ? -41.468 24.882 15.282 1.00 83.81 369 GLY A N 1
ATOM 2808 C CA . GLY A 1 369 ? -41.004 25.019 16.667 1.00 83.81 369 GLY A CA 1
ATOM 2809 C C . GLY A 1 369 ? -39.794 24.121 16.951 1.00 83.81 369 GLY A C 1
ATOM 2810 O O . GLY A 1 369 ? -38.800 24.176 16.230 1.00 83.81 369 GLY A O 1
ATOM 2811 N N . GLU A 1 370 ? -39.897 23.272 17.975 1.00 82.00 370 GLU A N 1
ATOM 2812 C CA . GLU A 1 370 ? -38.859 22.297 18.362 1.00 82.00 370 GLU A CA 1
ATOM 2813 C C . GLU A 1 370 ? -38.844 21.027 17.496 1.00 82.00 370 GLU A C 1
ATOM 2815 O O . GLU A 1 370 ? -38.015 20.136 17.698 1.00 82.00 370 GLU A O 1
ATOM 2820 N N . ARG A 1 371 ? -39.766 20.919 16.533 1.00 87.19 371 ARG A N 1
ATOM 2821 C CA . ARG A 1 371 ? -39.835 19.800 15.597 1.00 87.19 371 ARG A CA 1
ATOM 2822 C C . ARG A 1 371 ? -39.189 20.164 14.270 1.00 87.19 371 ARG A C 1
ATOM 2824 O O . ARG A 1 371 ? -39.426 21.233 13.710 1.00 87.19 371 ARG A O 1
ATOM 2831 N N . VAL A 1 372 ? -38.404 19.245 13.733 1.00 89.62 372 VAL A N 1
ATOM 2832 C CA . VAL A 1 372 ? -37.733 19.361 12.442 1.00 89.62 372 VAL A CA 1
ATOM 2833 C C . VAL A 1 372 ? -38.176 18.204 11.558 1.00 89.62 372 VAL A C 1
ATOM 2835 O O . VAL A 1 372 ? -38.165 17.057 11.996 1.00 89.62 372 VAL A O 1
ATOM 2838 N N . ILE A 1 373 ? -38.561 18.505 10.318 1.00 90.81 373 ILE A N 1
ATOM 2839 C CA . ILE A 1 373 ? -38.818 17.478 9.306 1.00 90.81 373 ILE A CA 1
ATOM 2840 C C . ILE A 1 373 ? -37.490 17.147 8.642 1.00 90.81 373 ILE A C 1
ATOM 2842 O O . ILE A 1 373 ? -36.835 18.036 8.089 1.00 90.81 373 ILE A O 1
ATOM 2846 N N . VAL A 1 374 ? -37.118 15.874 8.680 1.00 92.25 374 VAL A N 1
ATOM 2847 C CA . VAL A 1 374 ? -35.976 15.321 7.951 1.00 92.25 374 VAL A CA 1
ATOM 2848 C C . VAL A 1 374 ? -36.506 14.363 6.888 1.00 92.25 374 VAL A C 1
ATOM 2850 O O . VAL A 1 374 ? -37.445 13.611 7.147 1.00 92.25 374 VAL A O 1
ATOM 2853 N N . ARG A 1 375 ? -35.928 14.396 5.689 1.00 91.75 375 ARG A N 1
ATOM 2854 C CA . ARG A 1 375 ? -36.252 13.485 4.590 1.00 91.75 375 ARG A CA 1
ATOM 2855 C C . ARG A 1 375 ? -34.983 12.777 4.146 1.00 91.75 375 ARG A C 1
ATOM 2857 O O . ARG A 1 375 ? -33.979 13.426 3.876 1.00 91.75 375 ARG A O 1
ATOM 2864 N N . GLY A 1 376 ? -35.031 11.456 4.069 1.00 89.50 376 GLY A N 1
ATOM 2865 C CA . GLY A 1 376 ? -33.912 10.646 3.599 1.00 89.50 376 GLY A CA 1
ATOM 2866 C C . GLY A 1 376 ? -34.396 9.392 2.896 1.00 89.50 376 GLY A C 1
ATOM 2867 O O . GLY A 1 376 ? -35.574 9.048 2.966 1.00 89.50 376 GLY A O 1
ATOM 2868 N N . THR A 1 377 ? -33.482 8.701 2.229 1.00 88.81 377 THR A N 1
ATOM 2869 C CA . THR A 1 377 ? -33.821 7.548 1.390 1.00 88.81 377 THR A CA 1
ATOM 2870 C C . THR A 1 377 ? -33.155 6.287 1.922 1.00 88.81 377 THR A C 1
ATOM 2872 O O . THR A 1 377 ? -32.000 6.311 2.353 1.00 88.81 377 THR A O 1
ATOM 2875 N N . PHE A 1 378 ? -33.878 5.171 1.879 1.00 84.56 378 PHE A N 1
ATOM 2876 C CA . PHE A 1 378 ? -33.349 3.849 2.190 1.00 84.56 378 PHE A CA 1
ATOM 2877 C C . PHE A 1 378 ? -33.950 2.817 1.238 1.00 84.56 378 PHE A C 1
ATOM 2879 O O . PHE A 1 378 ? -35.168 2.701 1.158 1.00 84.56 378 PHE A O 1
ATOM 2886 N N . ASP A 1 379 ? -33.092 2.080 0.528 1.00 82.25 379 ASP A N 1
ATOM 2887 C CA . ASP A 1 379 ? -33.499 0.999 -0.386 1.00 82.25 379 ASP A CA 1
ATOM 2888 C C . ASP A 1 379 ? -34.569 1.434 -1.413 1.00 82.25 379 ASP A C 1
ATOM 2890 O O . ASP A 1 379 ? -35.579 0.773 -1.628 1.00 82.25 379 ASP A O 1
ATOM 2894 N N . GLY A 1 380 ? -34.389 2.633 -1.985 1.00 81.25 380 GLY A N 1
ATOM 2895 C CA . GLY A 1 380 ? -35.322 3.234 -2.949 1.00 81.25 380 GLY A CA 1
ATOM 2896 C C . GLY A 1 380 ? -36.595 3.844 -2.344 1.00 81.25 380 GLY A C 1
ATOM 2897 O O . GLY A 1 380 ? -37.357 4.479 -3.066 1.00 81.25 380 GLY A O 1
ATOM 2898 N N . ILE A 1 381 ? -36.817 3.715 -1.033 1.00 84.00 381 ILE A N 1
ATOM 2899 C CA . ILE A 1 381 ? -37.974 4.282 -0.330 1.00 84.00 381 ILE A CA 1
ATOM 2900 C C . ILE A 1 381 ? -37.590 5.641 0.254 1.00 84.00 381 ILE A C 1
ATOM 2902 O O . ILE A 1 381 ? -36.659 5.742 1.058 1.00 84.00 381 ILE A O 1
ATOM 2906 N N . THR A 1 382 ? -38.331 6.686 -0.113 1.00 91.50 382 THR A N 1
ATOM 2907 C CA . THR A 1 382 ? -38.200 8.009 0.510 1.00 91.50 382 THR A CA 1
ATOM 2908 C C . THR A 1 382 ? -38.954 8.016 1.833 1.00 91.50 382 THR A C 1
ATOM 2910 O O . THR A 1 382 ? -40.136 7.690 1.876 1.00 91.50 382 THR A O 1
ATOM 2913 N N . ILE A 1 383 ? -38.281 8.390 2.917 1.00 93.31 383 ILE A N 1
ATOM 2914 C CA . ILE A 1 383 ? -38.828 8.406 4.273 1.00 93.31 383 ILE A CA 1
ATOM 2915 C C . ILE A 1 383 ? -38.782 9.835 4.800 1.00 93.31 383 ILE A C 1
ATOM 2917 O O . ILE A 1 383 ? -37.714 10.444 4.893 1.00 93.31 383 ILE A O 1
ATOM 2921 N N . GLU A 1 384 ? -39.941 10.350 5.195 1.00 94.81 384 GLU A N 1
ATOM 2922 C CA . GLU A 1 384 ? -40.046 11.575 5.978 1.00 94.81 384 GLU A CA 1
ATOM 2923 C C . GLU A 1 384 ? -40.205 11.254 7.453 1.00 94.81 384 GLU A C 1
ATOM 2925 O O . GLU A 1 384 ? -40.907 10.317 7.834 1.00 94.81 384 GLU A O 1
ATOM 2930 N N . MET A 1 385 ? -39.552 12.049 8.293 1.00 93.81 385 MET A N 1
ATOM 2931 C CA . MET A 1 385 ? -39.565 11.854 9.731 1.00 93.81 385 MET A CA 1
ATOM 2932 C C . MET A 1 385 ? -39.626 13.170 10.491 1.00 93.81 385 MET A C 1
ATOM 2934 O O . MET A 1 385 ? -38.948 14.146 10.162 1.00 93.81 385 MET A O 1
ATOM 2938 N N . TRP A 1 386 ? -40.435 13.165 11.545 1.00 93.44 386 TRP A N 1
ATOM 2939 C CA . TRP A 1 386 ? -40.553 14.271 12.482 1.00 93.44 386 TRP A CA 1
ATOM 2940 C C . TRP A 1 386 ? -39.618 14.042 13.661 1.00 93.44 386 TRP A C 1
ATOM 2942 O O . TRP A 1 386 ? -39.778 13.093 14.430 1.00 93.44 386 TRP A O 1
ATOM 2952 N N . VAL A 1 387 ? -38.644 14.935 13.799 1.00 91.69 387 VAL A N 1
ATOM 2953 C CA . VAL A 1 387 ? -37.587 14.853 14.802 1.00 91.69 387 VAL A CA 1
ATOM 2954 C C . VAL A 1 387 ? -37.755 15.984 15.794 1.00 91.69 387 VAL A C 1
ATOM 2956 O O . VAL A 1 387 ? -37.669 17.157 15.437 1.00 91.69 387 VAL A O 1
ATOM 2959 N N . ASN A 1 388 ? -37.975 15.639 17.053 1.00 90.06 388 ASN A N 1
ATOM 2960 C CA . ASN A 1 388 ? -38.008 16.609 18.131 1.00 90.06 388 ASN A CA 1
ATOM 2961 C C . ASN A 1 388 ? -36.579 16.862 18.624 1.00 90.06 388 ASN A C 1
ATOM 2963 O O . ASN A 1 388 ? -35.910 15.962 19.140 1.00 90.06 388 ASN A O 1
ATOM 2967 N N . THR A 1 389 ? -36.087 18.087 18.442 1.00 84.69 389 THR A N 1
ATOM 2968 C CA . THR A 1 389 ? -34.702 18.439 18.779 1.00 84.69 389 THR A CA 1
ATOM 2969 C C . THR A 1 389 ? -34.476 18.608 20.279 1.00 84.69 389 THR A C 1
ATOM 2971 O O . THR A 1 389 ? -33.348 18.423 20.735 1.00 84.69 389 THR A O 1
ATOM 2974 N N . ALA A 1 390 ? -35.528 18.905 21.050 1.00 84.94 390 ALA A N 1
ATOM 2975 C CA . ALA A 1 390 ? -35.452 19.031 22.503 1.00 84.94 390 ALA A CA 1
ATOM 2976 C C . ALA A 1 390 ? -35.392 17.651 23.175 1.00 84.94 390 ALA A C 1
ATOM 2978 O O . ALA A 1 390 ? -34.489 17.381 23.970 1.00 84.94 390 ALA A O 1
ATOM 2979 N N . THR A 1 391 ? -36.293 16.740 22.793 1.00 85.19 391 THR A N 1
ATOM 2980 C CA . THR A 1 391 ? -36.358 15.378 23.358 1.00 85.19 391 THR A CA 1
ATOM 2981 C C . THR A 1 391 ? -35.441 14.378 22.653 1.00 85.19 391 THR A C 1
ATOM 2983 O O . THR A 1 391 ? -35.298 13.248 23.113 1.00 85.19 391 THR A O 1
ATOM 2986 N N . LYS A 1 392 ? -34.802 14.772 21.542 1.00 90.50 392 LYS A N 1
ATOM 2987 C CA . LYS A 1 392 ? -33.906 13.926 20.729 1.00 90.50 392 LYS A CA 1
ATOM 2988 C C . LYS A 1 392 ? -34.575 12.613 20.307 1.00 90.50 392 LYS A C 1
ATOM 2990 O O . LYS A 1 392 ? -33.952 11.548 20.335 1.00 90.50 392 LYS A O 1
ATOM 2995 N N . THR A 1 393 ? -35.838 12.711 19.903 1.00 90.25 393 THR A N 1
ATOM 2996 C CA . THR A 1 393 ? -36.664 11.565 19.516 1.00 90.25 393 THR A CA 1
ATOM 2997 C C . THR A 1 393 ? -37.240 11.763 18.117 1.00 90.25 393 THR A C 1
ATOM 2999 O O . THR A 1 393 ? -37.711 12.850 17.779 1.00 90.25 393 THR A O 1
ATOM 3002 N N . ILE A 1 394 ? -37.200 10.710 17.301 1.00 93.88 394 ILE A N 1
ATOM 3003 C CA . ILE A 1 394 ? -37.986 10.598 16.072 1.00 93.88 394 ILE A CA 1
ATOM 3004 C C . ILE A 1 394 ? -39.386 10.155 16.489 1.00 93.88 394 ILE A C 1
ATOM 3006 O O . ILE A 1 394 ? -39.587 8.998 16.853 1.00 93.88 394 ILE A O 1
ATOM 3010 N N . GLU A 1 395 ? -40.324 11.098 16.493 1.00 89.31 395 GLU A N 1
ATOM 3011 C CA . GLU A 1 395 ? -41.687 10.894 17.001 1.00 89.31 395 GLU A CA 1
ATOM 3012 C C . GLU A 1 395 ? -42.561 10.130 15.998 1.00 89.31 395 GLU A C 1
ATOM 3014 O O . GLU A 1 395 ? -43.464 9.392 16.378 1.00 89.31 395 GLU A O 1
ATOM 3019 N N . THR A 1 396 ? -42.301 10.302 14.702 1.00 92.38 396 THR A N 1
ATOM 3020 C CA . THR A 1 396 ? -42.926 9.509 13.642 1.00 92.38 396 THR A CA 1
ATOM 3021 C C . THR A 1 396 ? -42.040 9.494 12.402 1.00 92.38 396 THR A C 1
ATOM 3023 O O . THR A 1 396 ? -41.282 10.437 12.159 1.00 92.38 396 THR A O 1
ATOM 3026 N N . ALA A 1 397 ? -42.150 8.431 11.614 1.00 93.06 397 ALA A N 1
ATOM 3027 C CA . ALA A 1 397 ? -41.534 8.302 10.306 1.00 93.06 397 ALA A CA 1
ATOM 3028 C C . ALA A 1 397 ? -42.484 7.539 9.382 1.00 93.06 397 ALA A C 1
ATOM 3030 O O . ALA A 1 397 ? -43.135 6.585 9.816 1.00 93.06 397 ALA A O 1
ATOM 3031 N N . TYR A 1 398 ? -42.571 7.962 8.126 1.00 91.00 398 TYR A N 1
ATOM 3032 C CA . TYR A 1 398 ? -43.466 7.367 7.142 1.00 91.00 398 TYR A CA 1
ATOM 3033 C C . TYR A 1 398 ? -42.863 7.430 5.738 1.00 91.00 398 TYR A C 1
ATOM 3035 O O . TYR A 1 398 ? -42.121 8.367 5.426 1.00 91.00 398 TYR A O 1
ATOM 3043 N N . PRO A 1 399 ? -43.163 6.444 4.877 1.00 91.75 399 PRO A N 1
ATOM 3044 C CA . PRO A 1 399 ? -42.750 6.507 3.490 1.00 91.75 399 PRO A CA 1
ATOM 3045 C C . PRO A 1 399 ? -43.571 7.562 2.746 1.00 91.75 399 PRO A C 1
ATOM 3047 O O . PRO A 1 399 ? -44.775 7.723 2.981 1.00 91.75 399 PRO A O 1
ATOM 3050 N N . VAL A 1 400 ? -42.909 8.267 1.840 1.00 88.19 400 VAL A N 1
ATOM 3051 C CA . VAL A 1 400 ? -43.518 9.195 0.888 1.00 88.19 400 VAL A CA 1
ATOM 3052 C C . VAL A 1 400 ? -43.505 8.516 -0.475 1.00 88.19 400 VAL A C 1
ATOM 3054 O O . VAL A 1 400 ? -42.468 7.985 -0.879 1.00 88.19 400 VAL A O 1
ATOM 3057 N N . LEU A 1 401 ? -44.670 8.482 -1.125 1.00 69.25 401 LEU A N 1
ATOM 3058 C CA . LEU A 1 401 ? -44.855 7.923 -2.466 1.00 69.25 401 LEU A CA 1
ATOM 3059 C C . LEU A 1 401 ? -44.494 8.936 -3.549 1.00 69.25 401 LEU A C 1
ATOM 3061 O O . LEU A 1 401 ? -44.790 10.136 -3.336 1.00 69.25 401 LEU A O 1
#

Nearest PDB structures (foldseek):
  5a42-assembly1_A  TM=7.591E-01  e=1.835E-01  Escherichia coli K-12
  4zjg-assembly1_A  TM=7.568E-01  e=2.419E-01  Escherichia coli K-12
  7ui9-assembly1_a  TM=6.169E-01  e=1.771E+00  Saccharomyces cerevisiae S288C
  7szc-assembly2_C  TM=6.076E-01  e=2.608E+00  Homo sapiens
  6anv-assembly2_B  TM=6.040E-01  e=7.881E+00  Pseudomonas phage JBD30

Radius of gyration: 31.38 Å; Cα contacts (8 Å, |Δi|>4): 621; chains: 1; bounding box: 92×69×75 Å

Solvent-accessible surface area (backbone atoms only — not comparable to full-atom values): 24070 Å² total; per-residue (Å²): 137,90,76,72,96,70,77,77,60,67,64,43,77,43,76,49,73,49,49,67,79,79,52,62,49,103,84,68,51,61,60,75,57,58,52,73,48,77,46,55,38,61,94,58,98,74,90,86,72,85,82,76,36,36,46,75,42,34,30,35,32,51,78,37,24,43,38,38,32,34,75,40,44,53,32,59,77,37,32,37,76,20,30,25,52,71,86,37,78,50,59,64,42,70,41,96,84,41,29,37,38,33,43,71,59,62,59,70,74,43,78,43,40,41,38,37,37,40,58,26,19,22,78,85,70,32,29,24,89,56,67,46,74,47,74,41,76,45,42,81,92,52,34,62,47,78,67,44,66,51,76,55,75,83,70,62,67,59,45,95,86,68,55,50,56,52,76,93,71,29,44,47,40,57,93,77,56,30,33,50,28,85,73,35,43,31,32,72,90,79,62,25,34,82,50,69,37,91,76,45,67,79,76,39,96,52,42,33,63,40,30,80,84,35,68,90,50,28,40,42,86,51,42,71,49,73,69,38,57,53,79,75,38,71,66,50,46,50,53,48,49,51,52,53,48,51,58,48,52,64,70,67,52,91,83,71,75,77,64,59,63,51,56,48,71,70,53,72,76,66,78,80,73,93,79,78,97,78,76,90,80,82,92,84,90,84,87,83,87,85,86,90,83,86,91,85,89,84,91,80,85,81,86,74,92,72,77,77,84,77,88,70,68,55,68,91,72,47,44,70,41,63,62,55,24,39,33,34,18,28,75,90,24,91,56,28,82,97,48,54,50,45,63,82,88,55,48,74,67,52,47,53,51,38,55,52,50,11,60,64,75,32,46,78,77,49,72,60,86,62,32,32,34,34,39,17,60,42,96,91,41,39,34,40,32,42,31,30,63,82,79,33,29,34,60,38,52,35,48,56,133

Sequence (401 aa):
MITPTEPPVEGTELRLTLEPPALVDLFHNRPAAAFEVTFAWPAGDQLLQDTAGPKVDSVRLRGGVLEIELREPAELSSAEAALEIDGATATWTLAEDGYTLVAGEALTPGTHNLTIGIGALDLDGKGLVQVFAAVVIYQAAIPDAIVFEAPDPNEVNESTIGDRFGFHGLPRDVGTGLVYMRNRYFDPQLGRFITADPLGFVDGPSQYQGFGANPVNFADSLGLRIAVKLRNQPDYQRNREIRDNVKKTIKEIPLVGSAVAWAVDAGLSMVLPETQEEMLENSSPVNLVNPIGVTGSVVTRGAGLVSKAINLPSWRRIVIDMIHIAERHMVGGALTARRTVFPSYMSREAVEKAVRFAYRFGEKVGSQGERVIVRGTFDGITIEMWVNTATKTIETAYPVL

Secondary structure (DSSP, 8-state):
----SSPPPTT-EEEEEE-TTS---TTS---SS-EEEEEEPPSS-----------EEEEEEETTEEEEEESS-B-HHHHHHHEEETTEE--EEE-TTSSEEEESSPPPSEEEEEEE-TT-BBTTSPBPSS-EEEEEEEBTTB--EEEEEPPPTT--SS-TT---B-GGGPBBPTTT--EE-SSSEEETTTTEESS--TT-SSSSS-TTB-GGG-TTTEE-SSSSS--EEGGGSHHHHHHHHHHHHHHHHHHH-TT--THHHHHHHHHTTS---S--S----------------------------------PPPTTT-EE-HHHHHHHHSTT-TT-TTS----TT--HHHHHHHHHHHHHS-EEEEEETTEEEEEEEETTEEEEEEEETTTTEEEEEEEE-

Foldseek 3Di:
DDDDPDQDDFFDKDKDWAAPPNDAPPVRDHPLGIQIDIDGRHPDDDDDDRQAWKDWAFWKFAQQKIKTFIPAQWDQVQFQVQKDKQNHRFHWDQDPVSGIIITPDGDDQAKIKIKGQQSGGHPVGGGHPGIDIWIDGDDNVCRIDTRDGPPDSPDQLADPVRDQADQVRFGADSVPRWTCLAVFTAHPVVQWTPDFAPVHQQAHPGRTHPQVSCSVQFDDNRSHYRDDRPCPDPVNVVVVVVVVVVVVVVVVPPPDPDPVVVVCVVPVVDDDDPDDPDDPDDDDDDDDDDDDDDDDDDDDDDDDDDDPDDDADDLVPAAEPLVQACQDADPPHVNPPPAAHDDPVADSVNVVVQVSVQQNPWDFPDDDVQWTWTWGDDPNWIKIFIARRVVSYGNYIHTDD

pLDDT: mean 72.07, std 20.55, range [23.34, 94.81]

Mean predicted aligned error: 22.32 Å